Protein AF-0000000079307933 (afdb_homodimer)

InterPro domains:
  IPR002913 START domain [PF01852] (3-184)
  IPR002913 START domain [PS50848] (1-188)
  IPR002913 START domain [SM00234] (1-190)
  IPR023393 START-like domain superfamily [G3DSA:3.30.530.20] (1-188)
  IPR041951 STARD10, START domain [cd08871] (1-205)
  IPR051213 START domain-containing lipid transfer [PTHR19308] (4-210)

Solvent-accessible surface area (backbone atoms only — not comparable to full-atom values): 26923 Å² total; per-residue (Å²): 125,89,74,50,102,63,53,42,79,59,36,77,57,94,55,33,37,25,33,36,28,76,48,72,81,69,70,45,40,39,34,41,38,37,36,37,60,34,79,78,36,28,33,67,48,50,53,46,52,76,65,38,61,76,57,37,70,71,65,43,83,46,57,73,46,74,49,77,68,21,29,63,52,75,48,25,32,33,33,38,44,27,34,66,47,68,58,80,50,68,30,37,30,39,36,30,44,35,39,50,47,80,55,87,64,25,37,39,38,36,34,28,25,34,41,42,84,92,60,64,82,52,89,82,38,35,60,30,28,40,70,36,33,38,38,43,33,38,45,75,53,84,42,15,18,33,40,37,39,39,37,34,35,36,58,46,32,42,64,26,69,67,53,57,51,41,41,45,55,43,50,48,54,48,51,52,51,49,48,51,54,43,43,71,47,37,68,67,52,34,66,76,54,63,63,82,74,46,36,90,81,40,45,88,67,55,83,60,50,78,45,57,46,47,60,31,36,76,48,53,67,86,79,47,81,75,45,82,42,48,83,59,64,84,57,82,72,69,67,66,79,68,63,73,69,79,62,82,122,124,88,75,51,102,61,52,42,78,59,36,78,56,95,55,32,36,25,32,37,28,76,48,72,81,69,71,47,40,42,34,41,38,38,38,38,63,34,80,77,36,28,33,68,49,50,53,46,53,77,65,36,61,76,55,36,69,70,64,42,84,47,56,74,45,71,52,75,68,19,29,63,52,76,47,25,32,33,33,41,44,26,35,68,47,69,61,80,48,67,28,36,30,41,36,31,43,35,38,50,46,80,57,84,65,25,39,39,37,37,34,29,28,35,41,42,84,91,63,63,81,53,90,82,37,34,62,31,27,39,71,36,34,39,38,43,32,38,44,74,53,84,42,14,18,34,39,38,40,40,37,35,36,36,57,45,31,43,63,26,69,67,54,57,50,42,40,45,55,43,51,48,55,49,52,51,50,48,48,52,53,43,42,71,46,37,66,68,52,33,66,76,53,63,64,80,74,44,36,88,81,41,45,88,67,54,83,59,50,77,44,59,45,48,62,30,37,76,48,53,67,87,80,48,79,77,44,80,41,48,83,58,63,83,58,82,73,70,68,64,80,68,63,73,70,78,61,82,121

Nearest PDB structures (foldseek):
  6ser-assembly1_A  TM=9.248E-01  e=1.251E-37  Homo sapiens
  2e3n-assembly1_A  TM=8.660E-01  e=4.097E-16  Homo sapiens
  6j81-assembly1_A  TM=8.755E-01  e=6.179E-16  Homo sapiens
  2e3q-assembly1_A  TM=8.073E-01  e=2.881E-16  Homo sapiens
  6l1m-assembly1_A  TM=8.438E-01  e=1.894E-11  Homo sapiens

Sequence (498 aa):
CNSDAGWSQTYNKSGIVVWIQILEVEGSLHKIKCRMECKDIAAETLYDVLHDIEYRKKWDTNVIETFDIGKLTVNSDVGYYAWKCPKPLKNRDVITLRSWLPMGADYIIMNYSVKHPKYPPRKDLVRAVSIQTGYLIQGRGVRSCSITYLAQVDPKGSLPKWVVNKSSQFLAPKAMKKMYKACLKYPDWKQKHNPHFKPWLFPEQSTLPTVALSELSIQHADSLENIDESSLSETKDDRGEGSDEDSVNCNSDAGWSQTYNKSGIVVWIQILEVEGSLHKIKCRMECKDIAAETLYDVLHDIEYRKKWDTNVIETFDIGKLTVNSDVGYYAWKCPKPLKNRDVITLRSWLPMGADYIIMNYSVKHPKYPPRKDLVRAVSIQTGYLIQGRGVRSCSITYLAQVDPKGSLPKWVVNKSSQFLAPKAMKKMYKACLKYPDWKQKHNPHFKPWLFPEQSTLPTVALSELSIQHADSLENIDESSLSETKDDRGEGSDEDSVN

Radius of gyration: 23.48 Å; Cα contacts (8 Å, |Δi|>4): 998; chains: 2; bounding box: 48×75×60 Å

Organism: NCBI:txid74926

Foldseek 3Di:
DPCPPQWDWQDDPDQKTKIWHQDPPPQQKIKMKMKGKFAFAQLVLLVQCVQPVVLCVVQPPFWPDKDWQFDADLFKGWMKTWGDAAPPDQTEIFIKIKGKDDDPRKIKIKIWGKDFPVDDDDPRHHYKTFHMKMWIWAGPDRGIIMIMIITTIRRQENAAPVRVSCCRNPVVVVSVVSSSVSSVCVCVVCVVPVVPQRSNVVVVSDPGHHDYPVSMGHDDSVVGHHHYPHPPDHDPPPVPPPPPVPPPD/DPCPPQWDWQDDPDQKTKIWHQDPPPQQKIKMKMKGKFAFAQLVLLVQCVQPVVLCVVQPPFWPDKDWQFDADLFKGWMKTWGDAAPPDQTEIFIKIKGKDDDPRKIKIKIWGKDFPVDDDDPRHFYKTWHMKMWIWAGPDRGIIMIMIITTIRRQENAAPVRVSCCRNPVVVVSVVSSSVSSVCVCVVCVVPVVPQRSNVVVVSDPGHHDYPVSMGHDDSVVGHRHYPHPPDHDPPPVPPPPPVPPVD

pLDDT: mean 88.28, std 16.67, range [23.52, 98.75]

Secondary structure (DSSP, 8-state):
----SS-EEEEEETTEEEEEEE-STTTT-EEEEEEEEETT--HHHHHHHHH-HHHHHHH-TTEEEEEEEEEEETTEEEEEEEE---TTSPPEEEEEEEEEEEETTEEEEEEEEEE-TTSPPPTTSEE-EEEEEEEEEEEEETTEEEEEEEEEEE-SSB--HHHHHHIIIIIHHHHHHHHHHHHHHHHHHHHTS-TT--TTT-GGG--PPB--GGG-EE--GGGSPPPB-TTPPPPGGGGSTT-------/----SS-EEEEEETTEEEEEEE-STTTT-EEEEEEEEETT--HHHHHHHHH-HHHHHHH-TTEEEEEEEEEEETTEEEEEEEE---TTSPPEEEEEEEEEEEETTEEEEEEEEEE-TTSPPPTTSEE-EEEEEEEEEEEEETTEEEEEEEEEEE-SSB--HHHHHHIIIIIHHHHHHHHHHHHHHHHHHHHTS-TT--TTT-GGG--PPB--GGG-EE--GGGSPPPB-TTPPPPGGGGSTT-------

Structure (mmCIF, N/CA/C/O backbone):
data_AF-0000000079307933-model_v1
#
loop_
_entity.id
_entity.type
_entity.pdbx_description
1 polymer 'START domain-containing protein 10'
#
loop_
_atom_site.group_PDB
_atom_site.id
_atom_site.type_symbol
_atom_site.label_atom_id
_atom_site.label_alt_id
_atom_site.label_comp_id
_atom_site.label_asym_id
_atom_site.label_entity_id
_atom_site.label_seq_id
_atom_site.pdbx_PDB_ins_code
_atom_site.Cartn_x
_atom_site.Cartn_y
_atom_site.Cartn_z
_atom_site.occupancy
_atom_site.B_iso_or_equiv
_atom_site.auth_seq_id
_atom_site.auth_comp_id
_atom_site.auth_asym_id
_atom_site.auth_atom_id
_atom_site.pdbx_PDB_model_num
ATOM 1 N N . CYS A 1 1 ? 14.391 24.156 -16.25 1 24.23 1 CYS A N 1
ATOM 2 C CA . CYS A 1 1 ? 13.922 23.422 -15.078 1 24.23 1 CYS A CA 1
ATOM 3 C C . CYS A 1 1 ? 13.07 22.219 -15.484 1 24.23 1 CYS A C 1
ATOM 5 O O . CYS A 1 1 ? 12.133 22.359 -16.281 1 24.23 1 CYS A O 1
ATOM 7 N N . ASN A 1 2 ? 13.562 21.125 -15.766 1 29.84 2 ASN A N 1
ATOM 8 C CA . ASN A 1 2 ? 13 19.953 -16.438 1 29.84 2 ASN A CA 1
ATOM 9 C 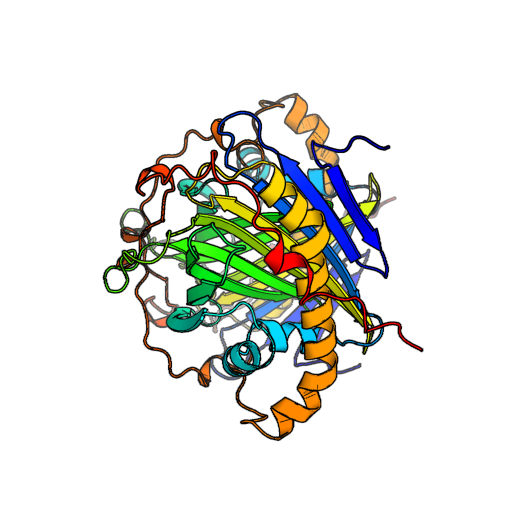C . ASN A 1 2 ? 11.578 19.672 -15.953 1 29.84 2 ASN A C 1
ATOM 11 O O . ASN A 1 2 ? 11.359 19.438 -14.766 1 29.84 2 ASN A O 1
ATOM 15 N N . SER A 1 3 ? 10.672 20.375 -16.438 1 38.69 3 SER A N 1
ATOM 16 C CA . SER A 1 3 ? 9.227 20.469 -16.281 1 38.69 3 SER A CA 1
ATOM 17 C C . SER A 1 3 ? 8.578 19.094 -16.172 1 38.69 3 SER A C 1
ATOM 19 O O . SER A 1 3 ? 8.453 18.391 -17.172 1 38.69 3 SER A O 1
ATOM 21 N N . ASP A 1 4 ? 8.977 18.172 -15.398 1 46.94 4 ASP A N 1
ATOM 22 C CA . ASP A 1 4 ? 8.352 16.859 -15.211 1 46.94 4 ASP A CA 1
ATOM 23 C C . ASP A 1 4 ? 6.836 16.953 -15.32 1 46.94 4 ASP A C 1
ATOM 25 O O . ASP A 1 4 ? 6.27 18.047 -15.273 1 46.94 4 ASP A O 1
ATOM 29 N N . ALA A 1 5 ? 6.102 15.711 -15.25 1 60.09 5 ALA A N 1
ATOM 30 C CA . ALA A 1 5 ? 4.703 15.289 -15.289 1 60.09 5 ALA A CA 1
ATOM 31 C C . ALA A 1 5 ? 3.836 16.172 -14.398 1 60.09 5 ALA A C 1
ATOM 33 O O . ALA A 1 5 ? 2.951 15.68 -13.695 1 60.09 5 ALA A O 1
ATOM 34 N N . GLY A 1 6 ? 4.07 17.625 -14.375 1 77 6 GLY A N 1
ATOM 35 C CA . GLY A 1 6 ? 3.17 18.547 -13.688 1 77 6 GLY A CA 1
ATOM 36 C C . GLY A 1 6 ? 3.615 18.859 -12.273 1 77 6 GLY A C 1
ATOM 37 O O . GLY A 1 6 ? 2.963 19.641 -11.57 1 77 6 GLY A O 1
ATOM 38 N N . TRP A 1 7 ? 4.762 18.406 -11.852 1 87.12 7 TRP A N 1
ATOM 39 C CA . TRP A 1 7 ? 5.258 18.672 -10.5 1 87.12 7 TRP A CA 1
ATOM 40 C C . TRP A 1 7 ? 6.16 19.906 -10.477 1 87.12 7 TRP A C 1
ATOM 42 O O . TRP A 1 7 ? 6.945 20.125 -11.406 1 87.12 7 TRP A O 1
ATOM 52 N N . SER A 1 8 ? 6.074 20.703 -9.453 1 88.5 8 SER A N 1
ATOM 53 C CA . SER A 1 8 ? 6.949 21.844 -9.203 1 88.5 8 SER A CA 1
ATOM 54 C C . SER A 1 8 ? 7.746 21.656 -7.918 1 88.5 8 SER A C 1
ATOM 56 O O . SER A 1 8 ? 7.172 21.391 -6.855 1 88.5 8 SER A O 1
ATOM 58 N N . GLN A 1 9 ? 9.047 21.797 -8.07 1 92.81 9 GLN A N 1
ATOM 59 C CA . GLN A 1 9 ? 9.898 21.75 -6.883 1 92.81 9 GLN A CA 1
ATOM 60 C C . GLN A 1 9 ? 9.828 23.047 -6.086 1 92.81 9 GLN A C 1
ATOM 62 O O . GLN A 1 9 ? 10.148 24.109 -6.605 1 92.81 9 GLN A O 1
ATOM 67 N N . THR A 1 10 ? 9.461 22.938 -4.879 1 92.62 10 THR A N 1
ATOM 68 C CA . THR A 1 10 ? 9.219 24.156 -4.094 1 92.62 10 THR A CA 1
ATOM 69 C C . THR A 1 10 ? 10.25 24.281 -2.977 1 92.62 10 THR A C 1
ATOM 71 O O . THR A 1 10 ? 10.383 25.359 -2.375 1 92.62 10 THR A O 1
ATOM 74 N N . TYR A 1 11 ? 10.961 23.25 -2.684 1 95.12 11 TYR A N 1
ATOM 75 C CA . TYR A 1 11 ? 11.961 23.234 -1.627 1 95.12 11 TYR A CA 1
ATOM 76 C C . TYR A 1 11 ? 13.07 22.234 -1.938 1 95.12 11 TYR A C 1
ATOM 78 O O . TYR A 1 11 ? 12.805 21.156 -2.447 1 95.12 11 TYR A O 1
ATOM 86 N N . ASN A 1 12 ? 14.305 22.531 -1.709 1 96.56 12 ASN A N 1
ATOM 87 C CA . ASN A 1 12 ? 15.461 21.656 -1.885 1 96.56 12 ASN A CA 1
ATOM 88 C C . ASN A 1 12 ? 16.641 22.109 -1.018 1 96.56 12 ASN A C 1
ATOM 90 O O . ASN A 1 12 ? 17.484 22.875 -1.467 1 96.56 12 ASN A O 1
ATOM 94 N N . LYS A 1 13 ? 16.594 21.641 0.169 1 96.06 13 LYS A N 1
ATOM 95 C CA . LYS A 1 13 ? 17.641 22.016 1.111 1 96.06 13 LYS A CA 1
ATOM 96 C C . LYS A 1 13 ? 17.906 20.891 2.111 1 96.06 13 LYS A C 1
ATOM 98 O O . LYS A 1 13 ? 16.969 20.25 2.596 1 96.06 13 LYS A O 1
ATOM 103 N N . SER A 1 14 ? 19.219 20.656 2.422 1 94.12 14 SER A N 1
ATOM 104 C CA . SER A 1 14 ? 19.641 19.781 3.504 1 94.12 14 SER A CA 1
ATOM 105 C C . SER A 1 14 ? 19.094 18.375 3.322 1 94.12 14 SER A C 1
ATOM 107 O O . SER A 1 14 ? 18.609 17.766 4.273 1 94.12 14 SER A O 1
ATOM 109 N N . GLY A 1 15 ? 19.031 17.922 2.111 1 95.19 15 GLY A N 1
ATOM 110 C CA . GLY A 1 15 ? 18.641 16.547 1.845 1 95.19 15 GLY A CA 1
ATOM 111 C C . GLY A 1 15 ? 17.141 16.344 1.809 1 95.19 15 GLY A C 1
ATOM 112 O O . GLY A 1 15 ? 16.656 15.219 1.743 1 95.19 15 GLY A O 1
ATOM 113 N N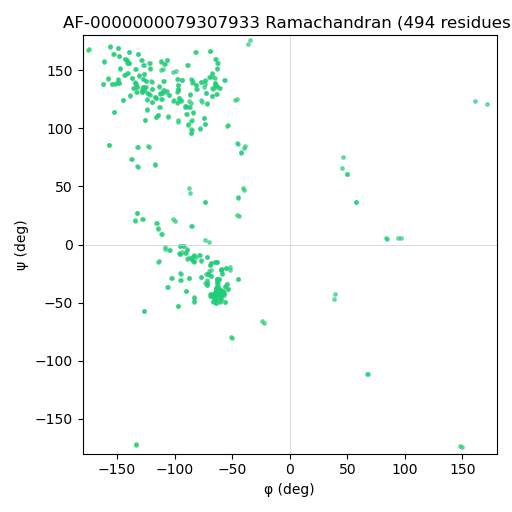 . ILE A 1 16 ? 16.453 17.453 1.914 1 97.62 16 ILE A N 1
ATOM 114 C CA . ILE A 1 16 ? 14.992 17.422 1.827 1 97.62 16 ILE A CA 1
ATOM 115 C C . ILE A 1 16 ? 14.539 18.094 0.536 1 97.62 16 ILE A C 1
ATOM 117 O O . ILE A 1 16 ? 15 19.203 0.207 1 97.62 16 ILE A O 1
ATOM 121 N N . VAL A 1 17 ? 13.711 17.422 -0.167 1 97.31 17 VAL A N 1
ATOM 122 C CA . VAL A 1 17 ? 13.141 17.969 -1.39 1 97.31 17 VAL A CA 1
ATOM 123 C C . VAL A 1 17 ? 11.617 17.859 -1.348 1 97.31 17 VAL A C 1
ATOM 125 O O . VAL A 1 17 ? 11.07 16.828 -0.954 1 97.31 17 VAL A O 1
ATOM 128 N N . VAL A 1 18 ? 10.93 18.953 -1.744 1 96.06 18 VAL A N 1
ATOM 129 C CA . VAL A 1 18 ? 9.469 18.969 -1.764 1 96.06 18 VAL A CA 1
ATOM 130 C C . VAL A 1 18 ? 8.977 19.391 -3.148 1 96.06 18 VAL A C 1
ATOM 132 O O . VAL A 1 18 ? 9.508 20.328 -3.746 1 96.06 18 VAL A O 1
ATOM 135 N N . TRP A 1 19 ? 8.031 18.641 -3.643 1 93.69 19 TRP A N 1
ATOM 136 C CA . TRP A 1 19 ? 7.348 18.969 -4.891 1 93.69 19 TRP A CA 1
ATOM 137 C C . TRP A 1 19 ? 5.844 19.109 -4.668 1 93.69 19 TRP A C 1
ATOM 139 O O . TRP A 1 19 ? 5.277 18.453 -3.795 1 93.69 19 TRP A O 1
ATOM 149 N N . ILE A 1 20 ? 5.238 19.953 -5.5 1 89.69 20 ILE A N 1
ATOM 150 C CA . ILE A 1 20 ? 3.785 20.047 -5.477 1 89.69 20 ILE A CA 1
ATOM 151 C C . ILE A 1 20 ? 3.236 19.938 -6.898 1 89.69 20 ILE A C 1
ATOM 153 O O . ILE A 1 20 ? 3.928 20.281 -7.863 1 89.69 20 ILE A O 1
ATOM 157 N N . GLN A 1 21 ? 2.148 19.359 -6.984 1 86.19 21 GLN A N 1
ATOM 158 C CA . GLN A 1 21 ? 1.371 19.344 -8.219 1 86.19 21 GLN A CA 1
ATOM 159 C C . GLN A 1 21 ? -0.034 19.891 -7.988 1 86.19 21 GLN A C 1
ATOM 161 O O . GLN A 1 21 ? -0.769 19.391 -7.133 1 86.19 21 GLN A O 1
ATOM 166 N N . ILE A 1 22 ? -0.269 21.062 -8.688 1 73.69 22 ILE A N 1
ATOM 167 C CA . ILE A 1 22 ? -1.586 21.672 -8.555 1 73.69 22 ILE A CA 1
ATOM 168 C C . ILE A 1 22 ? -2.525 21.125 -9.617 1 73.69 22 ILE A C 1
ATOM 170 O O . ILE A 1 22 ? -2.221 21.172 -10.812 1 73.69 22 ILE A O 1
ATOM 174 N N . LEU A 1 23 ? -3.494 20.406 -9.312 1 65.81 23 LEU A N 1
ATOM 175 C CA . LEU A 1 23 ? -4.418 19.812 -10.266 1 65.81 23 LEU A CA 1
ATOM 176 C C . LEU A 1 23 ? -5.547 20.781 -10.617 1 65.81 23 LEU A C 1
ATOM 178 O O . LEU A 1 23 ? -5.973 21.578 -9.773 1 65.81 23 LEU A O 1
ATOM 182 N N . GLU A 1 24 ? -5.355 21.531 -11.797 1 54.94 24 GLU A N 1
ATOM 183 C CA . GLU A 1 24 ? -6.195 22.594 -12.352 1 54.94 24 GLU A CA 1
ATOM 184 C C 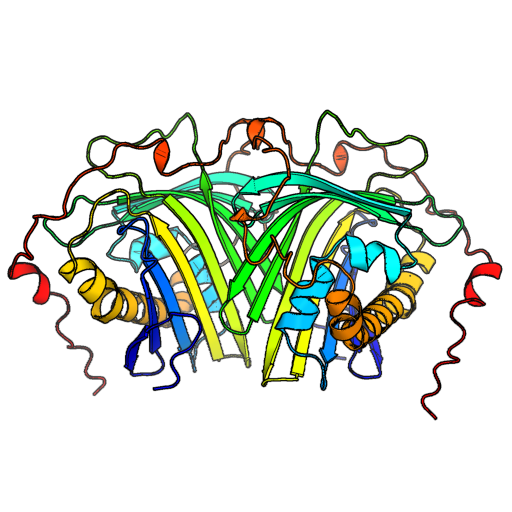. GLU A 1 24 ? -7.637 22.469 -11.859 1 54.94 24 GLU A C 1
ATOM 186 O O . GLU A 1 24 ? -8.297 23.469 -11.578 1 54.94 24 GLU A O 1
ATOM 191 N N . VAL A 1 25 ? -8.172 21.312 -12.367 1 49.62 25 VAL A N 1
ATOM 192 C CA . VAL A 1 25 ? -9.625 21.453 -12.352 1 49.62 25 VAL A CA 1
ATOM 193 C C . VAL A 1 25 ? -10.086 21.891 -10.961 1 49.62 25 VAL A C 1
ATOM 195 O O . VAL A 1 25 ? -10.852 22.859 -10.836 1 49.62 25 VAL A O 1
ATOM 198 N N . GLU A 1 26 ? -10.188 21 -10.023 1 47.12 26 GLU A N 1
ATOM 199 C CA . GLU A 1 26 ? -11 21.297 -8.852 1 47.12 26 GLU A CA 1
ATOM 200 C C . GLU A 1 26 ? -10.18 22.031 -7.785 1 47.12 26 GLU A C 1
ATOM 202 O O . GLU A 1 26 ? -9.852 21.453 -6.746 1 47.12 26 GLU A O 1
ATOM 207 N N . GLY A 1 27 ? -9.422 23 -8.242 1 46.88 27 GLY A N 1
ATOM 208 C CA . GLY A 1 27 ? -8.734 24.016 -7.461 1 46.88 27 GLY A CA 1
ATOM 209 C C . GLY A 1 27 ? -8.133 23.484 -6.18 1 46.88 27 GLY A C 1
ATOM 210 O O . GLY A 1 27 ? -7.18 24.047 -5.645 1 46.88 27 GLY A O 1
ATOM 211 N N . SER A 1 28 ? -8.867 22.656 -5.504 1 55.56 28 SER A N 1
ATOM 212 C CA . SER A 1 28 ? -8.531 22.484 -4.098 1 55.56 28 SER A CA 1
ATOM 213 C C . SER A 1 28 ? -7.641 21.266 -3.889 1 55.56 28 SER A C 1
ATOM 215 O O . SER A 1 28 ? -6.992 21.125 -2.848 1 55.56 28 SER A O 1
ATOM 217 N N . LEU A 1 29 ? -7.398 20.406 -5.023 1 60.03 29 LEU A N 1
ATOM 218 C CA . LEU A 1 29 ? -6.676 19.156 -4.781 1 60.03 29 LEU A CA 1
ATOM 219 C C . LEU A 1 29 ? -5.176 19.359 -4.938 1 60.03 29 LEU A C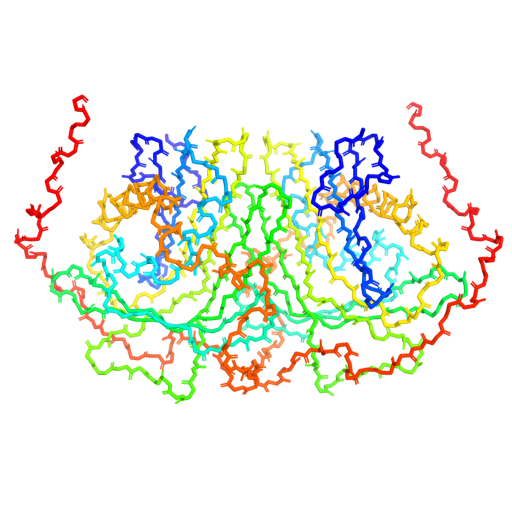 1
ATOM 221 O O . LEU A 1 29 ? -4.723 19.969 -5.914 1 60.03 29 LEU A O 1
ATOM 225 N N . HIS A 1 30 ? -4.461 19.094 -3.785 1 77.19 30 HIS A N 1
ATOM 226 C CA . HIS A 1 30 ? -3.012 19.234 -3.844 1 77.19 30 HIS A CA 1
ATOM 227 C C . HIS A 1 30 ? -2.32 17.875 -3.688 1 77.19 30 HIS A C 1
ATOM 229 O O . HIS A 1 30 ? -2.791 17.016 -2.941 1 77.19 30 HIS A O 1
ATOM 235 N N . LYS A 1 31 ? -1.394 17.609 -4.648 1 87.75 31 LYS A N 1
ATOM 236 C CA . LYS A 1 31 ? -0.433 16.531 -4.426 1 87.75 31 LYS A CA 1
ATOM 237 C C . LYS A 1 31 ? 0.896 17.078 -3.908 1 87.75 31 LYS A C 1
ATOM 239 O O . LYS A 1 31 ? 1.389 18.094 -4.402 1 87.75 31 LYS A O 1
ATOM 244 N N . ILE A 1 32 ? 1.306 16.484 -2.926 1 92.25 32 ILE A N 1
ATOM 245 C CA . ILE A 1 32 ? 2.602 16.875 -2.381 1 92.25 32 ILE A CA 1
ATOM 246 C C . ILE A 1 32 ? 3.512 15.648 -2.293 1 92.25 32 ILE A C 1
ATOM 248 O O . ILE A 1 32 ? 3.062 14.562 -1.94 1 92.25 32 ILE A O 1
ATOM 252 N N . LYS A 1 33 ? 4.699 15.766 -2.686 1 94.81 33 LYS A N 1
ATOM 253 C CA . LYS A 1 33 ? 5.738 14.75 -2.562 1 94.81 33 LYS A CA 1
ATOM 254 C C . LYS A 1 33 ? 6.945 15.281 -1.796 1 94.81 33 LYS A C 1
ATOM 256 O O . LYS A 1 33 ? 7.426 16.391 -2.072 1 94.81 33 LYS A O 1
ATOM 261 N N . CYS A 1 34 ? 7.375 14.547 -0.835 1 96.75 34 CYS A N 1
ATOM 262 C CA . CYS A 1 34 ? 8.555 14.891 -0.055 1 96.75 34 CYS A CA 1
ATOM 263 C C . CYS A 1 34 ? 9.57 13.75 -0.069 1 96.75 34 CYS A C 1
ATOM 265 O O . CYS A 1 34 ? 9.188 12.578 0.022 1 96.75 34 CYS A O 1
ATOM 267 N N . ARG A 1 35 ? 10.805 14.109 -0.157 1 97.38 35 ARG A N 1
ATOM 268 C CA . ARG A 1 35 ? 11.883 13.133 -0.051 1 97.38 35 ARG A CA 1
ATOM 269 C C . ARG A 1 35 ? 12.969 13.617 0.91 1 97.38 35 ARG A C 1
ATOM 271 O O . ARG A 1 35 ? 13.344 14.789 0.892 1 97.38 35 ARG A O 1
ATOM 278 N N . MET A 1 36 ? 13.383 12.742 1.723 1 98.12 36 MET A N 1
ATOM 279 C CA . MET A 1 36 ? 14.453 13.062 2.672 1 98.12 36 MET A CA 1
ATOM 280 C C . MET A 1 36 ? 15.477 11.93 2.736 1 98.12 36 MET A C 1
ATOM 282 O O . MET A 1 36 ? 15.109 10.758 2.812 1 98.12 36 MET A O 1
ATOM 286 N N . GLU A 1 37 ? 16.719 12.328 2.707 1 97.44 37 GLU A N 1
ATOM 287 C CA . GLU A 1 37 ? 17.828 11.406 2.928 1 97.44 37 GLU A CA 1
ATOM 288 C C . GLU A 1 37 ? 18.297 11.438 4.379 1 97.44 37 GLU A C 1
ATOM 290 O O . GLU A 1 37 ? 18.594 12.508 4.914 1 97.44 37 GLU A O 1
ATOM 295 N N . CYS A 1 38 ? 18.328 10.289 4.945 1 97.5 38 CYS A N 1
ATOM 296 C CA . CYS A 1 38 ? 18.766 10.172 6.332 1 97.5 38 CYS A CA 1
ATOM 297 C C . CYS A 1 38 ? 20.062 9.375 6.426 1 97.5 38 CYS A C 1
ATOM 299 O O . CYS A 1 38 ? 20.047 8.141 6.332 1 97.5 38 CYS A O 1
ATOM 301 N N . LYS A 1 39 ? 21.094 9.961 6.766 1 95.69 39 LYS A N 1
ATOM 302 C CA . LYS A 1 39 ? 22.422 9.336 6.73 1 95.69 39 LYS A CA 1
ATOM 303 C C . LYS A 1 39 ? 22.719 8.625 8.047 1 95.69 39 LYS A C 1
ATOM 305 O O . LYS A 1 39 ? 23.672 7.832 8.125 1 95.69 39 LYS A O 1
ATOM 310 N N . ASP A 1 40 ? 21.969 8.852 9.023 1 97.19 40 ASP A N 1
ATOM 311 C CA . ASP A 1 40 ? 22.297 8.297 10.336 1 97.19 40 ASP A CA 1
ATOM 312 C C . ASP A 1 40 ? 21.062 7.668 10.992 1 97.19 40 ASP A C 1
ATOM 314 O O . ASP A 1 40 ? 20.984 7.578 12.219 1 97.19 40 ASP A O 1
ATOM 318 N N . ILE A 1 41 ? 20.125 7.352 10.164 1 97.94 41 ILE A N 1
ATOM 319 C CA . ILE A 1 41 ? 18.906 6.719 10.664 1 97.94 41 ILE A CA 1
ATOM 320 C C . ILE A 1 41 ? 18.688 5.395 9.938 1 97.94 41 ILE A C 1
ATOM 322 O O . ILE A 1 41 ? 18.672 5.352 8.703 1 97.94 41 ILE A O 1
ATOM 326 N N . ALA A 1 42 ? 18.562 4.371 10.727 1 97.88 42 ALA A N 1
ATOM 327 C CA . ALA A 1 42 ? 18.203 3.086 10.141 1 97.88 42 ALA A CA 1
ATOM 328 C C . ALA A 1 42 ? 16.75 3.098 9.656 1 97.88 42 ALA A C 1
ATOM 330 O O . ALA A 1 42 ? 15.883 3.701 10.289 1 97.88 42 ALA A O 1
ATOM 331 N N . ALA A 1 43 ? 16.469 2.416 8.531 1 98.12 43 ALA A N 1
ATOM 332 C CA . ALA A 1 43 ? 15.117 2.318 7.988 1 98.12 43 ALA A CA 1
ATOM 333 C C . ALA A 1 43 ? 14.141 1.795 9.039 1 98.12 43 ALA A C 1
ATOM 335 O O . ALA A 1 43 ? 13.016 2.277 9.148 1 98.12 43 ALA A O 1
ATOM 336 N N . GLU A 1 44 ? 14.555 0.85 9.852 1 97.56 44 GLU A N 1
ATOM 337 C CA . GLU A 1 44 ? 13.727 0.256 10.891 1 97.56 44 GLU A CA 1
ATOM 338 C C . GLU A 1 44 ? 13.297 1.302 11.914 1 97.56 44 GLU A C 1
ATOM 340 O O . GLU A 1 44 ? 12.172 1.263 12.414 1 97.56 44 GLU A O 1
ATOM 345 N N . THR A 1 45 ? 14.188 2.18 12.195 1 98.44 45 THR A N 1
ATOM 346 C CA . THR A 1 45 ? 13.891 3.219 13.172 1 98.44 45 THR A CA 1
ATOM 347 C C . THR A 1 45 ? 12.812 4.168 12.648 1 98.44 45 THR A C 1
ATOM 349 O O . THR A 1 45 ? 11.852 4.477 13.352 1 98.44 45 THR A O 1
ATOM 352 N N . LEU A 1 46 ? 13.016 4.602 11.469 1 98.62 46 LEU A N 1
ATOM 353 C CA . LEU A 1 46 ? 12.047 5.5 10.859 1 98.62 46 LEU A CA 1
ATOM 354 C C . LEU A 1 46 ? 10.68 4.832 10.75 1 98.62 46 LEU A C 1
ATOM 356 O O . LEU A 1 46 ? 9.656 5.445 11.047 1 98.62 46 LEU A O 1
ATOM 360 N N . TYR A 1 47 ? 10.719 3.561 10.414 1 98.62 47 TYR A N 1
ATOM 361 C CA . TYR A 1 47 ? 9.5 2.768 10.352 1 98.62 47 TYR A CA 1
ATOM 362 C C . TYR A 1 47 ? 8.797 2.727 11.703 1 98.62 47 TYR A C 1
ATOM 364 O O . TYR A 1 47 ? 7.59 2.951 11.789 1 98.62 47 TYR A O 1
ATOM 372 N N . ASP A 1 48 ? 9.5 2.484 12.68 1 98.62 48 ASP A N 1
ATOM 373 C CA . ASP A 1 48 ? 8.961 2.451 14.039 1 98.62 48 ASP A CA 1
ATOM 374 C C . ASP A 1 48 ? 8.367 3.803 14.43 1 98.62 48 ASP A C 1
ATOM 376 O O . ASP A 1 48 ? 7.273 3.865 14.992 1 98.62 48 ASP A O 1
ATOM 380 N N . VAL A 1 49 ? 9.047 4.832 14.117 1 98.75 49 VAL A N 1
ATOM 381 C CA . VAL A 1 49 ? 8.641 6.176 14.508 1 98.75 49 VAL A CA 1
ATOM 382 C C . VAL A 1 49 ? 7.309 6.527 13.844 1 98.75 49 VAL A C 1
ATOM 384 O O . VAL A 1 49 ? 6.438 7.133 14.469 1 98.75 49 VAL A O 1
ATOM 387 N N . LEU A 1 50 ? 7.133 6.105 12.641 1 98.44 50 LEU A N 1
ATOM 388 C CA . LEU A 1 50 ? 5.906 6.398 11.906 1 98.44 50 LEU A CA 1
ATOM 389 C C . LEU A 1 50 ? 4.73 5.609 12.477 1 98.44 50 LEU A C 1
ATOM 391 O O . LEU A 1 50 ? 3.58 6.047 12.383 1 98.44 50 LEU A O 1
ATOM 395 N N . HIS A 1 51 ? 5.008 4.496 13.109 1 98.31 51 HIS A N 1
ATOM 396 C CA . HIS A 1 51 ? 3.949 3.627 13.602 1 98.31 51 HIS A CA 1
ATOM 397 C C . HIS A 1 51 ? 3.635 3.924 15.07 1 98.31 51 HIS A C 1
ATOM 399 O O . HIS A 1 51 ? 2.516 3.686 15.531 1 98.31 51 HIS A O 1
ATOM 405 N N . ASP A 1 52 ? 4.602 4.352 15.836 1 98 52 ASP A N 1
ATOM 406 C CA . ASP A 1 52 ? 4.465 4.473 17.281 1 98 52 ASP A CA 1
ATOM 407 C C . ASP A 1 52 ? 3.668 5.727 17.656 1 98 52 ASP A C 1
ATOM 409 O O . ASP A 1 52 ? 4.242 6.797 17.844 1 98 52 ASP A O 1
ATOM 413 N N . ILE A 1 53 ? 2.467 5.512 17.922 1 96.06 53 ILE A N 1
ATOM 414 C CA . ILE A 1 53 ? 1.538 6.617 18.125 1 96.06 53 ILE A CA 1
ATOM 415 C C . ILE A 1 53 ? 1.824 7.305 19.453 1 96.06 53 ILE A C 1
ATOM 417 O O . ILE A 1 53 ? 1.641 8.516 19.594 1 96.06 53 ILE A O 1
ATOM 421 N N . GLU A 1 54 ? 2.24 6.578 20.406 1 96.06 54 GLU A N 1
ATOM 422 C CA . GLU A 1 54 ? 2.611 7.184 21.672 1 96.06 54 GLU A CA 1
ATOM 423 C C . GLU A 1 54 ? 3.777 8.156 21.516 1 96.06 54 GLU A C 1
ATOM 425 O O . GLU A 1 54 ? 3.793 9.227 22.125 1 96.06 54 GLU A O 1
ATOM 430 N N . TYR A 1 55 ? 4.691 7.738 20.719 1 98.12 55 TYR A N 1
ATOM 431 C CA . TYR A 1 55 ? 5.836 8.609 20.469 1 98.12 55 TYR A CA 1
ATOM 432 C C . TYR A 1 55 ? 5.438 9.797 19.609 1 98.12 55 TYR A C 1
ATOM 434 O O . TYR A 1 55 ? 5.961 10.906 19.781 1 98.12 55 TYR A O 1
ATOM 442 N N . ARG A 1 56 ? 4.535 9.594 18.703 1 97.25 56 ARG A N 1
ATOM 443 C CA . ARG A 1 56 ? 4.074 10.68 17.844 1 97.25 56 ARG A CA 1
ATOM 444 C C . ARG A 1 56 ? 3.527 11.836 18.672 1 97.25 56 ARG A C 1
ATOM 446 O O . ARG A 1 56 ? 3.775 13 18.359 1 97.25 56 ARG A O 1
ATOM 453 N N . LYS A 1 57 ? 2.795 11.508 19.641 1 95.88 57 LYS A N 1
ATOM 454 C CA . LYS A 1 57 ? 2.209 12.523 20.516 1 95.88 57 LYS A CA 1
ATOM 455 C C . LYS A 1 57 ? 3.291 13.367 21.188 1 95.88 57 LYS A C 1
ATOM 457 O O . LYS A 1 57 ? 3.027 14.484 21.625 1 95.88 57 LYS A O 1
ATOM 462 N N . LYS A 1 58 ? 4.441 12.844 21.25 1 96.25 58 LYS A N 1
ATOM 463 C CA . LYS A 1 58 ? 5.535 13.5 21.953 1 96.25 58 LYS A CA 1
ATOM 464 C C . LYS A 1 58 ? 6.316 14.422 21.031 1 96.25 58 LYS A C 1
ATOM 466 O O . LYS A 1 58 ? 6.707 15.523 21.422 1 96.25 58 LYS A O 1
ATOM 471 N N . TRP A 1 59 ? 6.527 13.969 19.812 1 96.69 59 TRP A N 1
ATOM 472 C CA . TRP A 1 59 ? 7.453 14.727 18.969 1 96.69 59 TRP A CA 1
ATOM 473 C C . TRP A 1 59 ? 6.695 15.578 17.953 1 96.69 59 TRP A C 1
ATOM 475 O O . TRP A 1 59 ? 7.223 16.578 17.453 1 96.69 59 TRP A O 1
ATOM 485 N N . ASP A 1 60 ? 5.508 15.18 17.516 1 94.94 60 ASP A N 1
ATOM 486 C CA . ASP A 1 60 ? 4.75 15.898 16.5 1 94.94 60 ASP A CA 1
ATOM 487 C C . ASP A 1 60 ? 3.867 16.969 17.125 1 94.94 60 ASP A C 1
ATOM 489 O O . ASP A 1 60 ? 2.734 16.703 17.531 1 94.94 60 ASP A O 1
ATOM 493 N N . THR A 1 61 ? 4.293 18.188 17.016 1 91.56 61 THR A N 1
ATOM 494 C CA . THR A 1 61 ? 3.637 19.297 17.688 1 91.56 61 THR A CA 1
ATOM 495 C C . THR A 1 61 ? 2.377 19.719 1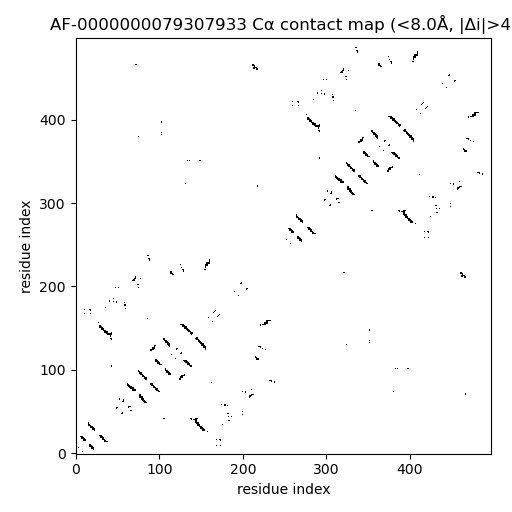6.938 1 91.56 61 THR A C 1
ATOM 497 O O . THR A 1 61 ? 1.564 20.484 17.453 1 91.56 61 THR A O 1
ATOM 500 N N . ASN A 1 62 ? 2.197 19.203 15.812 1 92.62 62 ASN A N 1
ATOM 501 C CA . ASN A 1 62 ? 1.009 19.531 15.031 1 92.62 62 ASN A CA 1
ATOM 502 C C . ASN A 1 62 ? -0.19 18.688 15.453 1 92.62 62 ASN A C 1
ATOM 504 O O . ASN A 1 62 ? -1.328 18.984 15.094 1 92.62 62 ASN A O 1
ATOM 508 N N . VAL A 1 63 ? 0.048 17.641 16.172 1 95.44 63 VAL A N 1
ATOM 509 C CA . VAL A 1 63 ? -1.01 16.703 16.531 1 95.44 63 VAL A CA 1
ATOM 510 C C . VAL A 1 63 ? -1.933 17.344 17.578 1 95.44 63 VAL A C 1
ATOM 512 O O . VAL A 1 63 ? -1.471 17.828 18.609 1 95.44 63 VAL A O 1
ATOM 515 N N . ILE A 1 64 ? -3.199 17.438 17.203 1 97 64 ILE A N 1
ATOM 516 C CA . ILE A 1 64 ? -4.23 17.766 18.188 1 97 64 ILE A CA 1
ATOM 517 C C . ILE A 1 64 ? -4.648 16.5 18.922 1 97 64 ILE A C 1
ATOM 519 O O . ILE A 1 64 ? -4.691 16.484 20.156 1 97 64 ILE A O 1
ATOM 523 N N . GLU A 1 65 ? -4.922 15.5 18.188 1 96.88 65 GLU A N 1
ATOM 524 C CA . GLU A 1 65 ? -5.332 14.195 18.703 1 96.88 65 GLU A CA 1
ATOM 525 C C . GLU A 1 65 ? -5.066 13.086 17.688 1 96.88 65 GLU A C 1
ATOM 527 O O . GLU A 1 65 ? -5.203 13.305 16.484 1 96.88 65 GLU A O 1
ATOM 532 N N . THR A 1 66 ? -4.656 11.891 18.203 1 97.56 66 THR A N 1
ATOM 533 C CA . THR A 1 66 ? -4.488 10.734 17.344 1 97.56 66 THR A CA 1
ATOM 534 C C . THR A 1 66 ? -4.652 9.438 18.125 1 97.56 66 THR A C 1
ATOM 536 O O . THR A 1 66 ? -4.223 9.352 19.281 1 97.56 66 THR A O 1
ATOM 539 N N . PHE A 1 67 ? -5.348 8.5 17.5 1 97.06 67 PHE A N 1
ATOM 540 C CA . PHE A 1 67 ? -5.496 7.184 18.094 1 97.06 67 PHE A CA 1
ATOM 541 C C . PHE A 1 67 ? -5.922 6.156 17.047 1 97.06 67 PHE A C 1
ATOM 543 O O . PHE A 1 67 ? -6.492 6.512 16.016 1 97.06 67 PHE A O 1
ATOM 550 N N . ASP A 1 68 ? -5.613 4.898 17.391 1 97.06 68 ASP A N 1
ATOM 551 C CA . ASP A 1 68 ? -6.07 3.787 16.562 1 97.06 68 ASP A CA 1
ATOM 552 C C . ASP A 1 68 ? -7.477 3.346 16.969 1 97.06 68 ASP A C 1
ATOM 554 O O . ASP A 1 68 ? -7.754 3.137 18.156 1 97.06 68 ASP A O 1
ATOM 558 N N . ILE A 1 69 ? -8.32 3.254 16.016 1 98 69 ILE A N 1
ATOM 559 C CA . ILE A 1 69 ? -9.711 2.879 16.25 1 98 69 ILE A CA 1
ATOM 560 C C . ILE A 1 69 ? -9.828 1.358 16.328 1 98 69 ILE A C 1
ATOM 562 O O . ILE A 1 69 ? -10.516 0.827 17.203 1 98 69 ILE A O 1
ATOM 566 N N . GLY A 1 70 ? -9.188 0.657 15.406 1 97.94 70 GLY A N 1
ATOM 567 C CA . GLY A 1 70 ? -9.25 -0.796 15.406 1 97.94 70 GLY A CA 1
ATOM 568 C C . GLY A 1 70 ? -8.359 -1.434 14.352 1 97.94 70 GLY A C 1
ATOM 569 O O . GLY A 1 70 ? -7.832 -0.744 13.477 1 97.94 70 GLY A O 1
ATOM 570 N N . LYS A 1 71 ? -8.219 -2.73 14.523 1 97.12 71 LYS A N 1
ATOM 571 C CA . LYS A 1 71 ? -7.414 -3.531 13.609 1 97.12 71 LYS A CA 1
ATOM 572 C C . LYS A 1 71 ? -8.289 -4.203 12.555 1 97.12 71 LYS A C 1
ATOM 574 O O . LYS A 1 71 ? -9.391 -4.668 12.852 1 97.12 71 LYS A O 1
ATOM 579 N N . LEU A 1 72 ? -7.859 -4.113 11.312 1 94.75 72 LEU A N 1
ATOM 580 C CA . LEU A 1 72 ? -8.555 -4.785 10.219 1 94.75 72 LEU A CA 1
ATOM 581 C C . LEU A 1 72 ? -7.902 -6.125 9.898 1 94.75 72 LEU A C 1
ATOM 583 O O . LEU A 1 72 ? -8.594 -7.141 9.781 1 94.75 72 LEU A O 1
ATOM 587 N N . THR A 1 73 ? -6.641 -6.102 9.68 1 92.75 73 THR A N 1
ATOM 588 C CA . THR A 1 73 ? -5.797 -7.277 9.492 1 92.75 73 THR A CA 1
ATOM 589 C C . THR A 1 73 ? -4.523 -7.168 10.32 1 92.75 73 THR A C 1
ATOM 591 O O . THR A 1 73 ? -4.391 -6.266 11.148 1 92.75 73 THR A O 1
ATOM 594 N N . VAL A 1 74 ? -3.605 -8.109 10.094 1 91.62 74 VAL A N 1
ATOM 595 C CA . VAL A 1 74 ? -2.354 -8.102 10.844 1 91.62 74 VAL A CA 1
ATOM 596 C C . VAL A 1 74 ? -1.499 -6.91 10.406 1 91.62 74 VAL A C 1
ATOM 598 O O . VAL A 1 74 ? -0.642 -6.441 11.156 1 91.62 74 VAL A O 1
ATOM 601 N N . ASN A 1 75 ? -1.803 -6.312 9.219 1 94.56 75 ASN A N 1
ATOM 602 C CA . ASN A 1 75 ? -1 -5.211 8.703 1 94.56 75 ASN A CA 1
ATOM 603 C C . ASN A 1 75 ? -1.875 -4.055 8.227 1 94.56 75 ASN A C 1
ATOM 605 O O . ASN A 1 75 ? -1.538 -3.375 7.258 1 94.56 75 ASN A O 1
ATOM 609 N N . SER A 1 76 ? -3.004 -3.969 8.805 1 96.31 76 SER A N 1
ATOM 610 C CA . SER A 1 76 ? -3.898 -2.871 8.445 1 96.31 76 SER A CA 1
ATOM 611 C C . SER A 1 76 ? -4.762 -2.453 9.633 1 96.31 76 SER A C 1
ATOM 613 O O . SER A 1 76 ? -5.227 -3.301 10.398 1 96.31 76 SER A O 1
ATOM 615 N N . ASP A 1 77 ? -4.977 -1.221 9.742 1 97.69 77 ASP A N 1
ATOM 616 C CA . ASP A 1 77 ? -5.816 -0.705 10.82 1 97.69 77 ASP A CA 1
ATOM 617 C C . ASP A 1 77 ? -6.543 0.567 10.391 1 97.69 77 ASP A C 1
ATOM 619 O O . ASP A 1 77 ? -6.395 1.019 9.25 1 97.69 77 ASP A O 1
ATOM 623 N N . VAL A 1 78 ? -7.484 0.967 11.203 1 98.31 78 VAL A N 1
ATOM 624 C CA . VAL A 1 78 ? -8.188 2.236 11.062 1 98.31 78 VAL A CA 1
ATOM 625 C C . VAL A 1 78 ? -7.777 3.186 12.18 1 98.31 78 VAL A C 1
ATOM 627 O O . VAL A 1 78 ? -7.719 2.791 13.352 1 98.31 78 VAL A O 1
ATOM 630 N N . GLY A 1 79 ? -7.473 4.406 11.789 1 98.31 79 GLY A N 1
ATOM 631 C CA . GLY A 1 79 ? -7.004 5.359 12.781 1 98.31 79 GLY A CA 1
ATOM 632 C C . GLY A 1 79 ? -7.531 6.766 12.562 1 98.31 79 GLY A C 1
ATOM 633 O O . GLY A 1 79 ? -7.996 7.09 11.469 1 98.31 79 GLY A O 1
ATOM 634 N N . TYR A 1 80 ? -7.52 7.488 13.594 1 98.5 80 TYR A N 1
ATOM 635 C CA . TYR A 1 80 ? -7.918 8.891 13.602 1 98.5 80 TYR A CA 1
ATOM 636 C C . TYR A 1 80 ? -6.711 9.805 13.789 1 98.5 80 TYR A C 1
ATOM 638 O O . TYR A 1 80 ? -5.812 9.5 14.578 1 98.5 80 TYR A O 1
ATOM 646 N N . TYR A 1 81 ? -6.684 10.898 13.094 1 97.81 81 TYR A N 1
ATOM 647 C CA . TYR A 1 81 ? -5.625 11.898 13.203 1 97.81 81 TYR A CA 1
ATOM 648 C C . TYR A 1 81 ? -6.184 13.305 13.031 1 97.81 81 TYR A C 1
ATOM 650 O O . TYR A 1 81 ? -6.844 13.594 12.031 1 97.81 81 TYR A O 1
ATOM 658 N N . ALA A 1 82 ? -5.988 14.188 13.953 1 97.94 82 ALA A N 1
ATOM 659 C CA . ALA A 1 82 ? -6.328 15.609 13.891 1 97.94 82 ALA A CA 1
ATOM 660 C C . ALA A 1 82 ? -5.086 16.484 14.055 1 97.94 82 ALA A C 1
ATOM 662 O O . ALA A 1 82 ? -4.227 16.188 14.891 1 97.94 82 ALA A O 1
ATOM 663 N N . TRP A 1 83 ? -5.004 17.594 13.273 1 95.88 83 TRP A N 1
ATOM 664 C CA . TRP A 1 83 ? -3.779 18.391 13.305 1 95.88 83 TRP A CA 1
ATOM 665 C C . TRP A 1 83 ? -4.094 19.875 13.188 1 95.88 83 TRP A C 1
ATOM 667 O O . TRP A 1 83 ? -5.148 20.266 12.672 1 95.88 83 TRP A O 1
ATOM 677 N N . LYS A 1 84 ? -3.137 20.641 13.617 1 94.88 84 LYS A N 1
ATOM 678 C CA . LYS A 1 84 ? -3.236 22.094 13.594 1 94.88 84 LYS A CA 1
ATOM 679 C C . LYS A 1 84 ? -2.898 22.641 12.211 1 94.88 84 LYS A C 1
ATOM 681 O O . LYS A 1 84 ? -1.966 22.172 11.562 1 94.88 84 LYS A O 1
ATOM 686 N N . CYS A 1 85 ? -3.736 23.625 11.812 1 91 85 CYS A N 1
ATOM 687 C CA . CYS A 1 85 ? -3.463 24.359 10.586 1 91 85 CYS A CA 1
ATOM 688 C C . CYS A 1 85 ? -3.096 25.812 10.891 1 91 85 CYS A C 1
ATOM 690 O O . CYS A 1 85 ? -3.416 26.312 11.969 1 91 85 CYS A O 1
ATOM 692 N N . PRO A 1 86 ? -2.414 26.375 9.953 1 88.44 86 PRO A N 1
ATOM 693 C CA . PRO A 1 86 ? -2.092 27.781 10.18 1 88.44 86 PRO A CA 1
ATOM 694 C C . PRO A 1 86 ? -3.336 28.656 10.32 1 88.44 86 PRO A C 1
ATOM 696 O O . PRO A 1 86 ? -4.262 28.562 9.508 1 88.44 86 PRO A O 1
ATOM 699 N N . LYS A 1 87 ? -3.301 29.469 11.258 1 87.5 87 LYS A N 1
ATOM 700 C CA . LYS A 1 87 ? -4.414 30.391 11.438 1 87.5 87 LYS A CA 1
ATOM 701 C C . LYS A 1 87 ? -4.516 31.359 10.258 1 87.5 87 LYS A C 1
ATOM 703 O O . LYS A 1 87 ? -3.498 31.797 9.719 1 87.5 87 LYS A O 1
ATOM 708 N N . PRO A 1 88 ? -5.652 31.672 9.773 1 90.81 88 PRO A N 1
ATOM 709 C CA . PRO A 1 88 ? -6.941 31.469 10.445 1 90.81 88 PRO A CA 1
ATOM 710 C C . PRO A 1 88 ? -7.68 30.234 9.922 1 90.81 88 PRO A C 1
ATOM 712 O O . PRO A 1 88 ? -8.898 30.125 10.078 1 90.81 88 PRO A O 1
ATOM 715 N N . LEU A 1 89 ? -7.059 29.344 9.359 1 90.5 89 LEU A N 1
ATOM 716 C CA . LEU A 1 89 ? -7.699 28.125 8.875 1 90.5 89 LEU A CA 1
ATOM 717 C C . LEU A 1 89 ? -8.219 27.281 10.031 1 90.5 89 LEU A C 1
ATOM 719 O O . LEU A 1 89 ? -7.625 27.266 11.117 1 90.5 89 LEU A O 1
ATOM 723 N N . LYS A 1 90 ? -9.32 26.656 9.82 1 92.31 90 LYS A N 1
ATOM 724 C CA . LYS A 1 90 ? -9.766 25.656 10.773 1 92.31 90 LYS A CA 1
ATOM 725 C C . LYS A 1 90 ? -8.828 24.438 10.758 1 92.31 90 LYS A C 1
ATOM 727 O O . LYS A 1 90 ? -8.273 24.094 9.719 1 92.31 90 LYS A O 1
ATOM 732 N N . ASN A 1 91 ? -8.695 23.828 11.938 1 95 91 ASN A N 1
ATOM 733 C CA . ASN A 1 91 ? -7.945 22.578 12.031 1 95 91 ASN A CA 1
ATOM 734 C C . ASN A 1 91 ? -8.625 21.453 11.25 1 95 91 ASN A C 1
ATOM 736 O O . ASN A 1 91 ? -9.812 21.562 10.922 1 95 91 ASN A O 1
ATOM 740 N N . ARG A 1 92 ? -7.859 20.469 10.93 1 95 92 ARG A N 1
ATOM 741 C CA . ARG A 1 92 ? -8.383 19.375 10.109 1 95 92 ARG A CA 1
ATOM 742 C C . ARG A 1 92 ? -8.25 18.031 10.828 1 95 92 ARG A C 1
ATOM 744 O O . ARG A 1 92 ? -7.43 17.891 11.742 1 95 92 ARG A O 1
ATOM 751 N N . ASP A 1 93 ? -9.062 17.094 10.461 1 96.88 93 ASP A N 1
ATOM 752 C CA . ASP A 1 93 ? -8.914 15.711 10.898 1 96.88 93 ASP A CA 1
ATOM 753 C C . ASP A 1 93 ? -9.203 14.734 9.766 1 96.88 93 ASP A C 1
ATOM 755 O O . ASP A 1 93 ? -9.664 15.141 8.695 1 96.88 93 ASP A O 1
ATOM 759 N N . VAL A 1 94 ? -8.82 13.461 9.961 1 97.56 94 VAL A N 1
ATOM 760 C CA . VAL A 1 94 ? -9.078 12.383 9.008 1 97.56 94 VAL A CA 1
ATOM 761 C C . VAL A 1 94 ? -9.289 11.07 9.766 1 97.56 94 VAL A C 1
ATOM 763 O O . VAL A 1 94 ? -8.812 10.914 10.891 1 97.56 94 VAL A O 1
ATOM 766 N N . ILE A 1 95 ? -10.031 10.219 9.211 1 98.31 95 ILE A N 1
ATOM 767 C CA . ILE A 1 95 ? -10.039 8.789 9.523 1 98.31 95 ILE A CA 1
ATOM 768 C C . ILE A 1 95 ? -9.492 8 8.336 1 98.31 95 ILE A C 1
ATOM 770 O O . ILE A 1 95 ? -9.984 8.141 7.207 1 98.31 95 ILE A O 1
ATOM 774 N N . THR A 1 96 ? -8.477 7.191 8.617 1 98.25 96 THR A N 1
ATOM 775 C CA . THR A 1 96 ? -7.836 6.516 7.488 1 98.25 96 THR A CA 1
ATOM 776 C C . THR A 1 96 ? -7.762 5.012 7.734 1 98.25 96 THR A C 1
ATOM 778 O O . THR A 1 96 ? -7.641 4.566 8.875 1 98.25 96 THR A O 1
ATOM 781 N N . LEU A 1 97 ? -7.949 4.27 6.691 1 97.69 97 LEU A N 1
ATOM 782 C CA . LEU A 1 97 ? -7.512 2.879 6.633 1 97.69 97 LEU A CA 1
ATOM 783 C C . LEU A 1 97 ? -6.062 2.781 6.164 1 97.69 97 LEU A C 1
ATOM 785 O O . LEU A 1 97 ? -5.734 3.215 5.059 1 97.69 97 LEU A O 1
ATOM 789 N N . ARG A 1 98 ? -5.258 2.273 6.988 1 97.81 98 ARG A N 1
ATOM 790 C CA . ARG A 1 98 ? -3.818 2.207 6.746 1 97.81 98 ARG A CA 1
ATOM 791 C C . ARG A 1 98 ? -3.357 0.761 6.59 1 97.81 98 ARG A C 1
ATOM 793 O O . ARG A 1 98 ? -3.799 -0.121 7.328 1 97.81 98 ARG A O 1
ATOM 800 N N . SER A 1 99 ? -2.518 0.559 5.586 1 96.56 99 SER A N 1
ATOM 801 C CA . SER A 1 99 ? -1.85 -0.722 5.383 1 96.56 99 SER A CA 1
ATOM 802 C C . SER A 1 99 ? -0.338 -0.546 5.273 1 96.56 99 SER A C 1
ATOM 804 O O . SER A 1 99 ? 0.14 0.482 4.793 1 96.56 99 SER A O 1
ATOM 806 N N . TRP A 1 100 ? 0.346 -1.555 5.773 1 97.81 100 TRP A N 1
ATOM 807 C CA . TRP A 1 100 ? 1.801 -1.469 5.695 1 97.81 100 TRP A CA 1
ATOM 808 C C . TRP A 1 100 ? 2.408 -2.828 5.367 1 97.81 100 TRP A C 1
ATOM 810 O O . TRP A 1 100 ? 1.765 -3.865 5.551 1 97.81 100 TRP A O 1
ATOM 820 N N . LEU A 1 101 ? 3.605 -2.746 4.801 1 96.38 101 LEU A N 1
ATOM 821 C CA . LEU A 1 101 ? 4.262 -3.971 4.352 1 96.38 101 LEU A CA 1
ATOM 822 C C . LEU A 1 101 ? 5.777 -3.816 4.379 1 96.38 101 LEU A C 1
ATOM 824 O O . LEU A 1 101 ? 6.336 -3.004 3.639 1 96.38 101 LEU A O 1
ATOM 828 N N . PRO A 1 102 ? 6.445 -4.594 5.27 1 94.19 102 PRO A N 1
ATOM 829 C CA . PRO A 1 102 ? 7.902 -4.691 5.152 1 94.19 102 PRO A CA 1
ATOM 830 C C . PRO A 1 102 ? 8.344 -5.418 3.881 1 94.19 102 PRO A C 1
ATOM 832 O O . PRO A 1 102 ? 7.832 -6.496 3.572 1 94.19 102 PRO A O 1
ATOM 835 N N . MET A 1 103 ? 9.203 -4.812 3.152 1 92.25 103 MET A N 1
ATOM 836 C CA . MET A 1 103 ? 9.758 -5.348 1.914 1 92.25 103 MET A CA 1
ATOM 837 C C . MET A 1 103 ? 11.266 -5.551 2.037 1 92.25 103 MET A C 1
ATOM 839 O O . MET A 1 103 ? 12.047 -4.863 1.375 1 92.25 103 MET A O 1
ATOM 843 N N . GLY A 1 104 ? 11.672 -6.539 2.869 1 87.62 104 GLY A N 1
ATOM 844 C CA . GLY A 1 104 ? 13.086 -6.672 3.158 1 87.62 104 GLY A CA 1
ATOM 845 C C . GLY A 1 104 ? 13.648 -5.508 3.957 1 87.62 104 GLY A C 1
ATOM 846 O O . GLY A 1 104 ? 13.242 -5.277 5.098 1 87.62 104 GLY A O 1
ATOM 847 N N . ALA A 1 105 ? 14.492 -4.777 3.238 1 89.81 105 ALA A N 1
ATOM 848 C CA . ALA A 1 105 ? 15.109 -3.629 3.9 1 89.81 105 ALA A CA 1
ATOM 849 C C . ALA A 1 105 ? 14.266 -2.371 3.717 1 89.81 105 ALA A C 1
ATOM 851 O O . ALA A 1 105 ? 14.578 -1.319 4.285 1 89.81 105 ALA A O 1
ATOM 852 N N . ASP A 1 106 ? 13.258 -2.471 2.914 1 95 106 ASP A N 1
ATOM 853 C CA . ASP A 1 106 ? 12.375 -1.342 2.633 1 95 106 ASP A CA 1
ATOM 854 C C . ASP A 1 106 ? 11.023 -1.515 3.326 1 95 106 ASP A C 1
ATOM 856 O O . ASP A 1 106 ? 10.672 -2.619 3.74 1 95 106 ASP A O 1
ATOM 860 N N . TYR A 1 107 ? 10.328 -0.41 3.514 1 97.62 107 TYR A N 1
ATOM 861 C CA . TYR A 1 107 ? 9.023 -0.421 4.168 1 97.62 107 TYR A CA 1
ATOM 862 C C . TYR A 1 107 ? 8.023 0.435 3.404 1 97.62 107 TYR A C 1
ATOM 864 O O . TYR A 1 107 ? 8.367 1.513 2.912 1 97.62 107 TYR A O 1
ATOM 872 N N . ILE A 1 108 ? 6.816 -0.09 3.324 1 98.06 108 ILE A N 1
ATOM 873 C CA . ILE A 1 108 ? 5.73 0.641 2.682 1 98.06 108 ILE A CA 1
ATOM 874 C C . ILE A 1 108 ? 4.605 0.874 3.686 1 98.06 108 ILE A C 1
ATOM 876 O O . ILE A 1 108 ? 4.246 -0.027 4.449 1 98.06 108 ILE A O 1
ATOM 880 N N . ILE A 1 109 ? 4.121 2.055 3.73 1 98.12 109 ILE A N 1
ATOM 881 C CA . ILE A 1 109 ? 2.875 2.389 4.41 1 98.12 109 ILE A CA 1
ATOM 882 C C . ILE A 1 109 ? 1.958 3.154 3.457 1 98.12 109 ILE A C 1
ATOM 884 O O . ILE A 1 109 ? 2.391 4.098 2.791 1 98.12 109 ILE A O 1
ATOM 888 N N . MET A 1 110 ? 0.728 2.771 3.344 1 97.56 110 MET A N 1
ATOM 889 C CA . MET A 1 110 ? -0.247 3.475 2.514 1 97.56 110 MET A CA 1
ATOM 890 C C . MET A 1 110 ? -1.56 3.672 3.266 1 97.56 110 MET A C 1
ATOM 892 O O . MET A 1 110 ? -1.908 2.871 4.137 1 97.56 110 MET A O 1
ATOM 896 N N . ASN A 1 111 ? -2.24 4.711 2.93 1 97 111 ASN A N 1
ATOM 897 C CA . ASN A 1 111 ? -3.555 4.875 3.539 1 97 111 ASN A CA 1
ATOM 898 C C . ASN A 1 111 ? -4.488 5.684 2.645 1 97 111 ASN A C 1
ATOM 900 O O . ASN A 1 111 ? -4.047 6.289 1.664 1 97 111 ASN A O 1
ATOM 904 N N . TYR A 1 112 ? -5.77 5.617 2.926 1 96.31 112 TYR A N 1
ATOM 905 C CA . TYR A 1 112 ? -6.809 6.477 2.367 1 96.31 112 TYR A CA 1
ATOM 906 C C . TYR A 1 112 ? -7.934 6.695 3.371 1 96.31 112 TYR A C 1
ATOM 908 O O . TYR A 1 112 ? -8.07 5.934 4.332 1 96.31 112 TYR A O 1
ATOM 916 N N . SER A 1 113 ? -8.727 7.703 3.145 1 97.31 113 SER A N 1
ATOM 917 C CA . SER A 1 113 ? -9.766 8.086 4.102 1 97.31 113 SER A CA 1
ATOM 918 C C . SER A 1 113 ? -10.961 7.152 4.023 1 97.31 113 SER A C 1
ATOM 920 O O . SER A 1 113 ? -11.391 6.77 2.932 1 97.31 113 SER A O 1
ATOM 922 N N . VAL A 1 114 ? -11.492 6.828 5.156 1 97.69 114 VAL A N 1
ATOM 923 C CA . VAL A 1 114 ? -12.742 6.086 5.277 1 97.69 114 VAL A CA 1
ATOM 924 C C . VAL A 1 114 ? -13.664 6.777 6.277 1 97.69 114 VAL A C 1
ATOM 926 O O . VAL A 1 114 ? -13.227 7.648 7.035 1 97.69 114 VAL A O 1
ATOM 929 N N . LYS A 1 115 ? -14.914 6.391 6.207 1 97.19 115 LYS A N 1
ATOM 930 C CA . LYS A 1 115 ? -15.891 6.77 7.223 1 97.19 115 LYS A CA 1
ATOM 931 C C . LYS A 1 115 ? -16.062 5.664 8.258 1 97.19 115 LYS A C 1
ATOM 933 O O . LYS A 1 115 ? -16.062 4.48 7.922 1 97.19 115 LYS A O 1
ATOM 938 N N . HIS A 1 116 ? -16.125 6.039 9.391 1 96.56 116 HIS A N 1
ATOM 939 C CA . HIS A 1 116 ? -16.516 5.168 10.5 1 96.56 116 HIS A CA 1
ATOM 940 C C . HIS A 1 116 ? -17.734 5.715 11.227 1 96.56 116 HIS A C 1
ATOM 942 O O . HIS A 1 116 ? -17.75 6.875 11.648 1 96.56 116 HIS A O 1
ATOM 948 N N . PRO A 1 117 ? -18.734 4.914 11.422 1 95.81 117 PRO A N 1
ATOM 949 C CA . PRO A 1 117 ? -20 5.426 11.969 1 95.81 117 PRO A CA 1
ATOM 950 C C . PRO A 1 117 ? -19.828 6.02 13.359 1 95.81 117 PRO A C 1
ATOM 952 O O . PRO A 1 117 ? -20.578 6.934 13.734 1 95.81 117 PRO A O 1
ATOM 955 N N . LYS A 1 118 ? -18.953 5.59 14.125 1 96.81 118 LYS A N 1
ATOM 956 C CA . LYS A 1 118 ? -18.766 6.055 15.5 1 96.81 118 LYS A CA 1
ATOM 957 C C . LYS A 1 118 ? -17.969 7.348 15.539 1 96.81 118 LYS A C 1
ATOM 959 O O . LYS A 1 118 ? -17.844 7.984 16.594 1 96.81 118 LYS A O 1
ATOM 964 N N . TYR A 1 119 ? -17.406 7.711 14.398 1 97.06 119 TYR A N 1
ATOM 965 C CA . TYR A 1 119 ? -16.562 8.898 14.375 1 97.06 119 TYR A CA 1
ATOM 966 C C . TYR A 1 119 ? -16.922 9.812 13.211 1 97.06 119 TYR A C 1
ATOM 968 O O . TYR A 1 119 ? -16.094 10.055 12.328 1 97.06 119 TYR A O 1
ATOM 976 N N . PRO A 1 120 ? -18.094 10.383 13.25 1 96.12 120 PRO A N 1
ATOM 977 C CA . PRO A 1 120 ? -18.469 11.336 12.211 1 96.12 120 PRO A CA 1
ATOM 978 C C . PRO A 1 120 ? -17.688 12.641 12.281 1 96.12 120 PRO A C 1
ATOM 980 O O . PRO A 1 120 ? -17 12.898 13.273 1 96.12 120 PRO A O 1
ATOM 983 N N . PRO A 1 121 ? -17.766 13.438 11.234 1 94.62 121 PRO A N 1
ATOM 984 C CA . PRO A 1 121 ? -17.062 14.719 11.258 1 94.62 121 PRO A CA 1
ATOM 985 C C . PRO A 1 121 ? -17.453 15.586 12.453 1 94.62 121 PRO A C 1
ATOM 987 O O . PRO A 1 121 ? -18.625 15.633 12.828 1 94.62 121 PRO A O 1
ATOM 990 N N . ARG A 1 122 ? -16.469 16.234 12.969 1 94.06 122 ARG A N 1
ATOM 991 C CA . ARG A 1 122 ? -16.672 17.141 14.102 1 94.06 122 ARG A CA 1
ATOM 992 C C . ARG A 1 122 ? -17 18.547 13.617 1 94.06 122 ARG A C 1
ATOM 994 O O . ARG A 1 122 ? -16.5 18.984 12.578 1 94.06 122 ARG A O 1
ATOM 1001 N N . LYS A 1 123 ? -17.688 19.281 14.445 1 91.56 123 LYS A N 1
ATOM 1002 C CA . LYS A 1 123 ? -18.141 20.609 14.07 1 91.56 123 LYS A CA 1
ATOM 1003 C C . LYS A 1 123 ? -16.984 21.609 14.148 1 91.56 123 LYS A C 1
ATOM 1005 O O . LYS A 1 123 ? -16.953 22.594 13.391 1 91.56 123 LYS A O 1
ATOM 1010 N N . ASP A 1 124 ? -16.062 21.312 15.008 1 93.31 124 ASP A N 1
ATOM 1011 C CA . ASP A 1 124 ? -15.008 22.297 15.25 1 93.31 124 ASP A CA 1
ATOM 1012 C C . ASP A 1 124 ? -13.812 22.047 14.344 1 93.31 124 ASP A C 1
ATOM 1014 O O . ASP A 1 124 ? -12.828 22.781 14.383 1 93.31 124 ASP A O 1
ATOM 1018 N N . LEU A 1 125 ? -13.875 21.031 13.539 1 94.94 125 LEU A N 1
ATOM 1019 C CA . LEU A 1 125 ? -12.812 20.688 12.602 1 94.94 125 LEU A CA 1
ATOM 1020 C C . LEU A 1 125 ? -13.359 20.516 11.195 1 94.94 125 LEU A C 1
ATOM 1022 O O . LEU A 1 125 ? -14.57 20.359 11.008 1 94.94 125 LEU A O 1
ATOM 1026 N N . VAL A 1 126 ? -12.508 20.641 10.234 1 94.06 126 VAL A N 1
ATOM 1027 C CA . VAL A 1 126 ? -12.844 20.266 8.859 1 94.06 126 VAL A CA 1
ATOM 1028 C C . VAL A 1 126 ? -12.32 18.859 8.562 1 94.06 126 VAL A C 1
ATOM 1030 O O . VAL A 1 126 ? -11.133 18.578 8.734 1 94.06 126 VAL A O 1
ATOM 1033 N N . ARG A 1 127 ? -13.172 17.969 8.188 1 95.69 127 ARG A N 1
ATOM 1034 C CA . ARG A 1 127 ? -12.766 16.625 7.805 1 95.69 127 ARG A CA 1
ATOM 1035 C C . ARG A 1 127 ? -12.117 16.625 6.426 1 95.69 127 ARG A C 1
ATOM 1037 O O . ARG A 1 127 ? -12.797 16.812 5.414 1 95.69 127 ARG A O 1
ATOM 1044 N N . ALA A 1 128 ? -10.844 16.422 6.41 1 94.12 128 ALA A N 1
ATOM 1045 C CA . ALA A 1 128 ? -10.117 16.312 5.148 1 94.12 128 ALA A CA 1
ATOM 1046 C C . ALA A 1 128 ? -10.219 14.906 4.566 1 94.12 128 ALA A C 1
ATOM 1048 O O . ALA A 1 128 ? -10.711 13.992 5.23 1 94.12 128 ALA A O 1
ATOM 1049 N N . VAL A 1 129 ? -9.859 14.766 3.318 1 94.44 129 VAL A N 1
ATOM 1050 C CA . VAL A 1 129 ? -9.945 13.477 2.645 1 94.44 129 VAL A CA 1
ATOM 1051 C C . VAL A 1 129 ? -8.586 13.117 2.051 1 94.44 129 VAL A C 1
ATOM 1053 O O . VAL A 1 129 ? -8.125 13.758 1.103 1 94.44 129 VAL A O 1
ATOM 1056 N N . SER A 1 130 ? -7.949 12.156 2.691 1 94.81 130 SER A N 1
ATOM 1057 C CA . SER A 1 130 ? -6.812 11.523 2.033 1 94.81 130 SER A CA 1
ATOM 1058 C C . SER A 1 130 ? -7.27 10.594 0.912 1 94.81 130 SER A C 1
ATOM 1060 O O . SER A 1 130 ? -7.766 9.5 1.171 1 94.81 130 SER A O 1
ATOM 1062 N N . ILE A 1 131 ? -7.113 11.078 -0.308 1 91.94 131 ILE A N 1
ATOM 1063 C CA . ILE A 1 131 ? -7.43 10.203 -1.431 1 91.94 131 ILE A CA 1
ATOM 1064 C C . ILE A 1 131 ? -6.457 9.023 -1.454 1 91.94 131 ILE A C 1
ATOM 1066 O O . ILE A 1 131 ? -6.879 7.867 -1.537 1 91.94 131 ILE A O 1
ATOM 1070 N N . GLN A 1 132 ? -5.219 9.398 -1.302 1 92.06 132 GLN A N 1
ATOM 1071 C CA . GLN A 1 132 ? -4.172 8.391 -1.143 1 92.06 132 GLN A CA 1
ATOM 1072 C C . GLN A 1 132 ? -2.906 9.008 -0.554 1 92.06 132 GLN A C 1
ATOM 1074 O O . GLN A 1 132 ? -2.494 10.094 -0.952 1 92.06 132 GLN A O 1
ATOM 1079 N N . THR A 1 133 ? -2.377 8.281 0.307 1 96.5 133 THR A N 1
ATOM 1080 C CA . THR A 1 133 ? -1.105 8.664 0.908 1 96.5 133 THR A CA 1
ATOM 1081 C C . THR A 1 133 ? -0.177 7.461 1.024 1 96.5 133 THR A C 1
ATOM 1083 O O . THR A 1 133 ? -0.627 6.352 1.315 1 96.5 133 THR A O 1
ATOM 1086 N N . GLY A 1 134 ? 1.095 7.688 0.815 1 97.31 134 GLY A N 1
ATOM 1087 C CA . GLY A 1 134 ? 2.07 6.613 0.918 1 97.31 134 GLY A CA 1
ATOM 1088 C C . GLY A 1 134 ? 3.393 7.066 1.511 1 97.31 134 GLY A C 1
ATOM 1089 O O . GLY A 1 134 ? 3.807 8.211 1.318 1 97.31 134 GLY A O 1
ATOM 1090 N N . TYR A 1 135 ? 4 6.191 2.244 1 98.38 135 TYR A N 1
ATOM 1091 C CA . TYR A 1 135 ? 5.387 6.277 2.689 1 98.38 135 TYR A CA 1
ATOM 1092 C C . TYR A 1 135 ? 6.223 5.145 2.102 1 98.38 135 TYR A C 1
ATOM 1094 O O . TYR A 1 135 ? 5.84 3.977 2.188 1 98.38 135 TYR A O 1
ATOM 1102 N N . LEU A 1 136 ? 7.273 5.508 1.478 1 98.25 136 LEU A N 1
ATOM 1103 C CA . LEU A 1 136 ? 8.281 4.539 1.054 1 98.25 136 LEU A CA 1
ATOM 1104 C C . LEU A 1 136 ? 9.609 4.793 1.759 1 98.25 136 LEU A C 1
ATOM 1106 O O . LEU A 1 136 ? 10.258 5.812 1.517 1 98.25 136 LEU A O 1
ATOM 1110 N N . ILE A 1 137 ? 9.938 3.895 2.641 1 98.31 137 ILE A N 1
ATOM 1111 C CA . ILE A 1 137 ? 11.211 3.953 3.348 1 98.31 137 ILE A CA 1
ATOM 1112 C C . ILE A 1 137 ? 12.195 2.967 2.723 1 98.31 137 ILE A C 1
ATOM 1114 O O . ILE A 1 137 ? 11.93 1.764 2.67 1 98.31 137 ILE A O 1
ATOM 1118 N N . GLN A 1 138 ? 13.328 3.531 2.32 1 96.69 138 GLN A N 1
ATOM 1119 C CA . GLN A 1 138 ? 14.297 2.682 1.637 1 96.69 138 GLN A CA 1
ATOM 1120 C C . GLN A 1 138 ? 15.617 2.627 2.4 1 96.69 138 GLN A C 1
ATOM 1122 O O . GLN A 1 138 ? 16.25 3.662 2.643 1 96.69 138 GLN A O 1
ATOM 1127 N N . GLY A 1 139 ? 15.992 1.399 2.736 1 95.62 139 GLY A N 1
ATOM 1128 C CA . GLY A 1 139 ? 17.281 1.22 3.371 1 95.62 139 GLY A CA 1
ATOM 1129 C C . GLY A 1 139 ? 18.453 1.394 2.412 1 95.62 139 GLY A C 1
ATOM 1130 O O . GLY A 1 139 ? 18.422 0.873 1.295 1 95.62 139 GLY A O 1
ATOM 1131 N N . ARG A 1 140 ? 19.422 2.18 2.773 1 90 140 ARG A N 1
ATOM 1132 C CA . ARG A 1 140 ? 20.625 2.416 1.98 1 90 140 ARG A CA 1
ATOM 1133 C C . ARG A 1 140 ? 21.875 1.874 2.689 1 90 140 ARG A C 1
ATOM 1135 O O . ARG A 1 140 ? 23 2.18 2.299 1 90 140 ARG A O 1
ATOM 1142 N N . GLY A 1 141 ? 21.734 1.109 3.664 1 87.31 141 GLY A N 1
ATOM 1143 C CA . GLY A 1 141 ? 22.734 0.574 4.582 1 87.31 141 GLY A CA 1
ATOM 1144 C C . GLY A 1 141 ? 22.188 0.313 5.973 1 87.31 141 GLY A C 1
ATOM 1145 O O . GLY A 1 141 ? 20.984 0.487 6.211 1 87.31 141 GLY A O 1
ATOM 1146 N N . VAL A 1 142 ? 23.031 -0.041 6.852 1 89.12 142 VAL A N 1
ATOM 1147 C CA . VAL A 1 142 ? 22.625 -0.443 8.195 1 89.12 142 VAL A CA 1
ATOM 1148 C C . VAL A 1 142 ? 22.156 0.777 8.977 1 89.12 142 VAL A C 1
ATOM 1150 O O . VAL A 1 142 ? 21.234 0.673 9.797 1 89.12 142 VAL A O 1
ATOM 1153 N N . ARG A 1 143 ? 22.672 1.933 8.734 1 94.25 143 ARG A N 1
ATOM 1154 C CA . ARG A 1 143 ? 22.344 3.096 9.547 1 94.25 143 ARG A CA 1
ATOM 1155 C C . ARG A 1 143 ? 21.906 4.266 8.672 1 94.25 143 ARG A C 1
ATOM 1157 O O . ARG A 1 143 ? 22.109 5.426 9.023 1 94.25 143 ARG A O 1
ATOM 1164 N N . SER A 1 144 ? 21.484 3.998 7.516 1 97.25 144 SER A N 1
ATOM 1165 C CA . SER A 1 144 ? 21.047 5.066 6.625 1 97.25 144 SER A CA 1
ATOM 1166 C C . SER A 1 144 ? 19.812 4.648 5.828 1 97.25 144 SER A C 1
ATOM 1168 O O . SER A 1 144 ? 19.625 3.467 5.527 1 97.25 144 SER A O 1
ATOM 1170 N N . CYS A 1 145 ? 18.984 5.598 5.551 1 97.94 145 CYS A N 1
ATOM 1171 C CA . CYS A 1 145 ? 17.781 5.336 4.773 1 97.94 145 CYS A CA 1
ATOM 1172 C C . CYS A 1 145 ? 17.281 6.602 4.086 1 97.94 145 CYS A C 1
ATOM 1174 O O . CYS A 1 145 ? 17.891 7.668 4.23 1 97.94 145 CYS A O 1
ATOM 1176 N N . SER A 1 146 ? 16.359 6.422 3.25 1 97.38 146 SER A N 1
ATOM 1177 C CA . SER A 1 146 ? 15.602 7.535 2.682 1 97.38 146 SER A CA 1
ATOM 1178 C C . SER A 1 146 ? 14.102 7.32 2.832 1 97.38 146 SER A C 1
ATOM 1180 O O . SER A 1 146 ? 13.648 6.184 2.994 1 97.38 146 SER A O 1
ATOM 1182 N N . ILE A 1 147 ? 13.406 8.383 2.846 1 98.12 147 ILE A N 1
ATOM 1183 C CA . ILE A 1 147 ? 11.953 8.305 2.893 1 98.12 147 ILE A CA 1
ATOM 1184 C C . ILE A 1 147 ? 11.352 9.164 1.775 1 98.12 147 ILE A C 1
ATOM 1186 O O . ILE A 1 147 ? 11.844 10.258 1.499 1 98.12 147 ILE A O 1
ATOM 1190 N N . THR A 1 148 ? 10.422 8.617 1.078 1 97.56 148 THR A N 1
ATOM 1191 C CA . THR A 1 148 ? 9.547 9.344 0.164 1 97.56 148 THR A CA 1
ATOM 1192 C C . THR A 1 148 ? 8.109 9.336 0.672 1 97.56 148 THR A C 1
ATOM 1194 O O . THR A 1 148 ? 7.555 8.281 0.984 1 97.56 148 THR A O 1
ATOM 1197 N N . TYR A 1 149 ? 7.652 10.469 0.909 1 97.62 149 TYR A N 1
ATOM 1198 C CA . TYR A 1 149 ? 6.266 10.703 1.287 1 97.62 149 TYR A CA 1
ATOM 1199 C C . TYR A 1 149 ? 5.473 11.289 0.125 1 97.62 149 TYR A C 1
ATOM 1201 O O . TYR A 1 149 ? 5.906 12.266 -0.502 1 97.62 149 TYR A O 1
ATOM 1209 N N . LEU A 1 150 ? 4.328 10.711 -0.208 1 96.44 150 LEU A N 1
ATOM 1210 C CA . LEU A 1 150 ? 3.436 11.227 -1.24 1 96.44 150 LEU A CA 1
ATOM 1211 C C . LEU A 1 150 ? 1.993 11.25 -0.749 1 96.44 150 LEU A C 1
ATOM 1213 O O . LEU A 1 150 ? 1.501 10.25 -0.21 1 96.44 150 LEU A O 1
ATOM 1217 N N . ALA A 1 151 ? 1.355 12.422 -0.97 1 93.75 151 ALA A N 1
ATOM 1218 C CA . ALA A 1 151 ? -0.03 12.539 -0.522 1 93.75 151 ALA A CA 1
ATOM 1219 C C . ALA A 1 151 ? -0.879 13.273 -1.553 1 93.75 151 ALA A C 1
ATOM 1221 O O . ALA A 1 151 ? -0.455 14.297 -2.1 1 93.75 151 ALA A O 1
ATOM 1222 N N . GLN A 1 152 ? -1.911 12.68 -1.878 1 91.06 152 GLN A N 1
ATOM 1223 C CA . GLN A 1 152 ? -3.02 13.336 -2.562 1 91.06 152 GLN A CA 1
ATOM 1224 C C . GLN A 1 152 ? -4.191 13.562 -1.614 1 91.06 152 GLN A C 1
ATOM 1226 O O . GLN A 1 152 ? -4.844 12.609 -1.183 1 91.06 152 GLN A O 1
ATOM 1231 N N . VAL A 1 153 ? -4.414 14.844 -1.293 1 90.25 153 VAL A N 1
ATOM 1232 C CA . VAL A 1 153 ? -5.367 15.148 -0.232 1 90.25 153 VAL A CA 1
ATOM 1233 C C . VAL A 1 153 ? -6.297 16.266 -0.683 1 90.25 153 VAL A C 1
ATOM 1235 O O . VAL A 1 153 ? -5.859 17.219 -1.332 1 90.25 153 VAL A O 1
ATOM 1238 N N . ASP A 1 154 ? -7.586 16.078 -0.354 1 88.88 154 ASP A N 1
ATOM 1239 C CA . ASP A 1 154 ? -8.547 17.172 -0.389 1 88.88 154 ASP A CA 1
ATOM 1240 C C . ASP A 1 154 ? -8.734 17.781 1 1 88.88 154 ASP A C 1
ATOM 1242 O O . ASP A 1 154 ? -9.352 17.172 1.872 1 88.88 154 ASP A O 1
ATOM 1246 N N . PRO A 1 155 ? -8.211 18.891 1.218 1 86.75 155 PRO A N 1
ATOM 1247 C CA . PRO A 1 155 ? -8.312 19.5 2.551 1 86.75 155 PRO A CA 1
ATOM 1248 C C . PRO A 1 155 ? -9.727 19.969 2.877 1 86.75 155 PRO A C 1
ATOM 1250 O O . PRO A 1 155 ? -10.016 20.328 4.023 1 86.75 155 PRO A O 1
ATOM 1253 N N . LYS A 1 156 ? -10.641 19.766 2.041 1 83.44 156 LYS A N 1
ATOM 1254 C CA . LYS A 1 156 ? -12.031 20.188 2.164 1 83.44 156 LYS A CA 1
ATOM 1255 C C . LYS A 1 156 ? -12.125 21.641 2.627 1 83.44 156 LYS A C 1
ATOM 1257 O O . LYS A 1 156 ? -11.977 21.938 3.816 1 83.44 156 LYS A O 1
ATOM 1262 N N . GLY A 1 157 ? -11.844 22.625 1.729 1 69.81 157 GLY A N 1
ATOM 1263 C CA . GLY A 1 157 ? -11.859 24.078 1.831 1 69.81 157 GLY A CA 1
ATOM 1264 C C . GLY A 1 157 ? -11.047 24.75 0.745 1 69.81 157 GLY A C 1
ATOM 1265 O O . GLY A 1 157 ? -10.07 24.188 0.245 1 69.81 157 GLY A O 1
ATOM 1266 N N . SER A 1 158 ? -11.727 25.562 0.072 1 71.5 158 SER A N 1
ATOM 1267 C CA . SER A 1 158 ? -10.922 26.391 -0.826 1 71.5 158 SER A CA 1
ATOM 1268 C C . SER A 1 158 ? -9.82 27.109 -0.068 1 71.5 158 SER A C 1
ATOM 1270 O O . SER A 1 158 ? -10.102 27.938 0.81 1 71.5 158 SER A O 1
ATOM 1272 N N . LEU A 1 159 ? -8.578 26.516 -0.218 1 78.94 159 LEU A N 1
ATOM 1273 C CA . LEU A 1 159 ? -7.473 27.109 0.527 1 78.94 159 LEU A CA 1
ATOM 1274 C C . LEU A 1 159 ? -6.863 28.281 -0.24 1 78.94 159 LEU A C 1
ATOM 1276 O O . LEU A 1 159 ? -6.734 28.219 -1.464 1 78.94 159 LEU A O 1
ATOM 1280 N N . PRO A 1 160 ? -6.5 29.312 0.505 1 81 160 PRO A N 1
ATOM 1281 C CA . PRO A 1 160 ? -5.773 30.406 -0.14 1 81 160 PRO A CA 1
ATOM 1282 C C . PRO A 1 160 ? -4.422 29.969 -0.703 1 81 160 PRO A C 1
ATOM 1284 O O . PRO A 1 160 ? -3.82 29.016 -0.202 1 81 160 PRO A O 1
ATOM 1287 N N . LYS A 1 161 ? -4 30.625 -1.719 1 77.31 161 LYS A N 1
ATOM 1288 C CA . LYS A 1 161 ? -2.727 30.328 -2.363 1 77.31 161 LYS A CA 1
ATOM 1289 C C . LYS A 1 161 ? -1.576 30.391 -1.364 1 77.31 161 LYS A C 1
ATOM 1291 O O . LYS A 1 161 ? -0.629 29.609 -1.451 1 77.31 161 LYS A O 1
ATOM 1296 N N . TRP A 1 162 ? -1.728 31.328 -0.473 1 83.5 162 TRP A N 1
ATOM 1297 C CA . TRP A 1 162 ? -0.635 31.469 0.482 1 83.5 162 TRP A CA 1
ATOM 1298 C C . TRP A 1 162 ? -0.481 30.219 1.336 1 83.5 162 TRP A C 1
ATOM 1300 O O . TRP A 1 162 ? 0.618 29.906 1.802 1 83.5 162 TRP A O 1
ATOM 1310 N N . VAL A 1 163 ? -1.508 29.5 1.582 1 83.44 163 VAL A N 1
ATOM 1311 C CA . VAL A 1 163 ? -1.46 28.281 2.379 1 83.44 163 VAL A CA 1
ATOM 1312 C C . VAL A 1 163 ? -0.697 27.203 1.62 1 83.44 163 VAL A C 1
ATOM 1314 O O . VAL A 1 163 ? 0.11 26.484 2.207 1 83.44 163 VAL A O 1
ATOM 1317 N N . VAL A 1 164 ? -0.949 27.094 0.365 1 78.88 164 VAL A N 1
ATOM 1318 C CA . VAL A 1 164 ? -0.283 26.094 -0.468 1 78.88 164 VAL A CA 1
ATOM 1319 C C . VAL A 1 164 ? 1.223 26.344 -0.476 1 78.88 164 VAL A C 1
ATOM 1321 O O . VAL A 1 164 ? 2.016 25.422 -0.309 1 78.88 164 VAL A O 1
ATOM 1324 N N . ASN A 1 165 ? 1.562 27.578 -0.609 1 82.44 165 ASN A N 1
ATOM 1325 C CA . ASN A 1 165 ? 2.973 27.953 -0.59 1 82.44 165 ASN A CA 1
ATOM 1326 C C . ASN A 1 165 ? 3.607 27.672 0.769 1 82.44 165 ASN A C 1
ATOM 1328 O O . ASN A 1 165 ? 4.695 27.094 0.845 1 82.44 165 ASN A O 1
ATOM 1332 N N . LYS A 1 166 ? 2.947 28.047 1.701 1 86.62 166 LYS A N 1
ATOM 1333 C CA . LYS A 1 166 ? 3.453 27.844 3.055 1 86.62 166 LYS A CA 1
ATOM 1334 C C . LYS A 1 166 ? 3.6 26.359 3.367 1 86.62 166 LYS A C 1
ATOM 1336 O O . LYS A 1 166 ? 4.578 25.953 3.994 1 86.62 166 LYS A O 1
ATOM 1341 N N . SER A 1 167 ? 2.674 25.562 3.002 1 85.5 167 SER A N 1
ATOM 1342 C CA . SER A 1 167 ? 2.678 24.125 3.248 1 85.5 167 SER A CA 1
ATOM 1343 C C . SER A 1 167 ? 3.893 23.469 2.613 1 85.5 167 SER A C 1
ATOM 1345 O O . SER A 1 167 ? 4.582 22.672 3.26 1 85.5 167 SER A O 1
ATOM 1347 N N . SER A 1 168 ? 4.211 23.828 1.413 1 86.69 168 SER A N 1
ATOM 1348 C CA . SER A 1 168 ? 5.254 23.125 0.666 1 86.69 168 SER A CA 1
ATOM 1349 C C . SER A 1 168 ? 6.629 23.719 0.95 1 86.69 168 SER A C 1
ATOM 1351 O O . SER A 1 168 ? 7.637 23 0.898 1 86.69 168 SER A O 1
ATOM 1353 N N . GLN A 1 169 ? 6.672 24.969 1.269 1 89.38 169 GLN A N 1
ATOM 1354 C CA . GLN A 1 169 ? 7.957 25.641 1.424 1 89.38 169 GLN A CA 1
ATOM 1355 C C . GLN A 1 169 ? 8.398 25.656 2.885 1 89.38 169 GLN A C 1
ATOM 1357 O O . GLN A 1 169 ? 9.594 25.734 3.18 1 89.38 169 GLN A O 1
ATOM 1362 N N . PHE A 1 170 ? 7.418 25.562 3.744 1 90.56 170 PHE A N 1
ATOM 1363 C CA . PHE A 1 170 ? 7.785 25.734 5.145 1 90.56 170 PHE A CA 1
ATOM 1364 C C . PHE A 1 170 ? 7.293 24.562 5.984 1 90.56 170 PHE A C 1
ATOM 1366 O O . PHE A 1 170 ? 8.086 23.875 6.633 1 90.56 170 PHE A O 1
ATOM 1373 N N . LEU A 1 171 ? 6.012 24.297 5.961 1 90.88 171 LEU A N 1
ATOM 1374 C CA . LEU A 1 171 ? 5.41 23.328 6.871 1 90.88 171 LEU A CA 1
ATOM 1375 C C . LEU A 1 171 ? 5.941 21.922 6.598 1 90.88 171 LEU A C 1
ATOM 1377 O O . LEU A 1 171 ? 6.332 21.203 7.527 1 90.88 171 LEU A O 1
ATOM 1381 N N . ALA A 1 172 ? 5.973 21.484 5.336 1 93.19 172 ALA A N 1
ATOM 1382 C CA . ALA A 1 172 ? 6.406 20.141 4.984 1 93.19 172 ALA A CA 1
ATOM 1383 C C . ALA A 1 172 ? 7.875 19.922 5.336 1 93.19 172 ALA A C 1
ATOM 1385 O O . ALA A 1 172 ? 8.227 18.953 6.016 1 93.19 172 ALA A O 1
ATOM 1386 N N . PRO A 1 173 ? 8.773 20.844 4.922 1 95.62 173 PRO A N 1
ATOM 1387 C CA . PRO A 1 173 ? 10.172 20.672 5.324 1 95.62 173 PRO A CA 1
ATOM 1388 C C . PRO A 1 173 ? 10.352 20.656 6.84 1 95.62 173 PRO A C 1
ATOM 1390 O O . PRO A 1 173 ? 11.148 19.859 7.359 1 95.62 173 PRO A O 1
ATOM 1393 N N . LYS A 1 174 ? 9.633 21.484 7.484 1 95.12 174 LYS A N 1
ATOM 1394 C CA . LYS A 1 174 ? 9.711 21.531 8.945 1 95.12 174 LYS A CA 1
ATOM 1395 C C . LYS A 1 174 ? 9.266 20.203 9.562 1 95.12 174 LYS A C 1
ATOM 1397 O O . LYS A 1 174 ? 9.898 19.703 10.484 1 95.12 174 LYS A O 1
ATOM 1402 N N . ALA A 1 175 ? 8.188 19.703 9.078 1 94.94 175 ALA A N 1
ATOM 1403 C CA . ALA A 1 175 ? 7.688 18.422 9.555 1 94.94 175 ALA A CA 1
ATOM 1404 C C . ALA A 1 175 ? 8.711 17.312 9.328 1 94.94 175 ALA A C 1
ATOM 1406 O O . ALA A 1 175 ? 8.914 16.453 10.188 1 94.94 175 ALA A O 1
ATOM 1407 N N . MET A 1 176 ? 9.383 17.297 8.203 1 97 176 MET A N 1
ATOM 1408 C CA . MET A 1 176 ? 10.398 16.297 7.879 1 97 176 MET A CA 1
ATOM 1409 C C . MET A 1 176 ? 11.594 16.406 8.82 1 97 176 MET A C 1
ATOM 1411 O O . MET A 1 176 ? 12.117 15.398 9.297 1 97 176 MET A O 1
ATOM 1415 N N . LYS A 1 177 ? 11.984 17.609 9.055 1 97.12 177 LYS A N 1
ATOM 1416 C CA . LYS A 1 177 ? 13.102 17.828 9.961 1 97.12 177 LYS A CA 1
ATOM 1417 C C . LYS A 1 177 ? 12.773 17.375 11.375 1 97.12 177 LYS A C 1
ATOM 1419 O O . LYS A 1 177 ? 13.609 16.766 12.047 1 97.12 177 LYS A O 1
ATOM 1424 N N . LYS A 1 178 ? 11.602 17.719 11.75 1 97.38 178 LYS A N 1
ATOM 1425 C CA . LYS A 1 178 ? 11.156 17.266 13.07 1 97.38 178 LYS A CA 1
ATOM 1426 C C . LYS A 1 178 ? 11.133 15.742 13.164 1 97.38 178 LYS A C 1
ATOM 1428 O O . LYS A 1 178 ? 11.539 15.172 14.172 1 97.38 178 LYS A O 1
ATOM 1433 N N . MET A 1 179 ? 10.68 15.117 12.18 1 97.88 179 MET A N 1
ATOM 1434 C CA . MET A 1 179 ? 10.664 13.656 12.125 1 97.88 179 MET A CA 1
ATOM 1435 C C . MET A 1 179 ? 12.078 13.094 12.18 1 97.88 179 MET A C 1
ATOM 1437 O O . MET A 1 179 ? 12.336 12.102 12.875 1 97.88 179 MET A O 1
ATOM 1441 N N . TYR A 1 180 ? 12.914 13.734 11.453 1 98.19 180 TYR A N 1
ATOM 1442 C CA . TYR A 1 180 ? 14.312 13.328 11.461 1 98.19 180 TYR A CA 1
ATOM 1443 C C . TYR A 1 180 ? 14.883 13.344 12.875 1 98.19 180 TYR A C 1
ATOM 1445 O O . TYR A 1 180 ? 15.484 12.359 13.32 1 98.19 180 TYR A O 1
ATOM 1453 N N . LYS A 1 181 ? 14.648 14.414 13.516 1 98.25 181 LYS A N 1
ATOM 1454 C CA . LYS A 1 181 ? 15.133 14.562 14.883 1 98.25 181 LYS A CA 1
ATOM 1455 C C . LYS A 1 181 ? 14.469 13.539 15.812 1 98.25 181 LYS A C 1
ATOM 1457 O O . LYS A 1 181 ? 15.125 12.992 16.703 1 98.25 181 LYS A O 1
ATOM 1462 N N . ALA A 1 182 ? 13.219 13.359 15.602 1 98.62 182 ALA A N 1
ATOM 1463 C CA . ALA A 1 182 ? 12.508 12.359 16.391 1 98.62 182 ALA A CA 1
ATOM 1464 C C . ALA A 1 182 ? 13.133 10.977 16.219 1 98.62 182 ALA A C 1
ATOM 1466 O O . ALA A 1 182 ? 13.266 10.219 17.172 1 98.62 182 ALA A O 1
ATOM 1467 N N . CYS A 1 183 ? 13.516 10.648 15.031 1 98.69 183 CYS A N 1
ATOM 1468 C CA . CYS A 1 183 ? 14.125 9.352 14.75 1 98.69 183 CYS A CA 1
ATOM 1469 C C . CYS A 1 183 ? 15.445 9.203 15.484 1 98.69 183 CYS A C 1
ATOM 1471 O O . CYS A 1 183 ? 15.75 8.125 16 1 98.69 183 CYS A O 1
ATOM 1473 N N . LEU A 1 184 ? 16.172 10.273 15.547 1 98.44 184 LEU A N 1
ATOM 1474 C CA . LEU A 1 184 ? 17.453 10.234 16.234 1 98.44 184 LEU A CA 1
ATOM 1475 C C . LEU A 1 184 ? 17.266 9.93 17.719 1 98.44 184 LEU A C 1
ATOM 1477 O O . LEU A 1 184 ? 18.078 9.234 18.328 1 98.44 184 LEU A O 1
ATOM 1481 N N . LYS A 1 185 ? 16.172 10.367 18.25 1 98.56 185 LYS A N 1
ATOM 1482 C CA . LYS A 1 185 ? 15.945 10.266 19.688 1 98.56 185 LYS A CA 1
ATOM 1483 C C . LYS A 1 185 ? 15.141 9.023 20.031 1 98.56 185 LYS A C 1
ATOM 1485 O O . LYS A 1 185 ? 15.062 8.625 21.188 1 98.56 185 LYS A O 1
ATOM 1490 N N . TYR A 1 186 ? 14.648 8.352 19.109 1 98.62 186 TYR A N 1
ATOM 1491 C CA . TYR A 1 186 ? 13.648 7.312 19.312 1 98.62 186 TYR A CA 1
ATOM 1492 C C . TYR A 1 186 ? 14.242 6.121 20.062 1 98.62 186 TYR A C 1
ATOM 1494 O O . TYR A 1 186 ? 13.633 5.602 21 1 98.62 186 TYR A O 1
ATOM 1502 N N . PRO A 1 187 ? 15.445 5.68 19.688 1 98.06 187 PRO A N 1
ATOM 1503 C CA . PRO A 1 187 ? 15.961 4.5 20.406 1 98.06 187 PRO A CA 1
ATOM 1504 C C . PRO A 1 187 ? 16.047 4.711 21.906 1 98.06 187 PRO A C 1
ATOM 1506 O O . PRO A 1 187 ? 15.625 3.84 22.688 1 98.06 187 PRO A O 1
ATOM 1509 N N . ASP A 1 188 ? 16.453 5.816 22.312 1 98.25 188 ASP A N 1
ATOM 1510 C CA . ASP A 1 188 ? 16.547 6.113 23.734 1 98.25 188 ASP A CA 1
ATOM 1511 C C . ASP A 1 188 ? 15.156 6.219 24.375 1 98.25 188 ASP A C 1
ATOM 1513 O O . ASP A 1 188 ? 14.93 5.703 25.469 1 98.25 188 ASP A O 1
ATOM 1517 N N . TRP A 1 189 ? 14.297 6.883 23.703 1 98.62 189 TRP A N 1
ATOM 1518 C CA . TRP A 1 189 ? 12.93 7.027 24.203 1 98.62 189 TRP A CA 1
ATOM 1519 C C . TRP A 1 189 ? 12.258 5.664 24.344 1 98.62 189 TRP A C 1
ATOM 1521 O O . TRP A 1 189 ? 11.633 5.375 25.359 1 98.62 189 TRP A O 1
ATOM 1531 N N . LYS A 1 190 ? 12.344 4.859 23.312 1 98.62 190 LYS A N 1
ATOM 1532 C CA . LYS A 1 190 ? 11.656 3.57 23.266 1 98.62 190 LYS A CA 1
ATOM 1533 C C . LYS A 1 190 ? 12.172 2.633 24.344 1 98.62 190 LYS A C 1
ATOM 1535 O O . LYS A 1 190 ? 11.406 1.854 24.922 1 98.62 190 LYS A O 1
ATOM 1540 N N . GLN A 1 191 ? 13.43 2.717 24.656 1 98.25 191 GLN A N 1
ATOM 1541 C CA . GLN A 1 191 ? 14.023 1.891 25.703 1 98.25 191 GLN A CA 1
ATOM 1542 C C . GLN A 1 191 ? 13.336 2.121 27.047 1 98.25 191 GLN A C 1
ATOM 1544 O O . GLN A 1 191 ? 13.227 1.204 27.859 1 98.25 191 GLN A O 1
ATOM 1549 N N . LYS A 1 192 ? 12.742 3.273 27.219 1 98.25 192 LYS A N 1
ATOM 1550 C CA . LYS A 1 192 ? 12.125 3.656 28.484 1 98.25 192 LYS A CA 1
ATOM 1551 C C . LYS A 1 192 ? 10.602 3.561 28.406 1 98.25 192 LYS A C 1
ATOM 1553 O O . LYS A 1 192 ? 9.906 3.793 29.391 1 98.25 192 LYS A O 1
ATOM 1558 N N . HIS A 1 193 ? 10.094 3.26 27.266 1 98.12 193 HIS A N 1
ATOM 1559 C CA . HIS A 1 193 ? 8.648 3.23 27.031 1 98.12 193 HIS A CA 1
ATOM 1560 C C . HIS A 1 193 ? 8.234 1.952 26.312 1 98.12 193 HIS A C 1
ATOM 1562 O O . HIS A 1 193 ? 8.039 1.957 25.094 1 98.12 193 HIS A O 1
ATOM 1568 N N . ASN A 1 194 ? 8.031 0.848 27.078 1 96.62 194 ASN A N 1
ATOM 1569 C CA . ASN A 1 194 ? 7.609 -0.443 26.547 1 96.62 194 ASN A CA 1
ATOM 1570 C C . ASN A 1 194 ? 8.469 -0.868 25.359 1 96.62 194 ASN A C 1
ATOM 1572 O O . ASN A 1 194 ? 7.961 -1.047 24.25 1 96.62 194 ASN A O 1
ATOM 1576 N N . PRO A 1 195 ? 9.773 -1.04 25.531 1 96.62 195 PRO A N 1
ATOM 1577 C CA . PRO A 1 195 ? 10.742 -1.217 24.453 1 96.62 195 PRO A CA 1
ATOM 1578 C C . PRO A 1 195 ? 10.391 -2.377 23.531 1 96.62 195 PRO A C 1
ATOM 1580 O O . PRO A 1 195 ? 10.773 -2.373 22.359 1 96.62 195 PRO A O 1
ATOM 1583 N N . HIS A 1 196 ? 9.586 -3.332 23.906 1 96.44 196 HIS A N 1
ATOM 1584 C CA . HIS A 1 196 ? 9.344 -4.516 23.094 1 96.44 196 HIS A CA 1
ATOM 1585 C C . HIS A 1 196 ? 7.938 -4.488 22.5 1 96.44 196 HIS A C 1
ATOM 1587 O O . HIS A 1 196 ? 7.574 -5.371 21.719 1 96.44 196 HIS A O 1
ATOM 1593 N N . PHE A 1 197 ? 7.18 -3.496 22.812 1 97.62 197 PHE A N 1
ATOM 1594 C CA . PHE A 1 197 ? 5.82 -3.391 22.297 1 97.62 197 PHE A CA 1
ATOM 1595 C C . PHE A 1 197 ? 5.816 -2.717 20.922 1 97.62 197 PHE A C 1
ATOM 1597 O O . PHE A 1 197 ? 5.883 -1.488 20.828 1 97.62 197 PHE A O 1
ATOM 1604 N N . LYS A 1 198 ? 5.738 -3.508 19.875 1 97.81 198 LYS A N 1
ATOM 1605 C CA . LYS A 1 198 ? 5.711 -3.074 18.484 1 97.81 198 LYS A CA 1
ATOM 1606 C C . LYS A 1 198 ? 4.688 -3.873 17.688 1 97.81 198 LYS A C 1
ATOM 1608 O O . LYS A 1 198 ? 5.055 -4.652 16.797 1 97.81 198 LYS A O 1
ATOM 1613 N N . PRO A 1 199 ? 3.438 -3.596 17.906 1 97.25 199 PRO A N 1
ATOM 1614 C CA . PRO A 1 199 ? 2.4 -4.406 17.266 1 97.25 199 PRO A CA 1
ATOM 1615 C C . PRO A 1 199 ? 2.436 -4.301 15.742 1 97.25 199 PRO A C 1
ATOM 1617 O O . PRO A 1 199 ? 1.867 -5.148 15.047 1 97.25 199 PRO A O 1
ATOM 1620 N N . TRP A 1 200 ? 3.16 -3.277 15.172 1 96.88 200 TRP A N 1
ATOM 1621 C CA . TRP A 1 200 ? 3.287 -3.154 13.727 1 96.88 200 TRP A CA 1
ATOM 1622 C C . TRP A 1 200 ? 4.305 -4.152 13.18 1 96.88 200 TRP A C 1
ATOM 1624 O O . TRP A 1 200 ? 4.348 -4.406 11.977 1 96.88 200 TRP A O 1
ATOM 1634 N N . LEU A 1 201 ? 5.07 -4.723 14.086 1 95.44 201 LEU A N 1
ATOM 1635 C CA . LEU A 1 201 ? 6.004 -5.789 13.742 1 95.44 201 LEU A CA 1
ATOM 1636 C C . LEU A 1 201 ? 5.488 -7.137 14.234 1 95.44 201 LEU A C 1
ATOM 1638 O O . LEU A 1 201 ? 5.707 -8.164 13.586 1 95.44 201 LEU A O 1
ATOM 1642 N N . PHE A 1 202 ? 4.855 -7.066 15.398 1 95.5 202 PHE A N 1
ATOM 1643 C CA . PHE A 1 202 ? 4.34 -8.25 16.062 1 95.5 202 PHE A CA 1
ATOM 1644 C C . PHE A 1 202 ? 2.84 -8.117 16.312 1 95.5 202 PHE A C 1
ATOM 1646 O O . PHE A 1 202 ? 2.414 -7.828 17.438 1 95.5 202 PHE A O 1
ATOM 1653 N N . PRO A 1 203 ? 2.107 -8.461 15.328 1 93.94 203 PRO A N 1
ATOM 1654 C CA . PRO A 1 203 ? 0.667 -8.195 15.383 1 93.94 203 PRO A CA 1
ATOM 1655 C C . PRO A 1 203 ? -0.019 -8.891 16.562 1 93.94 203 PRO A C 1
ATOM 1657 O O . PRO A 1 203 ? -1.087 -8.461 17 1 93.94 203 PRO A O 1
ATOM 1660 N N . GLU A 1 204 ? 0.559 -9.953 17.109 1 93.88 204 GLU A N 1
ATOM 1661 C CA . GLU A 1 204 ? -0.024 -10.656 18.234 1 93.88 204 GLU A CA 1
ATOM 1662 C C . GLU A 1 204 ? -0.071 -9.773 19.484 1 93.88 204 GLU A C 1
ATOM 1664 O O . GLU A 1 204 ? -0.813 -10.055 20.422 1 93.88 204 GLU A O 1
ATOM 1669 N N . GLN A 1 205 ? 0.659 -8.688 19.453 1 96.94 205 GLN A N 1
ATOM 1670 C CA . GLN A 1 205 ? 0.708 -7.77 20.594 1 96.94 205 GLN A CA 1
ATOM 1671 C C . GLN A 1 205 ? -0.47 -6.801 20.578 1 96.94 205 GLN A C 1
ATOM 1673 O O . GLN A 1 205 ? -0.741 -6.121 21.562 1 96.94 205 GLN A O 1
ATOM 1678 N N . SER A 1 206 ? -1.168 -6.715 19.469 1 95.81 206 SER A N 1
ATOM 1679 C CA . SER A 1 206 ? -2.197 -5.691 19.328 1 95.81 206 SER A CA 1
ATOM 1680 C C . SER A 1 206 ? -3.342 -5.906 20.312 1 95.81 206 SER A C 1
ATOM 1682 O O . SER A 1 206 ? -3.809 -7.031 20.484 1 95.81 206 SER A O 1
ATOM 1684 N N . THR A 1 207 ? -3.77 -4.855 20.891 1 95.25 207 THR A N 1
ATOM 1685 C CA . THR A 1 207 ? -4.902 -4.895 21.812 1 95.25 207 THR A CA 1
ATOM 1686 C C . THR A 1 207 ? -6.105 -4.168 21.219 1 95.25 207 THR A C 1
ATOM 1688 O O . THR A 1 207 ? -7.109 -3.951 21.891 1 95.25 207 THR A O 1
ATOM 1691 N N . LEU A 1 208 ? -6.012 -3.807 19.969 1 96.62 208 LEU A N 1
ATOM 1692 C CA . LEU A 1 208 ? -7.07 -3.064 19.281 1 96.62 208 LEU A CA 1
ATOM 1693 C C . LEU A 1 208 ? -8.266 -3.969 18.984 1 96.62 208 LEU A C 1
ATOM 1695 O O . LEU A 1 208 ? -8.086 -5.148 18.672 1 96.62 208 LEU A O 1
ATOM 1699 N N . PRO A 1 209 ? -9.445 -3.393 19.156 1 97.06 209 PRO A N 1
ATOM 1700 C CA . PRO A 1 209 ? -10.594 -4.168 18.688 1 97.06 209 PRO A CA 1
ATOM 1701 C C . PRO A 1 209 ? -10.562 -4.422 17.172 1 97.06 209 PRO A C 1
ATOM 1703 O O . PRO A 1 209 ? -9.922 -3.672 16.438 1 97.06 209 PRO A O 1
ATOM 1706 N N . THR A 1 210 ? -11.219 -5.43 16.781 1 95.5 210 THR A N 1
ATOM 1707 C CA . THR A 1 210 ? -11.336 -5.719 15.352 1 95.5 210 THR A CA 1
ATOM 1708 C C . THR A 1 210 ? -12.414 -4.855 14.711 1 95.5 210 THR A C 1
ATOM 1710 O O . THR A 1 210 ? -13.5 -4.688 15.273 1 95.5 210 THR A O 1
ATOM 1713 N N . VAL A 1 211 ? -12.094 -4.297 13.625 1 96.06 211 VAL A N 1
ATOM 1714 C CA . VAL A 1 211 ? -13.055 -3.562 12.805 1 96.06 211 VAL A CA 1
ATOM 1715 C C . VAL A 1 211 ? -13.391 -4.371 11.555 1 96.06 211 VAL A C 1
ATOM 1717 O O . VAL A 1 211 ? -12.5 -4.902 10.891 1 96.06 211 VAL A O 1
ATOM 1720 N N . ALA A 1 212 ? -14.68 -4.461 11.312 1 95.06 212 ALA A N 1
ATOM 1721 C CA . ALA A 1 212 ? -15.109 -5.137 10.094 1 95.06 212 ALA A CA 1
ATOM 1722 C C . ALA A 1 212 ? -15.094 -4.184 8.906 1 95.06 212 ALA A C 1
ATOM 1724 O O . ALA A 1 212 ? -15.477 -3.021 9.023 1 95.06 212 ALA A O 1
ATOM 1725 N N . LEU A 1 213 ? -14.625 -4.75 7.805 1 94.81 213 LEU A N 1
ATOM 1726 C CA . LEU A 1 213 ? -14.625 -3.953 6.586 1 94.81 213 LEU A CA 1
ATOM 1727 C C . LEU A 1 213 ? -16.016 -3.412 6.289 1 94.81 213 LEU A C 1
ATOM 1729 O O . LEU A 1 213 ? -16.172 -2.287 5.805 1 94.81 213 LEU A O 1
ATOM 1733 N N . SER A 1 214 ? -16.984 -4.172 6.629 1 93.69 214 SER A N 1
ATOM 1734 C CA . SER A 1 214 ? -18.375 -3.832 6.328 1 93.69 214 SER A CA 1
ATOM 1735 C C . SER A 1 214 ? -18.828 -2.631 7.141 1 93.69 214 SER A C 1
ATOM 1737 O O . SER A 1 214 ? -19.859 -2.02 6.828 1 93.69 214 SER A O 1
ATOM 1739 N N . GLU A 1 215 ? -18.094 -2.299 8.148 1 95.19 215 GLU A N 1
ATOM 1740 C CA . GLU A 1 215 ? -18.438 -1.151 8.984 1 95.19 215 GLU A CA 1
ATOM 1741 C C . GLU A 1 215 ? -17.922 0.149 8.375 1 95.19 215 GLU A C 1
ATOM 1743 O O . GLU A 1 215 ? -18.281 1.238 8.82 1 95.19 215 GLU A O 1
ATOM 1748 N N . LEU A 1 216 ? -17.109 0.001 7.355 1 96.56 216 LEU A N 1
ATOM 1749 C CA . LEU A 1 216 ? -16.438 1.166 6.785 1 96.56 216 LEU A CA 1
ATOM 1750 C C . LEU A 1 216 ? -17.016 1.515 5.422 1 96.56 216 LEU A C 1
ATOM 1752 O O . LEU A 1 216 ? -17.656 0.672 4.777 1 96.56 216 LEU A O 1
ATOM 1756 N N . SER A 1 217 ? -16.875 2.754 5.074 1 95.44 217 SER A N 1
ATOM 1757 C CA . SER A 1 217 ? -17.141 3.217 3.717 1 95.44 217 SER A CA 1
ATOM 1758 C C . SER A 1 217 ? -16.094 4.234 3.273 1 95.44 217 SER A C 1
ATOM 1760 O O . SER A 1 217 ? -15.43 4.855 4.105 1 95.44 217 SER A O 1
ATOM 1762 N N . ILE A 1 218 ? -15.961 4.316 1.998 1 94.31 218 ILE A N 1
ATOM 1763 C CA . ILE A 1 218 ? -14.984 5.266 1.472 1 94.31 218 ILE A CA 1
ATOM 1764 C C . ILE A 1 218 ? -15.445 6.691 1.768 1 94.31 218 ILE A C 1
ATOM 1766 O O . ILE A 1 218 ? -16.625 7.027 1.575 1 94.31 218 ILE A O 1
ATOM 1770 N N . GLN A 1 219 ? -14.516 7.477 2.24 1 91.94 219 GLN A N 1
ATOM 1771 C CA . GLN A 1 219 ? -14.82 8.898 2.391 1 91.94 219 GLN A CA 1
ATOM 1772 C C . GLN A 1 219 ? -14.594 9.648 1.081 1 91.94 219 GLN A C 1
ATOM 1774 O O . GLN A 1 219 ? -13.461 9.805 0.633 1 91.94 219 GLN A O 1
ATOM 1779 N N . HIS A 1 220 ? -15.656 10.125 0.534 1 87.56 220 HIS A N 1
ATOM 1780 C CA . HIS A 1 220 ? -15.578 10.938 -0.677 1 87.56 220 HIS A CA 1
ATOM 1781 C C . HIS A 1 220 ? -15.617 12.43 -0.348 1 87.56 220 HIS A C 1
ATOM 1783 O O . HIS A 1 220 ? -16.375 12.852 0.53 1 87.56 220 HIS A O 1
ATOM 1789 N N . ALA A 1 221 ? -14.875 13.102 -1.084 1 82.38 221 ALA A N 1
ATOM 1790 C CA . ALA A 1 221 ? -14.82 14.547 -0.848 1 82.38 221 ALA A CA 1
ATOM 1791 C C . ALA A 1 221 ? -16.188 15.188 -1.092 1 82.38 221 ALA A C 1
ATOM 1793 O O . ALA A 1 221 ? -16.594 16.094 -0.356 1 82.38 221 ALA A O 1
ATOM 1794 N N . ASP A 1 222 ? -16.859 14.711 -2.035 1 81.38 222 ASP A N 1
ATOM 1795 C CA . ASP A 1 222 ? -18.109 15.336 -2.438 1 81.38 222 ASP A CA 1
ATOM 1796 C C . ASP A 1 222 ? -19.203 15.094 -1.396 1 81.38 222 ASP A C 1
ATOM 1798 O O . ASP A 1 222 ? -20.234 15.758 -1.416 1 81.38 222 ASP A O 1
ATOM 1802 N N . SER A 1 223 ? -18.922 14.188 -0.441 1 83.62 223 SER A N 1
ATOM 1803 C CA . SER A 1 223 ? -19.922 13.859 0.575 1 83.62 223 SER A CA 1
ATOM 1804 C C . SER A 1 223 ? -19.797 14.781 1.782 1 83.62 223 SER A C 1
ATOM 1806 O O . SER A 1 223 ? -20.625 14.719 2.701 1 83.62 223 SER A O 1
ATOM 1808 N N . LEU A 1 224 ? -18.797 15.648 1.771 1 87.06 224 LEU A N 1
ATOM 1809 C CA . LEU A 1 224 ? -18.531 16.531 2.9 1 87.06 224 LEU A CA 1
ATOM 1810 C C . LEU A 1 224 ? -18.828 17.984 2.535 1 87.06 224 LEU A C 1
ATOM 1812 O O . LEU A 1 224 ? -18.781 18.359 1.362 1 87.06 224 LEU A O 1
ATOM 1816 N N . GLU A 1 225 ? -19.203 18.703 3.551 1 80.44 225 GLU A N 1
ATOM 1817 C CA . GLU A 1 225 ? -19.406 20.125 3.334 1 80.44 225 GLU A CA 1
ATOM 1818 C C . GLU A 1 225 ? -18.109 20.828 2.938 1 80.44 225 GLU A C 1
ATOM 1820 O O . GLU A 1 225 ? -17.031 20.5 3.473 1 80.44 225 GLU A O 1
ATOM 1825 N N . ASN A 1 226 ? -18.297 21.688 1.945 1 78.06 226 ASN A N 1
ATOM 1826 C CA . ASN A 1 226 ? -17.156 22.5 1.555 1 78.06 226 ASN A CA 1
ATOM 1827 C C . ASN A 1 226 ? -17.109 23.828 2.32 1 78.06 226 ASN A C 1
ATOM 1829 O O . ASN A 1 226 ? -18.062 24.609 2.248 1 78.06 226 ASN A O 1
ATOM 1833 N N . ILE A 1 227 ? -16.062 24.016 3.055 1 82.06 227 ILE A N 1
ATOM 1834 C CA . ILE A 1 227 ? -15.883 25.266 3.775 1 82.06 227 ILE A CA 1
ATOM 1835 C C . ILE A 1 227 ? -15.031 26.219 2.939 1 82.06 227 ILE A C 1
ATOM 1837 O O . ILE A 1 227 ? -13.938 25.859 2.5 1 82.06 227 ILE A O 1
ATOM 1841 N N . ASP A 1 228 ? -15.539 27.328 2.695 1 82.81 228 ASP A N 1
ATOM 1842 C CA . ASP A 1 228 ? -14.812 28.297 1.878 1 82.81 228 ASP A CA 1
ATOM 1843 C C . ASP A 1 228 ? -13.859 29.125 2.732 1 82.81 228 ASP A C 1
ATOM 1845 O O . ASP A 1 228 ? -14.289 30.016 3.473 1 82.81 228 ASP A O 1
ATOM 1849 N N . GLU A 1 229 ? -12.633 28.844 2.602 1 85.62 229 GLU A N 1
ATOM 1850 C CA . GLU A 1 229 ? -11.609 29.594 3.32 1 85.62 229 GLU A CA 1
ATOM 1851 C C . GLU A 1 229 ? -10.703 30.359 2.355 1 85.62 229 GLU A C 1
ATOM 1853 O O . GLU A 1 229 ? -9.609 30.797 2.732 1 85.62 229 GLU A O 1
ATOM 1858 N N . SER A 1 230 ? -11.125 30.562 1.146 1 81.81 230 SER A N 1
ATOM 1859 C CA . SER A 1 230 ? -10.305 31.125 0.08 1 81.81 230 SER A CA 1
ATOM 1860 C C . SER A 1 230 ? -10.008 32.594 0.325 1 81.81 230 SER A C 1
ATOM 1862 O O . SER A 1 230 ? -9.023 33.125 -0.188 1 81.81 230 SER A O 1
ATOM 1864 N N . SER A 1 231 ? -10.836 33.188 1.1 1 83.44 231 SER A N 1
ATOM 1865 C CA . SER A 1 231 ? -10.711 34.625 1.281 1 83.44 231 SER A CA 1
ATOM 1866 C C . SER A 1 231 ? -9.898 34.969 2.529 1 83.44 231 SER A C 1
ATOM 1868 O O . SER A 1 231 ? -9.617 36.125 2.803 1 83.44 231 SER A O 1
ATOM 1870 N N . LEU A 1 232 ? -9.5 33.938 3.201 1 84.75 232 LEU A N 1
ATOM 1871 C CA . LEU A 1 232 ? -8.781 34.188 4.449 1 84.75 232 LEU A CA 1
ATOM 1872 C C . LEU A 1 232 ? -7.367 34.656 4.176 1 84.75 232 LEU A C 1
ATOM 1874 O O . LEU A 1 232 ? -6.703 34.188 3.254 1 84.75 232 LEU A O 1
ATOM 1878 N N . SER A 1 233 ? -6.887 35.688 4.887 1 84.56 233 SER A N 1
ATOM 1879 C CA . SER A 1 233 ? -5.539 36.219 4.754 1 84.56 233 SER A CA 1
ATOM 1880 C C . SER A 1 233 ? -4.621 35.688 5.848 1 84.56 233 SER A C 1
ATOM 1882 O O . SER A 1 233 ? -5.066 35.406 6.961 1 84.56 233 SER A O 1
ATOM 1884 N N . GLU A 1 234 ? -3.396 35.594 5.445 1 82.12 234 GLU A N 1
ATOM 1885 C CA . GLU A 1 234 ? -2.404 35.094 6.398 1 82.12 234 GLU A CA 1
ATOM 1886 C C . GLU A 1 234 ? -2.258 36.031 7.582 1 82.12 234 GLU A C 1
ATOM 1888 O O . GLU A 1 234 ? -2.186 37.25 7.398 1 82.12 234 GLU A O 1
ATOM 1893 N N . THR A 1 235 ? -2.324 35.562 8.836 1 76.12 235 THR A N 1
ATOM 1894 C CA . THR A 1 235 ? -2.119 36.375 10.023 1 76.12 235 THR A CA 1
ATOM 1895 C C . THR A 1 235 ? -0.638 36.469 10.383 1 76.12 235 THR A C 1
ATOM 1897 O O . THR A 1 235 ? 0.111 35.5 10.141 1 76.12 235 THR A O 1
ATOM 1900 N N . LYS A 1 236 ? 0.095 37.625 10.492 1 62.88 236 LYS A N 1
ATOM 1901 C CA . LYS A 1 236 ? 1.497 37.906 10.789 1 62.88 236 LYS A CA 1
ATOM 1902 C C . LYS A 1 236 ? 1.986 37.062 11.961 1 62.88 236 LYS A C 1
ATOM 1904 O O . LYS A 1 236 ? 3.188 36.812 12.094 1 62.88 236 LYS A O 1
ATOM 1909 N N . ASP A 1 237 ? 1.377 36.656 12.875 1 52.97 237 ASP A N 1
ATOM 1910 C CA . ASP A 1 237 ? 1.881 36.094 14.125 1 52.97 237 ASP A CA 1
ATOM 1911 C C . ASP A 1 237 ? 2.543 34.75 13.883 1 52.97 237 ASP A C 1
ATOM 1913 O O . ASP A 1 237 ? 3.342 34.281 14.703 1 52.97 237 ASP A O 1
ATOM 1917 N N . ASP A 1 238 ? 2.209 34.031 12.938 1 50.81 238 ASP A N 1
ATOM 1918 C CA . ASP A 1 238 ? 2.588 32.625 12.969 1 50.81 238 ASP A CA 1
ATOM 1919 C C . ASP A 1 238 ? 3.994 32.406 12.406 1 50.81 238 ASP A C 1
ATOM 1921 O O . ASP A 1 238 ? 4.48 31.281 12.328 1 50.81 238 ASP A O 1
ATOM 1925 N N . ARG A 1 239 ? 4.648 33.25 11.789 1 45.44 239 ARG A N 1
ATOM 1926 C CA . ARG A 1 239 ? 6.023 33.156 11.312 1 45.44 239 ARG A CA 1
ATOM 1927 C C . ARG A 1 239 ? 7 33 12.477 1 45.44 239 ARG A C 1
ATOM 1929 O O . ARG A 1 239 ? 8.164 32.656 12.273 1 45.44 239 ARG A O 1
ATOM 1936 N N . GLY A 1 240 ? 6.809 33.5 13.641 1 39.56 240 GLY A N 1
ATOM 1937 C CA . GLY A 1 240 ? 7.77 33.594 14.734 1 39.56 240 GLY A CA 1
ATOM 1938 C C . GLY A 1 240 ? 8.188 32.219 15.266 1 39.56 240 GLY A C 1
ATOM 1939 O O . GLY A 1 240 ? 9.242 32.094 15.875 1 39.56 240 GLY A O 1
ATOM 1940 N N . GLU A 1 241 ? 7.332 31.297 15.406 1 40.91 241 GLU A N 1
ATOM 1941 C CA . GLU A 1 241 ? 7.766 30.109 16.141 1 40.91 241 GLU A CA 1
ATOM 1942 C C . GLU A 1 241 ? 8.734 29.281 15.305 1 40.91 241 GLU A C 1
ATOM 1944 O O . GLU A 1 241 ? 9.328 28.328 15.812 1 40.91 241 GLU A O 1
ATOM 1949 N N . GLY A 1 242 ? 8.727 29.328 14.016 1 38.78 242 GLY A N 1
ATOM 1950 C CA . GLY A 1 242 ? 9.648 28.5 13.25 1 38.78 242 GLY A CA 1
ATOM 1951 C C . GLY A 1 242 ? 11.008 29.141 13.062 1 38.78 242 GLY A C 1
ATOM 1952 O O . GLY A 1 242 ? 11.719 28.844 12.102 1 38.78 242 GLY A O 1
ATOM 1953 N N . SER A 1 243 ? 11.414 30.188 13.812 1 34.81 243 SER A N 1
ATOM 1954 C CA . SER A 1 243 ? 12.766 30.719 13.617 1 34.81 243 SER A CA 1
ATOM 1955 C C . SER A 1 243 ? 13.789 29.594 13.594 1 34.81 243 SER A C 1
ATOM 1957 O O . SER A 1 243 ? 13.633 28.578 14.289 1 34.81 243 SER A O 1
ATOM 1959 N N . ASP A 1 244 ? 14.555 29.531 12.539 1 38.47 244 ASP A N 1
ATOM 1960 C CA . ASP A 1 244 ? 15.711 28.75 12.148 1 38.47 244 ASP A CA 1
ATOM 1961 C C . ASP A 1 244 ? 16.719 28.641 13.289 1 38.47 244 ASP A C 1
ATOM 1963 O O . ASP A 1 244 ? 17.75 29.312 13.273 1 38.47 244 ASP A O 1
ATOM 1967 N N . GLU A 1 245 ? 16.422 28.75 14.555 1 33.94 245 GLU A N 1
ATOM 1968 C CA . GLU A 1 245 ? 17.578 28.656 15.438 1 33.94 245 GLU A CA 1
ATOM 1969 C C . GLU A 1 245 ? 18.391 27.406 15.141 1 33.94 245 GLU A C 1
ATOM 1971 O O . GLU A 1 245 ? 19.375 27.125 15.828 1 33.94 245 GLU A O 1
ATOM 1976 N N . ASP A 1 246 ? 17.891 26.422 14.508 1 35.22 246 ASP A N 1
ATOM 1977 C CA . ASP A 1 246 ? 18.781 25.266 14.477 1 35.22 246 ASP A CA 1
ATOM 1978 C C . ASP A 1 246 ? 19.953 25.5 13.516 1 35.22 246 ASP A C 1
ATOM 1980 O O . ASP A 1 246 ? 19.891 25.109 12.344 1 35.22 246 ASP A O 1
ATOM 1984 N N . SER A 1 247 ? 20.531 26.75 13.383 1 30.5 247 SER A N 1
ATOM 1985 C CA . SER A 1 247 ? 21.875 26.797 12.805 1 30.5 247 SER A CA 1
ATOM 1986 C C . SER A 1 247 ? 22.781 25.75 13.422 1 30.5 247 SER A C 1
ATOM 1988 O O . SER A 1 247 ? 22.938 25.688 14.641 1 30.5 247 SER A O 1
ATOM 1990 N N . VAL A 1 248 ? 22.812 24.578 12.93 1 28.55 248 VAL A N 1
ATOM 1991 C CA . VAL A 1 248 ? 23.922 23.703 13.273 1 28.55 248 VAL A CA 1
ATOM 1992 C C . VAL A 1 248 ? 25.219 24.5 13.328 1 28.55 248 VAL A C 1
ATOM 1994 O O . VAL A 1 248 ? 25.609 25.141 12.336 1 28.55 248 VAL A O 1
ATOM 1997 N N . ASN A 1 249 ? 25.484 25.125 14.484 1 23.52 249 ASN A N 1
ATOM 1998 C CA . ASN A 1 249 ? 26.891 25.328 14.789 1 23.52 249 ASN A CA 1
ATOM 1999 C C . ASN A 1 249 ? 27.688 24.031 14.656 1 23.52 249 ASN A C 1
ATOM 2001 O O . ASN A 1 249 ? 27.203 22.969 15.023 1 23.52 249 ASN A O 1
ATOM 2005 N N . CYS B 1 1 ? 26.516 -18.062 5.836 1 24.23 1 CYS B N 1
ATOM 2006 C CA . CYS B 1 1 ? 25.328 -17.672 5.066 1 24.23 1 CYS B CA 1
ATOM 2007 C C . CYS B 1 1 ? 24.438 -16.734 5.879 1 24.23 1 CYS B C 1
ATOM 2009 O O . CYS B 1 1 ? 24.094 -17.031 7.02 1 24.23 1 CYS B O 1
ATOM 2011 N N . ASN B 1 2 ? 24.641 -15.523 5.895 1 29.91 2 ASN B N 1
ATOM 2012 C CA . ASN B 1 2 ? 24.125 -14.516 6.816 1 29.91 2 ASN B CA 1
ATOM 2013 C C . ASN B 1 2 ? 22.641 -14.758 7.121 1 29.91 2 ASN B C 1
ATOM 2015 O O . ASN B 1 2 ? 21.812 -14.75 6.215 1 29.91 2 ASN B O 1
ATOM 2019 N N . SER B 1 3 ? 22.391 -15.656 7.961 1 38.69 3 SER B N 1
ATOM 2020 C CA . SER B 1 3 ? 21.172 -16.203 8.547 1 38.69 3 SER B CA 1
ATOM 2021 C C . SER B 1 3 ? 20.156 -15.102 8.836 1 38.69 3 SER B C 1
ATOM 2023 O O . SER B 1 3 ? 20.297 -14.367 9.82 1 38.69 3 SER B O 1
ATOM 2025 N N . ASP B 1 4 ? 19.812 -14.172 8.031 1 47.06 4 ASP B N 1
ATOM 2026 C CA . ASP B 1 4 ? 18.797 -13.141 8.234 1 47.06 4 ASP B CA 1
ATOM 2027 C C . ASP B 1 4 ? 17.609 -13.688 9.023 1 47.06 4 ASP B C 1
ATOM 2029 O O . ASP B 1 4 ? 17.469 -14.906 9.172 1 47.06 4 ASP B O 1
ATOM 2033 N N . ALA B 1 5 ? 16.609 -12.758 9.438 1 60.47 5 ALA B N 1
ATOM 2034 C CA . ALA B 1 5 ? 15.336 -12.766 10.164 1 60.47 5 ALA B CA 1
ATOM 2035 C C . ALA B 1 5 ? 14.445 -13.914 9.703 1 60.47 5 ALA B C 1
ATOM 2037 O O . ALA B 1 5 ? 13.242 -13.742 9.531 1 60.47 5 ALA B O 1
ATOM 2038 N N . GLY B 1 6 ? 15.055 -15.227 9.43 1 77.44 6 GLY B N 1
ATOM 2039 C CA . GLY B 1 6 ? 14.242 -16.406 9.164 1 77.44 6 GLY B CA 1
ATOM 2040 C C . GLY B 1 6 ? 14.055 -16.688 7.688 1 77.44 6 GLY B C 1
ATOM 2041 O O . GLY B 1 6 ? 13.414 -17.672 7.309 1 77.44 6 GLY B O 1
ATOM 2042 N N . TRP B 1 7 ? 14.695 -15.961 6.836 1 87.31 7 TRP B N 1
ATOM 2043 C CA . TRP B 1 7 ? 14.57 -16.156 5.395 1 87.31 7 TRP B CA 1
ATOM 2044 C C . TRP B 1 7 ? 15.672 -17.078 4.875 1 87.31 7 TRP B C 1
ATOM 2046 O O . TRP B 1 7 ? 16.812 -17 5.316 1 87.31 7 TRP B O 1
ATOM 2056 N N . SER B 1 8 ? 15.359 -17.938 3.938 1 88.62 8 SER B N 1
ATOM 2057 C CA . SER B 1 8 ? 16.297 -18.797 3.232 1 88.62 8 SER B CA 1
ATOM 2058 C C . SER B 1 8 ? 16.328 -18.484 1.74 1 88.62 8 SER B C 1
ATOM 2060 O O . SER B 1 8 ? 15.281 -18.469 1.088 1 88.62 8 SER B O 1
ATOM 2062 N N . GLN B 1 9 ? 17.531 -18.25 1.274 1 92.88 9 GLN B N 1
ATOM 2063 C CA . GLN B 1 9 ? 17.672 -18.031 -0.162 1 92.88 9 GLN B CA 1
ATOM 2064 C C . GLN B 1 9 ? 17.609 -19.359 -0.923 1 92.88 9 GLN B C 1
ATOM 2066 O O . GLN B 1 9 ? 18.422 -20.25 -0.682 1 92.88 9 GLN B O 1
ATOM 2071 N N . THR B 1 10 ? 16.734 -19.438 -1.826 1 92.75 10 THR B N 1
ATOM 2072 C CA . THR B 1 10 ? 16.516 -20.719 -2.496 1 92.75 10 THR B CA 1
ATOM 2073 C C . THR B 1 10 ? 16.906 -20.641 -3.969 1 92.75 10 THR B C 1
ATOM 2075 O O . THR B 1 10 ? 17.047 -21.656 -4.637 1 92.75 10 THR B O 1
ATOM 2078 N N . TYR B 1 11 ? 17.062 -19.469 -4.477 1 95.19 11 TYR B N 1
ATOM 2079 C CA . TYR B 1 11 ? 17.422 -19.25 -5.875 1 95.19 11 TYR B CA 1
ATOM 2080 C C . TYR B 1 11 ? 18.219 -17.953 -6.039 1 95.19 11 TYR B C 1
ATOM 2082 O O . TYR B 1 11 ? 17.922 -16.953 -5.391 1 95.19 11 TYR B O 1
ATOM 2090 N N . ASN B 1 12 ? 19.234 -17.906 -6.832 1 96.62 12 ASN B N 1
ATOM 2091 C CA . ASN B 1 12 ? 20.047 -16.734 -7.148 1 96.62 12 ASN B CA 1
ATOM 2092 C C . ASN B 1 12 ? 20.766 -16.891 -8.484 1 96.62 12 ASN B C 1
ATOM 2094 O O . ASN B 1 12 ? 21.906 -17.344 -8.539 1 96.62 12 ASN B O 1
ATOM 2098 N N . LYS B 1 13 ? 20.031 -16.531 -9.477 1 96.12 13 LYS B N 1
ATOM 2099 C CA . LYS B 1 13 ? 20.594 -16.672 -10.82 1 96.12 13 LYS B CA 1
ATOM 2100 C C . LYS B 1 13 ? 20.047 -15.586 -11.75 1 96.12 13 LYS B C 1
ATOM 2102 O O . LYS B 1 13 ? 18.844 -15.266 -11.703 1 96.12 13 LYS B O 1
ATOM 2107 N N . SER B 1 14 ? 20.938 -15.016 -12.617 1 94.19 14 SER B N 1
ATOM 2108 C CA . SER B 1 14 ? 20.547 -14.133 -13.711 1 94.19 14 SER B CA 1
ATOM 2109 C C . SER B 1 14 ? 19.766 -12.922 -13.195 1 94.19 14 SER B C 1
ATOM 2111 O O . SER B 1 14 ? 18.75 -12.547 -13.766 1 94.19 14 SER B O 1
ATOM 2113 N N . GLY B 1 15 ? 20.141 -12.438 -12.062 1 95.25 15 GLY B N 1
ATOM 2114 C CA . GLY B 1 15 ? 19.547 -11.211 -11.547 1 95.25 15 GLY B CA 1
ATOM 2115 C C . GLY B 1 15 ? 18.25 -11.453 -10.812 1 95.25 15 GLY B C 1
ATOM 2116 O O . GLY B 1 15 ? 17.547 -10.5 -10.453 1 95.25 15 GLY B O 1
ATOM 2117 N N . ILE B 1 16 ? 17.922 -12.711 -10.664 1 97.69 16 ILE B N 1
ATOM 2118 C CA . ILE B 1 16 ? 16.734 -13.086 -9.914 1 97.69 16 ILE B CA 1
ATOM 2119 C C . ILE B 1 16 ? 17.141 -13.766 -8.609 1 97.69 16 ILE B C 1
ATOM 2121 O O . ILE B 1 16 ? 17.984 -14.664 -8.609 1 97.69 16 ILE B O 1
ATOM 2125 N N . VAL B 1 17 ? 16.562 -13.289 -7.559 1 97.31 17 VAL B N 1
ATOM 2126 C CA . VAL B 1 17 ? 16.797 -13.898 -6.254 1 97.31 17 VAL B CA 1
ATOM 2127 C C . VAL B 1 17 ? 15.477 -14.227 -5.578 1 97.31 17 VAL B C 1
ATOM 2129 O O . VAL B 1 17 ? 14.539 -13.422 -5.605 1 97.31 17 VAL B O 1
ATOM 2132 N N . VAL B 1 18 ? 15.391 -15.438 -4.992 1 96.19 18 VAL B N 1
ATOM 2133 C CA . VAL B 1 18 ? 14.172 -15.867 -4.301 1 96.19 18 VAL B CA 1
ATOM 2134 C C . VAL B 1 18 ? 14.516 -16.312 -2.881 1 96.19 18 VAL B C 1
ATOM 2136 O O . VAL B 1 18 ? 15.508 -17.016 -2.664 1 96.19 18 VAL B O 1
ATOM 2139 N N . TRP B 1 19 ? 13.742 -15.828 -1.956 1 93.75 19 TRP B N 1
ATOM 2140 C CA . TRP B 1 19 ? 13.836 -16.25 -0.56 1 93.75 19 TRP B CA 1
ATOM 2141 C C . TRP B 1 19 ? 12.508 -16.828 -0.075 1 93.75 19 TRP B C 1
ATOM 2143 O O . TRP B 1 19 ? 11.438 -16.406 -0.539 1 93.75 19 TRP B O 1
ATOM 2153 N N . ILE B 1 20 ? 12.617 -17.734 0.883 1 89.81 20 ILE B N 1
ATOM 2154 C CA . ILE B 1 20 ? 11.406 -18.25 1.526 1 89.81 20 ILE B CA 1
ATOM 2155 C C . ILE B 1 20 ? 11.57 -18.188 3.045 1 89.81 20 ILE B C 1
ATOM 2157 O O . ILE B 1 20 ? 12.695 -18.25 3.555 1 89.81 20 ILE B O 1
ATOM 2161 N N . GLN B 1 21 ? 10.531 -17.938 3.656 1 86.5 21 GLN B N 1
ATOM 2162 C CA . GLN B 1 21 ? 10.445 -18.062 5.105 1 86.5 21 GLN B CA 1
ATOM 2163 C C . GLN B 1 21 ? 9.312 -19 5.516 1 86.5 21 GLN B C 1
ATOM 2165 O O . GLN B 1 21 ? 8.156 -18.781 5.129 1 86.5 21 GLN B O 1
ATOM 2170 N N . ILE B 1 22 ? 9.758 -20.125 6.172 1 74.12 22 ILE B N 1
ATOM 2171 C CA . ILE B 1 22 ? 8.758 -21.094 6.617 1 74.12 22 ILE B CA 1
ATOM 2172 C C . ILE B 1 22 ? 8.297 -20.75 8.031 1 74.12 22 ILE B C 1
ATOM 2174 O O . ILE B 1 22 ? 9.117 -20.625 8.945 1 74.12 22 ILE B O 1
ATOM 2178 N N . LEU B 1 23 ? 7.141 -20.359 8.25 1 66.81 23 LEU B N 1
ATOM 2179 C CA . LEU B 1 23 ? 6.629 -19.969 9.555 1 66.81 23 LEU B CA 1
ATOM 2180 C C . LEU B 1 23 ? 6.117 -21.188 10.32 1 66.81 23 LEU B C 1
ATOM 2182 O O . LEU B 1 23 ? 5.602 -22.141 9.719 1 66.81 23 LEU B O 1
ATOM 2186 N N . GLU B 1 24 ? 7.039 -21.781 11.234 1 55.16 24 GLU B N 1
ATOM 2187 C CA . GLU B 1 24 ? 6.887 -22.984 12.047 1 55.16 24 GLU B CA 1
ATOM 2188 C C . GLU B 1 24 ? 5.418 -23.312 12.273 1 55.16 24 GLU B C 1
ATOM 2190 O O . GLU B 1 24 ? 5.027 -24.484 12.242 1 55.16 24 GLU B O 1
ATOM 2195 N N . VAL B 1 25 ? 4.867 -22.344 13.055 1 49.56 25 VAL B N 1
ATOM 2196 C CA . VAL B 1 25 ? 3.68 -22.906 13.695 1 49.56 25 VAL B CA 1
ATOM 2197 C C . VAL B 1 25 ? 2.789 -23.562 12.641 1 49.56 25 VAL B C 1
ATOM 2199 O O . VAL B 1 25 ? 2.363 -24.703 12.812 1 49.56 25 VAL B O 1
ATOM 2202 N N . GLU B 1 26 ? 2.012 -22.797 11.93 1 46.91 26 GLU B N 1
ATOM 2203 C CA . GLU B 1 26 ? 0.882 -23.406 11.234 1 46.91 26 GLU B CA 1
ATOM 2204 C C . GLU B 1 26 ? 1.292 -23.922 9.859 1 46.91 26 GLU B C 1
ATOM 2206 O O . GLU B 1 26 ? 1.09 -23.234 8.852 1 46.91 26 GLU B O 1
ATOM 2211 N N . GLY B 1 27 ? 2.385 -24.656 9.844 1 47 27 GLY B N 1
ATOM 2212 C CA . GLY B 1 27 ? 2.893 -25.484 8.758 1 47 27 GLY B CA 1
ATOM 2213 C C . GLY B 1 27 ? 2.688 -24.859 7.391 1 47 27 GLY B C 1
ATOM 2214 O O . GLY B 1 27 ? 3.445 -25.141 6.457 1 47 27 GLY B O 1
ATOM 2215 N N . SER B 1 28 ? 1.518 -24.375 7.16 1 55.44 28 SER B N 1
ATOM 2216 C CA . SER B 1 28 ? 1.126 -24.203 5.762 1 55.44 28 SER B CA 1
ATOM 2217 C C . SER B 1 28 ? 1.428 -22.797 5.262 1 55.44 28 SER B C 1
ATOM 2219 O O . SER B 1 28 ? 1.473 -22.562 4.055 1 55.44 28 SER B O 1
ATOM 2221 N N . LEU B 1 29 ? 1.893 -21.828 6.23 1 60.25 29 LEU B N 1
ATOM 2222 C CA . LEU B 1 29 ? 2.031 -20.453 5.777 1 60.25 29 LEU B CA 1
ATOM 2223 C C . LEU B 1 29 ? 3.43 -20.203 5.223 1 60.25 29 LEU B C 1
A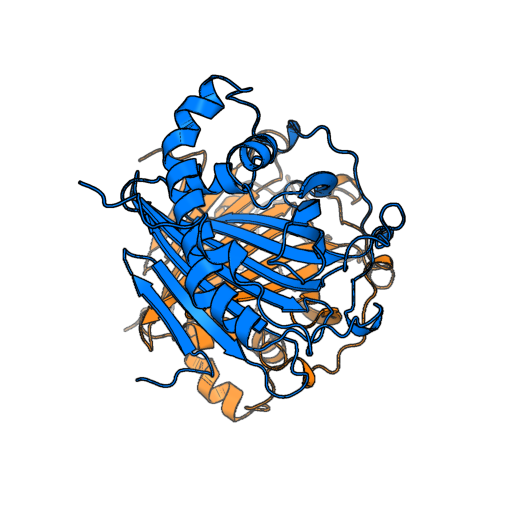TOM 2225 O O . LEU B 1 29 ? 4.426 -20.562 5.852 1 60.25 29 LEU B O 1
ATOM 2229 N N . HIS B 1 30 ? 3.449 -19.828 3.877 1 76.75 30 HIS B N 1
ATOM 2230 C CA . HIS B 1 30 ? 4.746 -19.531 3.277 1 76.75 30 HIS B CA 1
ATOM 2231 C C . HIS B 1 30 ? 4.855 -18.047 2.912 1 76.75 30 HIS B C 1
ATOM 2233 O O . HIS B 1 30 ? 3.863 -17.422 2.531 1 76.75 30 HIS B O 1
ATOM 2239 N N . LYS B 1 31 ? 5.996 -17.438 3.346 1 87.94 31 LYS B N 1
ATOM 2240 C CA . LYS B 1 31 ? 6.391 -16.156 2.777 1 87.94 31 LYS B CA 1
ATOM 2241 C C . LYS B 1 31 ? 7.422 -16.344 1.671 1 87.94 31 LYS B C 1
ATOM 2243 O O . LYS B 1 31 ? 8.359 -17.125 1.811 1 87.94 31 LYS B O 1
ATOM 2248 N N . ILE B 1 32 ? 7.148 -15.719 0.66 1 92.38 32 ILE B N 1
ATOM 2249 C CA . ILE B 1 32 ? 8.102 -15.758 -0.447 1 92.38 32 ILE B CA 1
ATOM 2250 C C . ILE B 1 32 ? 8.477 -14.336 -0.856 1 92.38 32 ILE B C 1
ATOM 2252 O O . ILE B 1 32 ? 7.625 -13.445 -0.884 1 92.38 32 ILE B O 1
ATOM 2256 N N . LYS B 1 33 ? 9.68 -14.094 -1.071 1 94.81 33 LYS B N 1
ATOM 2257 C CA . LYS B 1 33 ? 10.211 -12.828 -1.586 1 94.81 33 LYS B CA 1
ATOM 2258 C C . LYS B 1 33 ? 11.023 -13.055 -2.857 1 94.81 33 LYS B C 1
ATOM 2260 O O . LYS B 1 33 ? 11.875 -13.945 -2.908 1 94.81 33 LYS B O 1
ATOM 2265 N N . CYS B 1 34 ? 10.734 -12.297 -3.84 1 96.75 34 CYS B N 1
ATOM 2266 C CA . CYS B 1 34 ? 11.469 -12.344 -5.102 1 96.75 34 CYS B CA 1
ATOM 2267 C C . CYS B 1 34 ? 12.008 -10.961 -5.473 1 96.75 34 CYS B C 1
ATOM 2269 O O . CYS B 1 34 ? 11.312 -9.961 -5.297 1 96.75 34 CYS B O 1
ATOM 2271 N N . ARG B 1 35 ? 13.188 -10.953 -5.996 1 97.38 35 ARG B N 1
ATOM 2272 C CA . ARG B 1 35 ? 13.766 -9.719 -6.52 1 97.38 35 ARG B CA 1
ATOM 2273 C C . ARG B 1 35 ? 14.375 -9.945 -7.902 1 97.38 35 ARG B C 1
ATOM 2275 O O . ARG B 1 35 ? 15.039 -10.961 -8.141 1 97.38 35 ARG B O 1
ATOM 2282 N N . MET B 1 36 ? 14.102 -9.055 -8.758 1 98.12 36 MET B N 1
ATOM 2283 C CA . MET B 1 36 ? 14.648 -9.125 -10.109 1 98.12 36 MET B CA 1
ATOM 2284 C C . MET B 1 36 ? 15.164 -7.762 -10.555 1 98.12 36 MET B C 1
ATOM 2286 O O . MET B 1 36 ? 14.492 -6.746 -10.375 1 98.12 36 MET B O 1
ATOM 2290 N N . GLU B 1 37 ? 16.328 -7.789 -11.125 1 97.44 37 GLU B N 1
ATOM 2291 C CA . GLU B 1 37 ? 16.906 -6.609 -11.766 1 97.44 37 GLU B CA 1
ATOM 2292 C C . GLU B 1 37 ? 16.641 -6.613 -13.273 1 97.44 37 GLU B C 1
ATOM 2294 O O . GLU B 1 37 ? 16.953 -7.586 -13.961 1 97.44 37 GLU B O 1
ATOM 2299 N N . CYS B 1 38 ? 16.078 -5.543 -13.711 1 97.5 38 CYS B N 1
ATOM 2300 C CA . CYS B 1 38 ? 15.781 -5.402 -15.125 1 97.5 38 CYS B CA 1
ATOM 2301 C C . CYS B 1 38 ? 16.609 -4.281 -15.75 1 97.5 38 CYS B C 1
ATOM 2303 O O . CYS B 1 38 ? 16.281 -3.105 -15.578 1 97.5 38 CYS B O 1
ATOM 2305 N N . LYS B 1 39 ? 17.484 -4.582 -16.562 1 95.69 39 LYS B N 1
ATOM 2306 C CA . LYS B 1 39 ? 18.438 -3.609 -17.094 1 95.69 39 LYS B CA 1
ATOM 2307 C C . LYS B 1 39 ? 17.891 -2.934 -18.344 1 95.69 39 LYS B C 1
ATOM 2309 O O . LYS B 1 39 ? 18.422 -1.912 -18.797 1 95.69 39 LYS B O 1
ATOM 2314 N N . ASP B 1 40 ? 16.859 -3.43 -18.875 1 97.19 40 ASP B N 1
ATOM 2315 C CA . ASP B 1 40 ? 16.375 -2.908 -20.156 1 97.19 40 ASP B CA 1
ATOM 2316 C C . ASP B 1 40 ? 14.867 -2.697 -20.125 1 97.19 40 ASP B C 1
ATOM 2318 O O . ASP B 1 40 ? 14.211 -2.723 -21.172 1 97.19 40 ASP B O 1
ATOM 2322 N N . ILE B 1 41 ? 14.367 -2.6 -18.938 1 97.94 41 ILE B N 1
ATOM 2323 C CA . ILE B 1 41 ? 12.93 -2.371 -18.781 1 97.94 41 ILE B CA 1
ATOM 2324 C C . ILE B 1 41 ? 12.695 -1.117 -17.938 1 97.94 41 ILE B C 1
ATOM 2326 O O . ILE B 1 41 ? 13.242 -0.99 -16.844 1 97.94 41 ILE B O 1
ATOM 2330 N N . ALA B 1 42 ? 11.953 -0.232 -18.531 1 97.81 42 ALA B N 1
ATOM 2331 C CA . ALA B 1 42 ? 11.547 0.938 -17.75 1 97.81 42 ALA B CA 1
ATOM 2332 C C . ALA B 1 42 ? 10.562 0.554 -16.656 1 97.81 42 ALA B C 1
ATOM 2334 O O . ALA B 1 42 ? 9.703 -0.311 -16.859 1 97.81 42 ALA B O 1
ATOM 2335 N N . ALA B 1 43 ? 10.648 1.21 -15.477 1 98.12 43 ALA B N 1
ATOM 2336 C CA . ALA B 1 43 ? 9.727 0.959 -14.367 1 98.12 43 ALA B CA 1
ATOM 2337 C C . ALA B 1 43 ? 8.273 1.107 -14.812 1 98.12 43 ALA B C 1
ATOM 2339 O O . ALA B 1 43 ? 7.414 0.318 -14.422 1 98.12 43 ALA B O 1
ATOM 2340 N N . GLU B 1 44 ? 7.988 2.066 -15.656 1 97.5 44 GLU B N 1
ATOM 2341 C CA . GLU B 1 44 ? 6.641 2.324 -16.141 1 97.5 44 GLU B CA 1
ATOM 2342 C C . GLU B 1 44 ? 6.102 1.129 -16.922 1 97.5 44 GLU B C 1
ATOM 2344 O O . GLU B 1 44 ? 4.91 0.814 -16.844 1 97.5 44 GLU B O 1
ATOM 2349 N N . THR B 1 45 ? 6.965 0.524 -17.641 1 98.44 45 THR B N 1
ATOM 2350 C CA . THR B 1 45 ? 6.559 -0.624 -18.438 1 98.44 45 THR B CA 1
ATOM 2351 C C . THR B 1 45 ? 6.164 -1.796 -17.547 1 98.44 45 THR B C 1
ATOM 2353 O O . THR B 1 45 ? 5.113 -2.41 -17.75 1 98.44 45 THR B O 1
ATOM 2356 N N . LEU B 1 46 ? 6.996 -2.072 -16.641 1 98.62 46 LEU B N 1
ATOM 2357 C CA . LEU B 1 46 ? 6.715 -3.166 -15.711 1 98.62 46 LEU B CA 1
ATOM 2358 C C . LEU B 1 46 ? 5.426 -2.902 -14.938 1 98.62 46 LEU B C 1
ATOM 2360 O O . LEU B 1 46 ? 4.598 -3.801 -14.773 1 98.62 46 LEU B O 1
ATOM 2364 N N . TYR B 1 47 ? 5.266 -1.648 -14.562 1 98.62 47 TYR B N 1
ATOM 2365 C CA . TYR B 1 47 ? 4.043 -1.231 -13.883 1 98.62 47 TYR B CA 1
ATOM 2366 C C . TYR B 1 47 ? 2.82 -1.484 -14.758 1 98.62 47 TYR B C 1
ATOM 2368 O O . TYR B 1 47 ? 1.826 -2.049 -14.297 1 98.62 47 TYR B O 1
ATOM 2376 N N . ASP B 1 48 ? 2.887 -1.129 -15.93 1 98.62 48 ASP B N 1
ATOM 2377 C CA . ASP B 1 48 ? 1.802 -1.341 -16.875 1 98.62 48 ASP B CA 1
ATOM 2378 C C . ASP B 1 48 ? 1.501 -2.828 -17.047 1 98.62 48 ASP B C 1
ATOM 2380 O O . ASP B 1 48 ? 0.337 -3.234 -17.047 1 98.62 48 ASP B O 1
ATOM 2384 N N . VAL B 1 49 ? 2.512 -3.6 -17.156 1 98.75 49 VAL B N 1
ATOM 2385 C CA . VAL B 1 49 ? 2.367 -5.027 -17.422 1 98.75 49 VAL B CA 1
ATOM 2386 C C . VAL B 1 49 ? 1.647 -5.691 -16.25 1 98.75 49 VAL B C 1
ATOM 2388 O O . VAL B 1 49 ? 0.796 -6.562 -16.438 1 98.75 49 VAL B O 1
ATOM 2391 N N . LEU B 1 50 ? 1.933 -5.258 -15.07 1 98.44 50 LEU B N 1
ATOM 2392 C CA . LEU B 1 50 ? 1.322 -5.836 -13.875 1 98.44 50 LEU B CA 1
ATOM 2393 C C . LEU B 1 50 ? -0.151 -5.449 -13.781 1 98.44 50 LEU B C 1
ATOM 2395 O O . LEU B 1 50 ? -0.953 -6.188 -13.203 1 98.44 50 LEU B O 1
ATOM 2399 N N . HIS B 1 51 ? -0.517 -4.348 -14.383 1 98.31 51 HIS B N 1
ATOM 2400 C CA . HIS B 1 51 ? -1.885 -3.85 -14.273 1 98.31 51 HIS B CA 1
ATOM 2401 C C . HIS B 1 51 ? -2.738 -4.324 -15.445 1 98.31 51 HIS B C 1
ATOM 2403 O O . HIS B 1 51 ? -3.961 -4.441 -15.32 1 98.31 51 HIS B O 1
ATOM 2409 N N . ASP B 1 52 ? -2.156 -4.523 -16.594 1 98 52 ASP B N 1
ATOM 2410 C CA . ASP B 1 52 ? -2.904 -4.781 -17.828 1 98 52 ASP B CA 1
ATOM 2411 C C . ASP B 1 52 ? -3.389 -6.227 -17.875 1 98 52 ASP B C 1
ATOM 2413 O O . ASP B 1 52 ? -2.689 -7.105 -18.391 1 98 52 ASP B O 1
ATOM 2417 N N . ILE B 1 53 ? -4.59 -6.387 -17.562 1 96.06 53 ILE B N 1
ATOM 2418 C CA . ILE B 1 53 ? -5.145 -7.723 -17.375 1 96.06 53 ILE B CA 1
ATOM 2419 C C . ILE B 1 53 ? -5.324 -8.391 -18.75 1 96.06 53 ILE B C 1
ATOM 2421 O O . ILE B 1 53 ? -5.195 -9.609 -18.859 1 96.06 53 ILE B O 1
ATOM 2425 N N . GLU B 1 54 ? -5.621 -7.633 -19.719 1 96.12 54 GLU B N 1
ATOM 2426 C CA . GLU B 1 54 ? -5.723 -8.195 -21.062 1 96.12 54 GLU B CA 1
ATOM 2427 C C . GLU B 1 54 ? -4.391 -8.781 -21.516 1 96.12 54 GLU B C 1
ATOM 2429 O O . GLU B 1 54 ? -4.355 -9.852 -22.141 1 96.12 54 GLU B O 1
ATOM 2434 N N . TYR B 1 55 ? -3.375 -8.086 -21.203 1 98.06 55 TYR B N 1
ATOM 2435 C CA . TYR B 1 55 ? -2.051 -8.57 -21.578 1 98.06 55 TYR B CA 1
ATOM 2436 C C . TYR B 1 55 ? -1.651 -9.766 -20.719 1 98.06 55 TYR B C 1
ATOM 2438 O O . TYR B 1 55 ? -0.979 -10.68 -21.188 1 98.06 55 TYR B O 1
ATOM 2446 N N . ARG B 1 56 ? -2.047 -9.766 -19.484 1 97.25 56 ARG B N 1
ATOM 2447 C CA . ARG B 1 56 ? -1.73 -10.875 -18.594 1 97.25 56 ARG B CA 1
ATOM 2448 C C . ARG B 1 56 ? -2.248 -12.195 -19.156 1 97.25 56 ARG B C 1
ATOM 2450 O O . ARG B 1 56 ? -1.564 -13.219 -19.078 1 97.25 56 ARG B O 1
ATOM 2457 N N . LYS B 1 57 ? -3.406 -12.148 -19.641 1 95.81 57 LYS B N 1
ATOM 2458 C CA . LYS B 1 57 ? -4.02 -13.344 -20.219 1 95.81 57 LYS B CA 1
ATOM 2459 C C . LYS B 1 57 ? -3.18 -13.891 -21.375 1 95.81 57 LYS B C 1
ATOM 2461 O O . LYS B 1 57 ? -3.291 -15.062 -21.719 1 95.81 57 LYS B O 1
ATOM 2466 N N . LYS B 1 58 ? -2.377 -13.062 -21.922 1 96.19 58 LYS B N 1
ATOM 2467 C CA . LYS B 1 58 ? -1.599 -13.43 -23.109 1 96.19 58 LYS B CA 1
ATOM 2468 C C . LYS B 1 58 ? -0.251 -14.023 -22.703 1 96.19 58 LYS B C 1
ATOM 2470 O O . LYS B 1 58 ? 0.21 -14.992 -23.312 1 96.19 58 LYS B O 1
ATOM 2475 N N . TRP B 1 59 ? 0.367 -13.461 -21.688 1 96.56 59 TRP B N 1
ATOM 2476 C CA . TRP B 1 59 ? 1.745 -13.859 -21.422 1 96.56 59 TRP B CA 1
ATOM 2477 C C . TRP B 1 59 ? 1.815 -14.812 -20.234 1 96.56 59 TRP B C 1
ATOM 2479 O O . TRP B 1 59 ? 2.771 -15.586 -20.109 1 96.56 59 TRP B O 1
ATOM 2489 N N . ASP B 1 60 ? 0.893 -14.734 -19.266 1 94.88 60 ASP B N 1
ATOM 2490 C CA . ASP B 1 60 ? 0.929 -15.562 -18.078 1 94.88 60 ASP B CA 1
ATOM 2491 C C . ASP B 1 60 ? 0.201 -16.891 -18.297 1 94.88 60 ASP B C 1
ATOM 2493 O O . ASP B 1 60 ? -1.014 -16.969 -18.109 1 94.88 60 ASP B O 1
ATOM 2497 N N . THR B 1 61 ? 0.959 -17.922 -18.484 1 91.5 61 THR B N 1
ATOM 2498 C CA . THR B 1 61 ? 0.409 -19.219 -18.844 1 91.5 61 THR B CA 1
ATOM 2499 C C . THR B 1 61 ? -0.184 -19.922 -17.641 1 91.5 61 THR B C 1
ATOM 2501 O O . THR B 1 61 ? -0.886 -20.922 -17.781 1 91.5 61 THR B O 1
ATOM 2504 N N . ASN B 1 62 ? 0.033 -19.391 -16.531 1 92.62 62 ASN B N 1
ATOM 2505 C CA . ASN B 1 62 ? -0.516 -20 -15.32 1 92.62 62 ASN B CA 1
ATOM 2506 C C . ASN B 1 62 ? -1.957 -19.547 -15.078 1 92.62 62 ASN B C 1
ATOM 2508 O O . ASN B 1 62 ? -2.664 -20.141 -14.266 1 92.62 62 ASN B O 1
ATOM 2512 N N . VAL B 1 63 ? -2.381 -18.547 -15.75 1 95.38 63 VAL B N 1
ATOM 2513 C CA . VAL B 1 63 ? -3.703 -17.969 -15.516 1 95.38 63 VAL B CA 1
ATOM 2514 C C . VAL B 1 63 ? -4.777 -18.922 -16.047 1 95.38 63 VAL B C 1
ATOM 2516 O O . VAL B 1 63 ? -4.73 -19.328 -17.219 1 95.38 63 VAL B O 1
ATOM 2519 N N . ILE B 1 64 ? -5.645 -19.328 -15.148 1 97 64 ILE B N 1
ATOM 2520 C CA . ILE B 1 64 ? -6.871 -20 -15.562 1 97 64 ILE B CA 1
ATOM 2521 C C . ILE B 1 64 ? -7.926 -18.969 -15.945 1 97 64 ILE B C 1
ATOM 2523 O O . ILE B 1 64 ? -8.531 -19.047 -17.016 1 97 64 ILE B O 1
ATOM 2527 N N . GLU B 1 65 ? -8.102 -18.031 -15.086 1 96.88 65 GLU B N 1
ATOM 2528 C CA . GLU B 1 65 ? -9.055 -16.938 -15.258 1 96.88 65 GLU B CA 1
ATOM 2529 C C . GLU B 1 65 ? -8.672 -15.734 -14.398 1 96.88 65 GLU B C 1
ATOM 2531 O O . GLU B 1 65 ? -8.172 -15.891 -13.289 1 96.88 65 GLU B O 1
ATOM 2536 N N . THR B 1 66 ? -8.898 -14.516 -14.969 1 97.56 66 THR B N 1
ATOM 2537 C CA . THR B 1 66 ? -8.688 -13.297 -14.195 1 97.56 66 THR B CA 1
ATOM 2538 C C . THR B 1 66 ? -9.555 -12.156 -14.734 1 97.56 66 THR B C 1
ATOM 2540 O O . THR B 1 66 ? -9.742 -12.031 -15.945 1 97.56 66 THR B O 1
ATOM 2543 N N . PHE B 1 67 ? -10.117 -11.414 -13.789 1 97.12 67 PHE B N 1
ATOM 2544 C CA . PHE B 1 67 ? -10.891 -10.234 -14.164 1 97.12 67 PHE B CA 1
ATOM 2545 C C . PHE B 1 67 ? -11.055 -9.297 -12.969 1 97.12 67 PHE B C 1
ATOM 2547 O O . PHE B 1 67 ? -10.961 -9.727 -11.82 1 97.12 67 PHE B O 1
ATOM 2554 N N . ASP B 1 68 ? -11.312 -8.039 -13.32 1 97 68 ASP B N 1
ATOM 2555 C CA . ASP B 1 68 ? -11.633 -7.043 -12.305 1 97 68 ASP B CA 1
ATOM 2556 C C . ASP B 1 68 ? -13.125 -7.043 -11.984 1 97 68 ASP B C 1
ATOM 2558 O O . ASP B 1 68 ? -13.961 -7.008 -12.891 1 97 68 ASP B O 1
ATOM 2562 N N . ILE B 1 69 ? -13.422 -7.125 -10.75 1 98 69 ILE B N 1
ATOM 2563 C CA . ILE B 1 69 ? -14.805 -7.176 -10.289 1 98 69 ILE B CA 1
ATOM 2564 C C . ILE B 1 69 ? -15.367 -5.762 -10.195 1 98 69 ILE B C 1
ATOM 2566 O O . ILE B 1 69 ? -16.5 -5.508 -10.617 1 98 69 ILE B O 1
ATOM 2570 N N . GLY B 1 70 ? -14.602 -4.84 -9.609 1 97.94 70 GLY B N 1
ATOM 2571 C CA . GLY B 1 70 ? -15.07 -3.469 -9.477 1 97.94 70 GLY B CA 1
ATOM 2572 C C . GLY B 1 70 ? -14.016 -2.533 -8.914 1 97.94 70 GLY B C 1
ATOM 2573 O O . GLY B 1 70 ? -12.977 -2.98 -8.43 1 97.94 70 GLY B O 1
ATOM 2574 N N . LYS B 1 71 ? -14.344 -1.26 -9.031 1 97.06 71 LYS B N 1
ATOM 2575 C CA . LYS B 1 71 ? -13.469 -0.2 -8.539 1 97.06 71 LYS B CA 1
ATOM 2576 C C . LYS B 1 71 ? -13.906 0.27 -7.156 1 97.06 71 LYS B C 1
ATOM 2578 O O . LYS B 1 71 ? -15.102 0.381 -6.879 1 97.06 71 LYS B O 1
ATOM 2583 N N . LEU B 1 72 ? -12.945 0.406 -6.258 1 94.56 72 LEU B N 1
ATOM 2584 C CA . LEU B 1 72 ? -13.219 0.932 -4.926 1 94.56 72 LEU B CA 1
ATOM 2585 C C . LEU B 1 72 ? -12.898 2.422 -4.855 1 94.56 72 LEU B C 1
ATOM 2587 O O . LEU B 1 72 ? -13.711 3.211 -4.363 1 94.56 72 LEU B O 1
ATOM 2591 N N . THR B 1 73 ? -11.727 2.76 -5.242 1 92.56 73 THR B N 1
ATOM 2592 C CA . THR B 1 73 ? -11.258 4.133 -5.383 1 92.56 73 THR B CA 1
ATOM 2593 C C . THR B 1 73 ? -10.539 4.328 -6.715 1 92.56 73 THR B C 1
ATOM 2595 O O . THR B 1 73 ? -10.562 3.441 -7.57 1 92.56 73 THR B O 1
ATOM 2598 N N . VAL B 1 74 ? -9.938 5.512 -6.867 1 91.44 74 VAL B N 1
ATOM 2599 C CA . VAL B 1 74 ? -9.219 5.797 -8.109 1 91.44 74 VAL B CA 1
ATOM 2600 C C . VAL B 1 74 ? -7.965 4.93 -8.195 1 91.44 74 VAL B C 1
ATOM 2602 O O . VAL B 1 74 ? -7.461 4.664 -9.281 1 91.44 74 VAL B O 1
ATOM 2605 N N . ASN B 1 75 ? -7.508 4.352 -7.051 1 94.5 75 ASN B N 1
ATOM 2606 C CA . ASN B 1 75 ? -6.285 3.559 -7.039 1 94.5 75 ASN B CA 1
ATOM 2607 C C . ASN B 1 75 ? -6.48 2.24 -6.297 1 94.5 75 ASN B C 1
ATOM 2609 O O . ASN B 1 75 ? -5.559 1.75 -5.641 1 94.5 75 ASN B O 1
ATOM 2613 N N . SER B 1 76 ? -7.672 1.797 -6.289 1 96.19 76 SER B N 1
ATOM 2614 C CA . SER B 1 76 ? -7.949 0.522 -5.637 1 96.19 76 SER B CA 1
ATOM 2615 C C . SER B 1 76 ? -9.109 -0.204 -6.316 1 96.19 76 SER B C 1
ATOM 2617 O O . SER B 1 76 ? -10.086 0.423 -6.723 1 96.19 76 SER B O 1
ATOM 2619 N N . ASP B 1 77 ? -8.984 -1.456 -6.406 1 97.62 77 ASP B N 1
ATOM 2620 C CA . ASP B 1 77 ? -10.039 -2.262 -7.008 1 97.62 77 ASP B CA 1
ATOM 2621 C C . ASP B 1 77 ? -10.094 -3.652 -6.383 1 97.62 77 ASP B C 1
ATOM 2623 O O . ASP B 1 77 ? -9.32 -3.963 -5.477 1 97.62 77 ASP B O 1
ATOM 2627 N N . VAL B 1 78 ? -11.156 -4.367 -6.695 1 98.31 78 VAL B N 1
ATOM 2628 C CA . VAL B 1 78 ? -11.32 -5.77 -6.336 1 98.31 78 VAL B CA 1
ATOM 2629 C C . VAL B 1 78 ? -11.219 -6.641 -7.586 1 98.31 78 VAL B C 1
ATOM 2631 O O . VAL B 1 78 ? -11.82 -6.328 -8.617 1 98.31 78 VAL B O 1
ATOM 2634 N N . GLY B 1 79 ? -10.438 -7.688 -7.48 1 98.31 79 GLY B N 1
ATOM 2635 C CA . GLY B 1 79 ? -10.234 -8.539 -8.641 1 98.31 79 GLY B CA 1
ATOM 2636 C C . GLY B 1 79 ? -10.18 -10.016 -8.297 1 98.31 79 GLY B C 1
ATOM 2637 O O . GLY B 1 79 ? -9.992 -10.383 -7.137 1 98.31 79 GLY B O 1
ATOM 2638 N N . TYR B 1 80 ? -10.43 -10.781 -9.273 1 98.5 80 TYR B N 1
ATOM 2639 C CA . TYR B 1 80 ? -10.375 -12.234 -9.188 1 98.5 80 TYR B CA 1
ATOM 2640 C C . TYR B 1 80 ? -9.188 -12.773 -9.977 1 98.5 80 TYR B C 1
ATOM 2642 O O . TYR B 1 80 ? -8.883 -12.289 -11.062 1 98.5 80 TYR B O 1
ATOM 2650 N N . TYR B 1 81 ? -8.531 -13.773 -9.445 1 97.81 81 TYR B N 1
ATOM 2651 C CA . TYR B 1 81 ? -7.41 -14.438 -10.102 1 97.81 81 TYR B CA 1
ATOM 2652 C C . TYR B 1 81 ? -7.402 -15.93 -9.789 1 97.81 81 TYR B C 1
ATOM 2654 O O . TYR B 1 81 ? -7.418 -16.328 -8.625 1 97.81 81 TYR B O 1
ATOM 2662 N N . ALA B 1 82 ? -7.414 -16.781 -10.766 1 97.94 82 ALA B N 1
ATOM 2663 C CA . ALA B 1 82 ? -7.27 -18.234 -10.648 1 97.94 82 ALA B CA 1
ATOM 2664 C C . ALA B 1 82 ? -6.051 -18.719 -11.43 1 97.94 82 ALA B C 1
ATOM 2666 O O . ALA B 1 82 ? -5.797 -18.266 -12.547 1 97.94 82 ALA B O 1
ATOM 2667 N N . TRP B 1 83 ? -5.305 -19.719 -10.844 1 95.88 83 TRP B N 1
ATOM 2668 C CA . TRP B 1 83 ? -4.066 -20.125 -11.492 1 95.88 83 TRP B CA 1
ATOM 2669 C C . TRP B 1 83 ? -3.854 -21.625 -11.352 1 95.88 83 TRP B C 1
ATOM 2671 O O . TRP B 1 83 ? -4.395 -22.25 -10.438 1 95.88 83 TRP B O 1
ATOM 2681 N N . LYS B 1 84 ? -3.027 -22.109 -12.234 1 94.88 84 LYS B N 1
ATOM 2682 C CA . LYS B 1 84 ? -2.686 -23.531 -12.273 1 94.88 84 LYS B CA 1
ATOM 2683 C C . LYS B 1 84 ? -1.611 -23.859 -11.242 1 94.88 84 LYS B C 1
ATOM 2685 O O . LYS B 1 84 ? -0.662 -23.094 -11.055 1 94.88 84 LYS B O 1
ATOM 2690 N N . CYS B 1 85 ? -1.854 -25.016 -10.57 1 91.06 85 CYS B N 1
ATOM 2691 C CA . CYS B 1 85 ? -0.853 -25.562 -9.664 1 91.06 85 CYS B CA 1
ATOM 2692 C C . CYS B 1 85 ? -0.274 -26.859 -10.203 1 91.06 85 CYS B C 1
ATOM 2694 O O . CYS B 1 85 ? -0.891 -27.516 -11.047 1 91.06 85 CYS B O 1
ATOM 2696 N N . PRO B 1 86 ? 0.883 -27.156 -9.719 1 88.5 86 PRO B N 1
ATOM 2697 C CA . PRO B 1 86 ? 1.453 -28.422 -10.164 1 88.5 86 PRO B CA 1
ATOM 2698 C C . PRO B 1 86 ? 0.588 -29.625 -9.781 1 88.5 86 PRO B C 1
ATOM 2700 O O . PRO B 1 86 ? 0.151 -29.734 -8.633 1 88.5 86 PRO B O 1
ATOM 2703 N N . LYS B 1 87 ? 0.418 -30.453 -10.695 1 87.62 87 LYS B N 1
ATOM 2704 C CA . LYS B 1 87 ? -0.34 -31.656 -10.414 1 87.62 87 LYS B CA 1
ATOM 2705 C C . LYS B 1 87 ? 0.383 -32.531 -9.391 1 87.62 87 LYS B C 1
ATOM 2707 O O . LYS B 1 87 ? 1.611 -32.625 -9.406 1 87.62 87 LYS B O 1
ATOM 2712 N N . PRO B 1 88 ? -0.27 -33.125 -8.461 1 90.94 88 PRO B N 1
ATOM 2713 C CA . PRO B 1 88 ? -1.72 -33.344 -8.445 1 90.94 88 PRO B CA 1
ATOM 2714 C C . PRO B 1 88 ? -2.451 -32.312 -7.559 1 90.94 88 PRO B C 1
ATOM 2716 O O . PRO B 1 88 ? -3.578 -32.594 -7.129 1 90.94 88 PRO B O 1
ATOM 2719 N N . LEU B 1 89 ? -1.912 -31.266 -7.281 1 90.56 89 LEU B N 1
ATOM 2720 C CA . LEU B 1 89 ? -2.566 -30.234 -6.473 1 90.56 89 LEU B CA 1
ATOM 2721 C C . LEU B 1 89 ? -3.779 -29.656 -7.199 1 90.56 89 LEU B C 1
ATOM 2723 O O . LEU B 1 89 ? -3.779 -29.547 -8.422 1 90.56 89 LEU B O 1
ATOM 2727 N N . LYS B 1 90 ? -4.793 -29.359 -6.457 1 92.38 90 LYS B N 1
ATOM 2728 C CA . LYS B 1 90 ? -5.887 -28.578 -7.027 1 92.38 90 LYS B CA 1
ATOM 2729 C C . LYS B 1 90 ? -5.438 -27.156 -7.355 1 92.38 90 LYS B C 1
ATOM 2731 O O . LYS B 1 90 ? -4.586 -26.594 -6.664 1 92.38 90 LYS B O 1
ATOM 2736 N N . ASN B 1 91 ? -6.035 -26.625 -8.422 1 95 91 ASN B N 1
ATOM 2737 C CA . ASN B 1 91 ? -5.801 -25.219 -8.758 1 95 91 ASN B CA 1
ATOM 2738 C C . ASN B 1 91 ? -6.332 -24.281 -7.672 1 95 91 ASN B C 1
ATOM 2740 O O . ASN B 1 91 ? -7.152 -24.688 -6.848 1 95 91 ASN B O 1
ATOM 2744 N N . ARG B 1 92 ? -5.816 -23.094 -7.676 1 95.06 92 ARG B N 1
ATOM 2745 C CA . ARG B 1 92 ? -6.191 -22.141 -6.633 1 95.06 92 ARG B CA 1
ATOM 2746 C C . ARG B 1 92 ? -6.789 -20.875 -7.234 1 95.06 92 ARG B C 1
ATOM 2748 O O . ARG B 1 92 ? -6.559 -20.578 -8.406 1 95.06 92 ARG B O 1
ATOM 2755 N N . ASP B 1 93 ? -7.57 -20.188 -6.461 1 96.88 93 ASP B N 1
ATOM 2756 C CA . ASP B 1 93 ? -8.047 -18.844 -6.824 1 96.88 93 ASP B CA 1
ATOM 2757 C C . ASP B 1 93 ? -8.039 -17.922 -5.613 1 96.88 93 ASP B C 1
ATOM 2759 O O . ASP B 1 93 ? -7.824 -18.359 -4.484 1 96.88 93 ASP B O 1
ATOM 2763 N N . VAL B 1 94 ? -8.172 -16.609 -5.879 1 97.56 94 VAL B N 1
ATOM 2764 C CA . VAL B 1 94 ? -8.258 -15.578 -4.844 1 97.56 94 VAL B CA 1
ATOM 2765 C C . VAL B 1 94 ? -9.156 -14.438 -5.324 1 97.56 94 VAL B C 1
ATOM 2767 O O . VAL B 1 94 ? -9.32 -14.234 -6.531 1 97.56 94 VAL B O 1
ATOM 2770 N N . ILE B 1 95 ? -9.773 -13.797 -4.418 1 98.31 95 ILE B N 1
ATOM 2771 C CA . ILE B 1 95 ? -10.328 -12.461 -4.582 1 98.31 95 ILE B CA 1
ATOM 2772 C C . ILE B 1 95 ? -9.539 -11.461 -3.736 1 98.31 95 ILE B C 1
ATOM 2774 O O . ILE B 1 95 ? -9.391 -11.648 -2.525 1 98.31 95 ILE B O 1
ATOM 2778 N N . THR B 1 96 ? -9.039 -10.414 -4.402 1 98.25 96 THR B N 1
ATOM 2779 C CA . THR B 1 96 ? -8.172 -9.508 -3.658 1 98.25 96 THR B CA 1
ATOM 2780 C C . THR B 1 96 ? -8.648 -8.07 -3.799 1 98.25 96 THR B C 1
ATOM 2782 O O . THR B 1 96 ? -9.195 -7.688 -4.836 1 98.25 96 THR B O 1
ATOM 2785 N N . LEU B 1 97 ? -8.531 -7.34 -2.738 1 97.69 97 LEU B N 1
ATOM 2786 C CA . LEU B 1 97 ? -8.531 -5.879 -2.787 1 97.69 97 LEU B CA 1
ATOM 2787 C C . LEU B 1 97 ? -7.125 -5.344 -3.029 1 97.69 97 LEU B C 1
ATOM 2789 O O . LEU B 1 97 ? -6.219 -5.586 -2.23 1 97.69 97 LEU B O 1
ATOM 2793 N N . ARG B 1 98 ? -6.969 -4.688 -4.09 1 97.81 98 ARG B N 1
ATOM 2794 C CA . ARG B 1 98 ? -5.664 -4.199 -4.531 1 97.81 98 ARG B CA 1
ATOM 2795 C C . ARG B 1 98 ? -5.613 -2.674 -4.5 1 97.81 98 ARG B C 1
ATOM 2797 O O . ARG B 1 98 ? -6.574 -2.006 -4.887 1 97.81 98 ARG B O 1
ATOM 2804 N N . SER B 1 99 ? -4.5 -2.17 -3.996 1 96.5 99 SER B N 1
ATOM 2805 C CA . SER B 1 99 ? -4.203 -0.741 -4.027 1 96.5 99 SER B CA 1
ATOM 2806 C C . SER B 1 99 ? -2.836 -0.474 -4.645 1 96.5 99 SER B C 1
ATOM 2808 O O . SER B 1 99 ? -1.92 -1.289 -4.512 1 96.5 99 SER B O 1
ATOM 2810 N N . TRP B 1 100 ? -2.773 0.651 -5.328 1 97.75 100 TRP B N 1
ATOM 2811 C CA . TRP B 1 100 ? -1.49 0.988 -5.934 1 97.75 100 TRP B CA 1
ATOM 2812 C C . TRP B 1 100 ? -1.212 2.484 -5.824 1 97.75 100 TRP B C 1
ATOM 2814 O O . TRP B 1 100 ? -2.131 3.279 -5.617 1 97.75 100 TRP B O 1
ATOM 2824 N N . LEU B 1 101 ? 0.078 2.781 -5.887 1 96.31 101 LEU B N 1
ATOM 2825 C CA . LEU B 1 101 ? 0.489 4.168 -5.707 1 96.31 101 LEU B CA 1
ATOM 2826 C C . LEU B 1 101 ? 1.795 4.449 -6.441 1 96.31 101 LEU B C 1
ATOM 2828 O O . LEU B 1 101 ? 2.836 3.881 -6.102 1 96.31 101 LEU B O 1
ATOM 2832 N N . PRO B 1 102 ? 1.725 5.32 -7.484 1 94.19 102 PRO B N 1
ATOM 2833 C CA . PRO B 1 102 ? 2.975 5.836 -8.047 1 94.19 102 PRO B CA 1
ATOM 2834 C C . PRO B 1 102 ? 3.727 6.746 -7.074 1 94.19 102 PRO B C 1
ATOM 2836 O O . PRO B 1 102 ? 3.133 7.656 -6.492 1 94.19 102 PRO B O 1
ATOM 2839 N N . MET B 1 103 ? 4.957 6.457 -6.863 1 92.25 103 MET B N 1
ATOM 2840 C CA . MET B 1 103 ? 5.844 7.215 -5.984 1 92.25 103 MET B CA 1
ATOM 2841 C C . MET B 1 103 ? 6.992 7.828 -6.77 1 92.25 103 MET B C 1
ATOM 2843 O O . MET B 1 103 ? 8.148 7.445 -6.59 1 92.25 103 MET B O 1
ATOM 2847 N N . GLY B 1 104 ? 6.672 8.82 -7.633 1 87.56 104 GLY B N 1
ATOM 2848 C CA . GLY B 1 104 ? 7.691 9.336 -8.531 1 87.56 104 GLY B CA 1
ATOM 2849 C C . GLY B 1 104 ? 8.125 8.328 -9.578 1 87.56 104 GLY B C 1
ATOM 2850 O O . GLY B 1 104 ? 7.328 7.922 -10.422 1 87.56 104 GLY B O 1
ATOM 2851 N N . ALA B 1 105 ? 9.375 7.914 -9.375 1 89.81 105 ALA B N 1
ATOM 2852 C CA . ALA B 1 105 ? 9.914 6.949 -10.328 1 89.81 105 ALA B CA 1
ATOM 2853 C C . ALA B 1 105 ? 9.648 5.516 -9.875 1 89.81 105 ALA B C 1
ATOM 2855 O O . ALA B 1 105 ? 9.953 4.562 -10.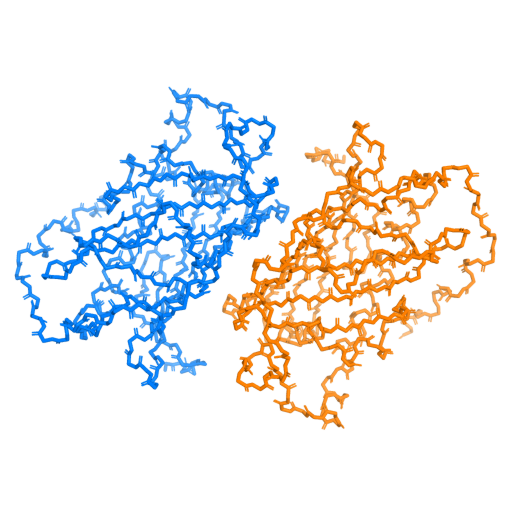594 1 89.81 105 ALA B O 1
ATOM 2856 N N . ASP B 1 106 ? 9.141 5.379 -8.688 1 95.06 106 ASP B N 1
ATOM 2857 C CA . ASP B 1 106 ? 8.852 4.07 -8.117 1 95.06 106 ASP B CA 1
ATOM 2858 C C . ASP B 1 106 ? 7.344 3.803 -8.094 1 95.06 106 ASP B C 1
ATOM 2860 O O . ASP B 1 106 ? 6.543 4.73 -8.219 1 95.06 106 ASP B O 1
ATOM 2864 N N . TYR B 1 107 ? 6.988 2.539 -8.016 1 97.62 107 TYR B N 1
ATOM 2865 C CA . TYR B 1 107 ? 5.586 2.133 -7.992 1 97.62 107 TYR B CA 1
ATOM 2866 C C . TYR B 1 107 ? 5.336 1.087 -6.914 1 97.62 107 TYR B C 1
ATOM 2868 O O . TYR B 1 107 ? 6.16 0.189 -6.711 1 97.62 107 TYR B O 1
ATOM 2876 N N . ILE B 1 108 ? 4.211 1.251 -6.246 1 98.06 108 ILE B N 1
ATOM 2877 C CA . ILE B 1 108 ? 3.797 0.29 -5.23 1 98.06 108 ILE B CA 1
ATOM 2878 C C . ILE B 1 108 ? 2.453 -0.323 -5.617 1 98.06 108 ILE B C 1
ATOM 2880 O O . ILE B 1 108 ? 1.548 0.384 -6.066 1 98.06 108 ILE B O 1
ATOM 2884 N N . ILE B 1 109 ? 2.357 -1.596 -5.516 1 98.12 109 ILE B N 1
ATOM 2885 C CA . ILE B 1 109 ? 1.089 -2.316 -5.566 1 98.12 109 ILE B CA 1
ATOM 2886 C C . ILE B 1 109 ? 0.971 -3.238 -4.355 1 98.12 109 ILE B C 1
ATOM 2888 O O . ILE B 1 109 ? 1.909 -3.973 -4.031 1 98.12 109 ILE B O 1
ATOM 2892 N N . MET B 1 110 ? -0.119 -3.215 -3.666 1 97.56 110 MET B N 1
ATOM 2893 C CA . MET B 1 110 ? -0.359 -4.102 -2.531 1 97.56 110 MET B CA 1
ATOM 2894 C C . MET B 1 110 ? -1.753 -4.715 -2.607 1 97.56 110 MET B C 1
ATOM 2896 O O . MET B 1 110 ? -2.672 -4.113 -3.164 1 97.56 110 MET B O 1
ATOM 2900 N N . ASN B 1 111 ? -1.87 -5.875 -2.068 1 97.06 111 ASN B N 1
ATOM 2901 C CA . ASN B 1 111 ? -3.209 -6.449 -2.012 1 97.06 111 ASN B CA 1
ATOM 2902 C C . ASN B 1 111 ? -3.354 -7.426 -0.847 1 97.06 111 ASN B C 1
ATOM 2904 O O . ASN B 1 111 ? -2.361 -7.809 -0.225 1 97.06 111 ASN B O 1
ATOM 2908 N N . TYR B 1 112 ? -4.586 -7.738 -0.505 1 96.38 112 TYR B N 1
ATOM 2909 C CA . TYR B 1 112 ? -4.957 -8.812 0.406 1 96.38 112 TYR B CA 1
ATOM 2910 C C . TYR B 1 112 ? -6.305 -9.414 0.023 1 96.38 112 TYR B C 1
ATOM 2912 O O . TYR B 1 112 ? -7.078 -8.797 -0.711 1 96.38 112 TYR B O 1
ATOM 2920 N N . SER B 1 113 ? -6.578 -10.594 0.514 1 97.38 113 SER B N 1
ATOM 2921 C CA . SER B 1 113 ? -7.777 -11.32 0.121 1 97.38 113 SER B CA 1
ATOM 2922 C C . SER B 1 113 ? -9.016 -10.766 0.812 1 97.38 113 SER B C 1
ATOM 2924 O O . SER B 1 113 ? -8.977 -10.445 2.002 1 97.38 113 SER B O 1
ATOM 2926 N N . VAL B 1 114 ? -10.078 -10.68 0.079 1 97.75 114 VAL B N 1
ATOM 2927 C CA . VAL B 1 114 ? -11.391 -10.328 0.604 1 97.75 114 VAL B CA 1
ATOM 2928 C C . VAL B 1 114 ? -12.43 -11.32 0.097 1 97.75 114 VAL B C 1
ATOM 2930 O O . VAL B 1 114 ? -12.172 -12.086 -0.836 1 97.75 114 VAL B O 1
ATOM 2933 N N . LYS B 1 115 ? -13.562 -11.305 0.76 1 97.19 115 LYS B N 1
ATOM 2934 C CA . LYS B 1 115 ? -14.75 -12.008 0.29 1 97.19 115 LYS B CA 1
ATOM 2935 C C . LYS B 1 115 ? -15.688 -11.07 -0.468 1 97.19 115 LYS B C 1
ATOM 2937 O O . LYS B 1 115 ? -15.859 -9.914 -0.085 1 97.19 115 LYS B O 1
ATOM 2942 N N . HIS B 1 116 ? -16.156 -11.531 -1.465 1 96.56 116 HIS B N 1
ATOM 2943 C CA . HIS B 1 116 ? -17.234 -10.883 -2.203 1 96.56 116 HIS B CA 1
ATOM 2944 C C . HIS B 1 116 ? -18.438 -11.805 -2.332 1 96.56 116 HIS B C 1
ATOM 2946 O O . HIS B 1 116 ? -18.312 -12.945 -2.781 1 96.56 116 HIS B O 1
ATOM 2952 N N . PRO B 1 117 ? -19.594 -11.328 -1.989 1 95.81 117 PRO B N 1
ATOM 2953 C CA . PRO B 1 117 ? -20.766 -12.211 -1.932 1 95.81 117 PRO B CA 1
ATOM 2954 C C . PRO B 1 117 ? -21.109 -12.828 -3.285 1 95.81 117 PRO B C 1
ATOM 2956 O O . PRO B 1 117 ? -21.641 -13.938 -3.344 1 95.81 117 PRO B O 1
ATOM 2959 N N . LYS B 1 118 ? -20.844 -12.219 -4.336 1 96.81 118 LYS B N 1
ATOM 2960 C CA . LYS B 1 118 ? -21.203 -12.711 -5.664 1 96.81 118 LYS B CA 1
ATOM 2961 C C . LYS B 1 118 ? -20.172 -13.719 -6.164 1 96.81 118 LYS B C 1
ATOM 2963 O O . LYS B 1 118 ? -20.375 -14.367 -7.191 1 96.81 118 LYS B O 1
ATOM 2968 N N . TYR B 1 119 ? -19.062 -13.844 -5.434 1 97.12 119 TYR B N 1
ATOM 2969 C CA . TYR B 1 119 ? -18 -14.742 -5.887 1 97.12 119 TYR B CA 1
ATOM 2970 C C . TYR B 1 119 ? -17.516 -15.625 -4.75 1 97.12 119 TYR B C 1
ATOM 2972 O O . TYR B 1 119 ? -16.344 -15.562 -4.363 1 97.12 119 TYR B O 1
ATOM 2980 N N . PRO B 1 120 ? -18.344 -16.5 -4.301 1 96.06 120 PRO B N 1
ATOM 2981 C CA . PRO B 1 120 ? -17.938 -17.453 -3.268 1 96.06 120 PRO B CA 1
ATOM 2982 C C . PRO B 1 120 ? -16.922 -18.484 -3.785 1 96.06 120 PRO B C 1
ATOM 2984 O O . PRO B 1 120 ? -16.734 -18.609 -4.996 1 96.06 120 PRO B O 1
ATOM 2987 N N . PRO B 1 121 ? -16.297 -19.203 -2.871 1 94.62 121 PRO B N 1
ATOM 2988 C CA . PRO B 1 121 ? -15.344 -20.219 -3.314 1 94.62 121 PRO B CA 1
ATOM 2989 C C . PRO B 1 121 ? -15.977 -21.25 -4.254 1 94.62 121 PRO B C 1
ATOM 2991 O O . PRO B 1 121 ? -17.125 -21.656 -4.051 1 94.62 121 PRO B O 1
ATOM 2994 N N . ARG B 1 122 ? -15.211 -21.625 -5.211 1 94.06 122 ARG B N 1
ATOM 2995 C CA . ARG B 1 122 ? -15.633 -22.625 -6.18 1 94.06 122 ARG B CA 1
ATOM 2996 C C . ARG B 1 122 ? -15.297 -24.031 -5.699 1 94.06 122 ARG B C 1
ATOM 2998 O O . ARG B 1 122 ? -14.281 -24.25 -5.035 1 94.06 122 ARG B O 1
ATOM 3005 N N . LYS B 1 123 ? -16.047 -25 -6.18 1 91.5 123 LYS B N 1
ATOM 3006 C CA . LYS B 1 123 ? -15.875 -26.375 -5.738 1 91.5 123 LYS B CA 1
ATOM 3007 C C . LYS B 1 123 ? -14.656 -27.016 -6.398 1 91.5 123 LYS B C 1
ATOM 3009 O O . LYS B 1 123 ? -14.008 -27.875 -5.812 1 91.5 123 LYS B O 1
ATOM 3014 N N . ASP B 1 124 ? -14.367 -26.531 -7.559 1 93.31 124 ASP B N 1
ATOM 3015 C CA . ASP B 1 124 ? -13.312 -27.188 -8.328 1 93.31 124 ASP B CA 1
ATOM 3016 C C . ASP B 1 124 ? -11.953 -26.547 -8.062 1 93.31 124 ASP B C 1
ATOM 3018 O O . ASP B 1 124 ? -10.938 -26.984 -8.602 1 93.31 124 ASP B O 1
ATOM 3022 N N . LEU B 1 125 ? -11.922 -25.547 -7.246 1 95 125 LEU B N 1
ATOM 3023 C CA . LEU B 1 125 ? -10.695 -24.844 -6.887 1 95 125 LEU B CA 1
ATOM 3024 C C . LEU B 1 125 ? -10.555 -24.734 -5.375 1 95 125 LEU B C 1
ATOM 3026 O O . LEU B 1 125 ? -11.523 -24.906 -4.641 1 95 125 LEU B O 1
ATOM 3030 N N . VAL B 1 126 ? -9.367 -24.531 -4.93 1 94 126 VAL B N 1
ATOM 3031 C CA . VAL B 1 126 ? -9.117 -24.172 -3.535 1 94 126 VAL B CA 1
ATOM 3032 C C . VAL B 1 126 ? -8.945 -22.672 -3.408 1 94 126 VAL B C 1
ATOM 3034 O O . VAL B 1 126 ? -8.102 -22.078 -4.09 1 94 126 VAL B O 1
ATOM 3037 N N . ARG B 1 127 ? -9.734 -22.031 -2.629 1 95.69 127 ARG B N 1
ATOM 3038 C CA . ARG B 1 127 ? -9.594 -20.594 -2.383 1 95.69 127 ARG B CA 1
ATOM 3039 C C . ARG B 1 127 ? -8.414 -20.312 -1.458 1 95.69 127 ARG B C 1
ATOM 3041 O O . ARG B 1 127 ? -8.477 -20.609 -0.261 1 95.69 127 ARG B O 1
ATOM 3048 N N . ALA B 1 128 ? -7.395 -19.766 -2.016 1 94.06 128 ALA B N 1
ATOM 3049 C CA . ALA B 1 128 ? -6.227 -19.359 -1.228 1 94.06 128 ALA B CA 1
ATOM 3050 C C . ALA B 1 128 ? -6.449 -18.016 -0.563 1 94.06 128 ALA B C 1
ATOM 3052 O O . ALA B 1 128 ? -7.426 -17.312 -0.862 1 94.06 128 ALA B O 1
ATOM 3053 N N . VAL B 1 129 ? -5.609 -17.688 0.391 1 94.44 129 VAL B N 1
ATOM 3054 C CA . VAL B 1 129 ? -5.738 -16.422 1.117 1 94.44 129 VAL B CA 1
ATOM 3055 C C . VAL B 1 129 ? -4.422 -15.648 1.044 1 94.44 129 VAL B C 1
ATOM 3057 O O . VAL B 1 129 ? -3.418 -16.062 1.626 1 94.44 129 VAL B O 1
ATOM 3060 N N . SER B 1 130 ? -4.449 -14.602 0.258 1 94.81 130 SER B N 1
ATOM 3061 C CA . SER B 1 130 ? -3.367 -13.625 0.362 1 94.81 130 SER B CA 1
ATOM 3062 C C . SER B 1 130 ? -3.498 -12.789 1.629 1 94.81 130 SER B C 1
ATOM 3064 O O . SER B 1 130 ? -4.344 -11.891 1.704 1 94.81 130 SER B O 1
ATOM 3066 N N . ILE B 1 131 ? -2.672 -13.117 2.6 1 92 131 ILE B N 1
ATOM 3067 C CA . ILE B 1 131 ? -2.668 -12.281 3.801 1 92 131 ILE B CA 1
ATOM 3068 C C . ILE B 1 131 ? -2.176 -10.883 3.455 1 92 131 ILE B C 1
ATOM 3070 O O . ILE B 1 131 ? -2.818 -9.891 3.807 1 92 131 ILE B O 1
ATOM 3074 N N . GLN B 1 132 ? -1.093 -10.898 2.721 1 92.12 132 GLN B N 1
ATOM 3075 C CA . GLN B 1 132 ? -0.574 -9.648 2.168 1 92.12 132 GLN B CA 1
ATOM 3076 C C . GLN B 1 132 ? 0.396 -9.914 1.021 1 92.12 132 GLN B C 1
ATOM 3078 O O . GLN B 1 132 ? 1.237 -10.812 1.109 1 92.12 132 GLN B O 1
ATOM 3083 N N . THR B 1 133 ? 0.233 -9.141 0.068 1 96.5 133 THR B N 1
ATOM 3084 C CA . THR B 1 133 ? 1.135 -9.195 -1.077 1 96.5 133 THR B CA 1
ATOM 3085 C C . THR B 1 133 ? 1.521 -7.785 -1.523 1 96.5 133 THR B C 1
ATOM 3087 O O . THR B 1 133 ? 0.695 -6.871 -1.496 1 96.5 133 THR B O 1
ATOM 3090 N N . GLY B 1 134 ? 2.756 -7.629 -1.944 1 97.31 134 GLY B N 1
ATOM 3091 C CA . GLY B 1 134 ? 3.225 -6.336 -2.412 1 97.31 134 GLY B CA 1
ATOM 3092 C C . GLY B 1 134 ? 4.191 -6.434 -3.576 1 97.31 134 GLY B C 1
ATOM 3093 O O . GLY B 1 134 ? 4.949 -7.402 -3.682 1 97.31 134 GLY B O 1
ATOM 3094 N N . TYR B 1 135 ? 4.125 -5.477 -4.441 1 98.38 135 TYR B N 1
ATOM 3095 C CA . TYR B 1 135 ? 5.109 -5.199 -5.48 1 98.38 135 TYR B CA 1
ATOM 3096 C C . TYR B 1 135 ? 5.758 -3.838 -5.266 1 98.38 135 TYR B C 1
ATOM 3098 O O . TYR B 1 135 ? 5.066 -2.834 -5.086 1 98.38 135 TYR B O 1
ATOM 3106 N N . LEU B 1 136 ? 7.031 -3.85 -5.223 1 98.25 136 LEU B N 1
ATOM 3107 C CA . LEU B 1 136 ? 7.797 -2.609 -5.242 1 98.25 136 LEU B CA 1
ATOM 3108 C C . LEU B 1 136 ? 8.664 -2.523 -6.492 1 98.25 136 LEU B C 1
ATOM 3110 O O . LEU B 1 136 ? 9.617 -3.293 -6.648 1 98.25 136 LEU B O 1
ATOM 3114 N N . ILE B 1 137 ? 8.273 -1.632 -7.359 1 98.31 137 ILE B N 1
ATOM 3115 C CA . ILE B 1 137 ? 9.039 -1.377 -8.578 1 98.31 137 ILE B CA 1
ATOM 3116 C C . ILE B 1 137 ? 9.875 -0.111 -8.398 1 98.31 137 ILE B C 1
ATOM 3118 O O . ILE B 1 137 ? 9.336 0.968 -8.148 1 98.31 137 ILE B O 1
ATOM 3122 N N . GLN B 1 138 ? 11.18 -0.3 -8.609 1 96.69 138 GLN B N 1
ATOM 3123 C CA . GLN B 1 138 ? 12.07 0.836 -8.391 1 96.69 138 GLN B CA 1
ATOM 3124 C C . GLN B 1 138 ? 12.812 1.209 -9.672 1 96.69 138 GLN B C 1
ATOM 3126 O O . GLN B 1 138 ? 13.516 0.38 -10.25 1 96.69 138 GLN B O 1
ATOM 3131 N N . GLY B 1 139 ? 12.625 2.463 -10.047 1 95.62 139 GLY B N 1
ATOM 3132 C CA . GLY B 1 139 ? 13.367 2.957 -11.195 1 95.62 139 GLY B CA 1
ATOM 3133 C C . GLY B 1 139 ? 14.844 3.18 -10.906 1 95.62 139 GLY B C 1
ATOM 3134 O O . GLY B 1 139 ? 15.195 3.742 -9.867 1 95.62 139 GLY B O 1
ATOM 3135 N N . ARG B 1 140 ? 15.711 2.68 -11.727 1 90 140 ARG B N 1
ATOM 3136 C CA . ARG B 1 140 ? 17.156 2.842 -11.602 1 90 140 ARG B CA 1
ATOM 3137 C C . ARG B 1 140 ? 17.719 3.658 -12.758 1 90 140 ARG B C 1
ATOM 3139 O O . ARG B 1 140 ? 18.938 3.693 -12.969 1 90 140 ARG B O 1
ATOM 3146 N N . GLY B 1 141 ? 16.953 4.305 -13.5 1 87.25 141 GLY B N 1
ATOM 3147 C CA . GLY B 1 141 ? 17.203 5.027 -14.734 1 87.25 141 GLY B CA 1
ATOM 3148 C C . GLY B 1 141 ? 16.031 5.023 -15.688 1 87.25 141 GLY B C 1
ATOM 3149 O O . GLY B 1 141 ? 14.961 4.508 -15.367 1 87.25 141 GLY B O 1
ATOM 3150 N N . VAL B 1 142 ? 16.25 5.535 -16.844 1 88.94 142 VAL B N 1
ATOM 3151 C CA . VAL B 1 142 ? 15.18 5.711 -17.812 1 88.94 142 VAL B CA 1
ATOM 3152 C C . VAL B 1 142 ? 14.758 4.352 -18.359 1 88.94 142 VAL B C 1
ATOM 3154 O O . VAL B 1 142 ? 13.578 4.133 -18.656 1 88.94 142 VAL B O 1
ATOM 3157 N N . ARG B 1 143 ? 15.625 3.404 -18.484 1 94.12 143 ARG B N 1
ATOM 3158 C CA . ARG B 1 143 ? 15.297 2.139 -19.125 1 94.12 143 ARG B CA 1
ATOM 3159 C C . ARG B 1 143 ? 15.656 0.958 -18.219 1 94.12 143 ARG B C 1
ATOM 3161 O O . ARG B 1 143 ? 16 -0.12 -18.719 1 94.12 143 ARG B O 1
ATOM 3168 N N . SER B 1 144 ? 15.758 1.188 -17 1 97.25 144 SER B N 1
ATOM 3169 C CA . SER B 1 144 ? 16.094 0.105 -16.078 1 97.25 144 SER B CA 1
ATOM 3170 C C . SER B 1 144 ? 15.312 0.214 -14.781 1 97.25 144 SER B C 1
ATOM 3172 O O . SER B 1 144 ? 14.961 1.315 -14.352 1 97.25 144 SER B O 1
ATOM 3174 N N . CYS B 1 145 ? 15.023 -0.911 -14.227 1 97.94 145 CYS B N 1
ATOM 3175 C CA . CYS B 1 145 ? 14.297 -0.941 -12.961 1 97.94 145 CYS B CA 1
ATOM 3176 C C . CYS B 1 145 ? 14.555 -2.246 -12.211 1 97.94 145 CYS B C 1
ATOM 3178 O O . CYS B 1 145 ? 15.297 -3.105 -12.695 1 97.94 145 CYS B O 1
ATOM 3180 N N . SER B 1 146 ? 14.125 -2.273 -11.031 1 97.38 146 SER B N 1
ATOM 3181 C CA . SER B 1 146 ? 14.062 -3.51 -10.258 1 97.38 146 SER B CA 1
ATOM 3182 C C . SER B 1 146 ? 12.672 -3.738 -9.688 1 97.38 146 SER B C 1
ATOM 3184 O O . SER B 1 146 ? 11.891 -2.793 -9.539 1 97.38 146 SER B O 1
ATOM 3186 N N . ILE B 1 147 ? 12.375 -4.961 -9.453 1 98.12 147 ILE B N 1
ATOM 3187 C CA . ILE B 1 147 ? 11.109 -5.301 -8.812 1 98.12 147 ILE B CA 1
ATOM 3188 C C . ILE B 1 147 ? 11.359 -6.207 -7.613 1 98.12 147 ILE B C 1
ATOM 3190 O O . ILE B 1 147 ? 12.203 -7.105 -7.672 1 98.12 147 ILE B O 1
ATOM 3194 N N . THR B 1 148 ? 10.742 -5.898 -6.531 1 97.56 148 THR B N 1
ATOM 3195 C CA . THR B 1 148 ? 10.633 -6.777 -5.371 1 97.56 148 THR B CA 1
ATOM 3196 C C . THR B 1 148 ? 9.188 -7.219 -5.156 1 97.56 148 THR B C 1
ATOM 3198 O O . THR B 1 148 ? 8.281 -6.383 -5.113 1 97.56 148 THR B O 1
ATOM 3201 N N . TYR B 1 149 ? 9.016 -8.445 -5.238 1 97.62 149 TYR B N 1
ATOM 3202 C CA . TYR B 1 149 ? 7.738 -9.086 -4.949 1 97.62 149 TYR B CA 1
ATOM 3203 C C . TYR B 1 149 ? 7.773 -9.789 -3.596 1 97.62 149 TYR B C 1
ATOM 3205 O O . TYR B 1 149 ? 8.703 -10.555 -3.309 1 97.62 149 TYR B O 1
ATOM 3213 N N . LEU B 1 150 ? 6.805 -9.531 -2.725 1 96.5 150 LEU B N 1
ATOM 3214 C CA . LEU B 1 150 ? 6.672 -10.203 -1.437 1 96.5 150 LEU B CA 1
ATOM 3215 C C . LEU B 1 150 ? 5.238 -10.664 -1.211 1 96.5 150 LEU B C 1
ATOM 3217 O O . LEU B 1 150 ? 4.293 -9.898 -1.395 1 96.5 150 LEU B O 1
ATOM 3221 N N . ALA B 1 151 ? 5.129 -11.953 -0.809 1 93.81 151 ALA B N 1
ATOM 3222 C CA . ALA B 1 151 ? 3.791 -12.492 -0.575 1 93.81 151 ALA B CA 1
ATOM 3223 C C . ALA B 1 151 ? 3.762 -13.367 0.675 1 93.81 151 ALA B C 1
ATOM 3225 O O . ALA B 1 151 ? 4.66 -14.18 0.891 1 93.81 151 ALA B O 1
ATOM 3226 N N . GLN B 1 152 ? 2.869 -13.07 1.478 1 91.12 152 GLN B N 1
ATOM 3227 C CA . GLN B 1 152 ? 2.441 -13.961 2.545 1 91.12 152 GLN B CA 1
ATOM 3228 C C . GLN B 1 152 ? 1.083 -14.586 2.23 1 91.12 152 GLN B C 1
ATOM 3230 O O . GLN B 1 152 ? 0.065 -13.891 2.221 1 91.12 152 GLN B O 1
ATOM 3235 N N . VAL B 1 153 ? 1.114 -15.891 1.956 1 90.38 153 VAL B N 1
ATOM 3236 C CA . VAL B 1 153 ? -0.089 -16.531 1.436 1 90.38 153 VAL B CA 1
ATOM 3237 C C . VAL B 1 153 ? -0.344 -17.828 2.184 1 90.38 153 VAL B C 1
ATOM 3239 O O . VAL B 1 153 ? 0.591 -18.578 2.482 1 90.38 153 VAL B O 1
ATOM 3242 N N . ASP B 1 154 ? -1.631 -18.047 2.498 1 88.88 154 ASP B N 1
ATOM 3243 C CA . ASP B 1 154 ? -2.113 -19.359 2.895 1 88.88 154 ASP B CA 1
ATOM 3244 C C . ASP B 1 154 ? -2.742 -20.094 1.713 1 88.88 154 ASP B C 1
ATOM 3246 O O . ASP B 1 154 ? -3.836 -19.734 1.268 1 88.88 154 ASP B O 1
ATOM 3250 N N . PRO B 1 155 ? -2.105 -21.047 1.222 1 86.81 155 PRO B N 1
ATOM 3251 C CA . PRO B 1 155 ? -2.637 -21.734 0.045 1 86.81 155 PRO B CA 1
ATOM 3252 C C . PRO B 1 155 ? -3.84 -22.625 0.373 1 86.81 155 PRO B C 1
ATOM 3254 O O . PRO B 1 155 ? -4.508 -23.125 -0.535 1 86.81 155 PRO B O 1
ATOM 3257 N N . LYS B 1 156 ? -4.309 -22.625 1.584 1 83.44 156 LYS B N 1
ATOM 3258 C CA . LYS B 1 156 ? -5.426 -23.422 2.092 1 83.44 156 LYS B CA 1
ATOM 3259 C C . LYS B 1 156 ? -5.324 -24.875 1.631 1 83.44 156 LYS B C 1
ATOM 3261 O O . LYS B 1 156 ? -5.902 -25.25 0.608 1 83.44 156 LYS B O 1
ATOM 3266 N N . GLY B 1 157 ? -4.277 -25.609 2.105 1 69.25 157 GLY B N 1
ATOM 3267 C CA . GLY B 1 157 ? -3.924 -27.016 1.917 1 69.25 157 GLY B CA 1
ATOM 3268 C C . GLY B 1 157 ? -2.553 -27.359 2.463 1 69.25 157 GLY B C 1
ATOM 3269 O O . GLY B 1 157 ? -1.658 -26.516 2.496 1 69.25 157 GLY B O 1
ATOM 3270 N N . SER B 1 158 ? -2.627 -28.297 3.373 1 71.62 158 SER B N 1
ATOM 3271 C CA . SER B 1 158 ? -1.307 -28.797 3.736 1 71.62 158 SER B CA 1
ATOM 3272 C C . SER B 1 158 ? -0.525 -29.234 2.504 1 71.62 158 SER B C 1
ATOM 3274 O O . SER B 1 158 ? -0.942 -30.156 1.797 1 71.62 158 SER B O 1
ATOM 3276 N N . LEU B 1 159 ? 0.428 -28.328 2.107 1 78.94 159 LEU B N 1
ATOM 3277 C CA . LEU B 1 159 ? 1.177 -28.641 0.895 1 78.94 159 LEU B CA 1
ATOM 3278 C C . LEU B 1 159 ? 2.371 -29.531 1.208 1 78.94 159 LEU B C 1
ATOM 3280 O O . LEU B 1 159 ? 3.033 -29.359 2.232 1 78.94 159 LEU B O 1
ATOM 3284 N N . PRO B 1 160 ? 2.627 -30.453 0.302 1 81.19 160 PRO B N 1
ATOM 3285 C CA . PRO B 1 160 ? 3.846 -31.25 0.456 1 81.19 160 PRO B CA 1
ATOM 3286 C C . PRO B 1 160 ? 5.117 -30.406 0.366 1 81.19 160 PRO B C 1
ATOM 3288 O O . PRO B 1 160 ? 5.121 -29.359 -0.284 1 81.19 160 PRO B O 1
ATOM 3291 N N . LYS B 1 161 ? 6.125 -30.859 1.023 1 77.44 161 LYS B N 1
ATOM 3292 C CA . LYS B 1 161 ? 7.406 -30.156 1.031 1 77.44 161 LYS B CA 1
ATOM 3293 C C . LYS B 1 161 ? 7.934 -29.953 -0.387 1 77.44 161 LYS B C 1
ATOM 3295 O O . LYS B 1 161 ? 8.547 -28.922 -0.688 1 77.44 161 LYS B O 1
ATOM 3300 N N . TRP B 1 162 ? 7.66 -30.953 -1.169 1 83.69 162 TRP B N 1
ATOM 3301 C CA . TRP B 1 162 ? 8.18 -30.859 -2.527 1 83.69 162 TRP B CA 1
ATOM 3302 C C . TRP B 1 162 ? 7.566 -29.672 -3.264 1 83.69 162 TRP B C 1
ATOM 3304 O O . TRP B 1 162 ? 8.188 -29.094 -4.16 1 83.69 162 TRP B O 1
ATOM 3314 N N . VAL B 1 163 ? 6.383 -29.281 -2.953 1 83.62 163 VAL B N 1
ATOM 3315 C CA . VAL B 1 163 ? 5.707 -28.156 -3.592 1 83.62 163 VAL B CA 1
ATOM 3316 C C . VAL B 1 163 ? 6.395 -26.859 -3.195 1 83.62 163 VAL B C 1
ATOM 3318 O O . VAL B 1 163 ? 6.598 -25.984 -4.035 1 83.62 163 VAL B O 1
ATOM 3321 N N . VAL B 1 164 ? 6.73 -26.734 -1.962 1 78.81 164 VAL B N 1
ATOM 3322 C CA . VAL B 1 164 ? 7.395 -25.531 -1.462 1 78.81 164 VAL B CA 1
ATOM 3323 C C . VAL B 1 164 ? 8.734 -25.344 -2.166 1 78.81 164 VAL B C 1
ATOM 3325 O O . VAL B 1 164 ? 9.07 -24.25 -2.615 1 78.81 164 VAL B O 1
ATOM 3328 N N . ASN B 1 165 ? 9.422 -26.422 -2.289 1 82.44 165 ASN B N 1
ATOM 3329 C CA . ASN B 1 165 ? 10.711 -26.375 -2.98 1 82.44 165 ASN B CA 1
ATOM 3330 C C . ASN B 1 165 ? 10.539 -26.031 -4.457 1 82.44 165 ASN B C 1
ATOM 3332 O O . ASN B 1 165 ? 11.258 -25.172 -4.984 1 82.44 165 ASN B O 1
ATOM 3336 N N . LYS B 1 166 ? 9.664 -26.656 -5 1 86.5 166 LYS B N 1
ATOM 3337 C CA . LYS B 1 166 ? 9.406 -26.406 -6.418 1 86.5 166 LYS B CA 1
ATOM 3338 C C . LYS B 1 166 ? 8.969 -24.969 -6.66 1 86.5 166 LYS B C 1
ATOM 3340 O O . LYS B 1 166 ? 9.391 -24.344 -7.637 1 86.5 166 LYS B O 1
ATOM 3345 N N . SER B 1 167 ? 8.141 -24.438 -5.852 1 85.31 167 SER B N 1
ATOM 3346 C CA . SER B 1 167 ? 7.625 -23.078 -5.973 1 85.31 167 SER B CA 1
ATOM 3347 C C . SER B 1 167 ? 8.758 -22.062 -5.926 1 85.31 167 SER B C 1
ATOM 3349 O O . SER B 1 167 ? 8.812 -21.156 -6.758 1 85.31 167 SER B O 1
ATOM 3351 N N . SER B 1 168 ? 9.672 -22.219 -5.035 1 86.69 168 SER B N 1
ATOM 3352 C CA . SER B 1 168 ? 10.695 -21.203 -4.805 1 86.69 168 SER B CA 1
ATOM 3353 C C . SER B 1 168 ? 11.891 -21.406 -5.73 1 86.69 168 SER B C 1
ATOM 3355 O O . SER B 1 168 ? 12.562 -20.438 -6.102 1 86.69 168 SER B O 1
ATOM 3357 N N . GLN B 1 169 ? 12.133 -22.609 -6.117 1 89.44 169 GLN B N 1
ATOM 3358 C CA . GLN B 1 169 ? 13.336 -22.906 -6.895 1 89.44 169 GLN B CA 1
ATOM 3359 C C . GLN B 1 169 ? 13.031 -22.891 -8.391 1 89.44 169 GLN B C 1
ATOM 3361 O O . GLN B 1 169 ? 13.922 -22.641 -9.203 1 89.44 169 GLN B O 1
ATOM 3366 N N . PHE B 1 170 ? 11.789 -23.141 -8.695 1 90.69 170 PHE B N 1
ATOM 3367 C CA . PHE B 1 170 ? 11.5 -23.297 -10.109 1 90.69 170 PHE B CA 1
ATOM 3368 C C . PHE B 1 170 ? 10.367 -22.375 -10.547 1 90.69 170 PHE B C 1
ATOM 3370 O O . PHE B 1 170 ? 10.547 -21.547 -11.445 1 90.69 170 PHE B O 1
ATOM 3377 N N . LEU B 1 171 ? 9.227 -22.5 -9.922 1 90.88 171 LEU B N 1
ATOM 3378 C CA . LEU B 1 171 ? 8.031 -21.797 -10.383 1 90.88 171 LEU B CA 1
ATOM 3379 C C . LEU B 1 171 ? 8.195 -20.297 -10.289 1 90.88 171 LEU B C 1
ATOM 3381 O O . LEU B 1 171 ? 7.895 -19.562 -11.234 1 90.88 171 LEU B O 1
ATOM 3385 N N . ALA B 1 172 ? 8.68 -19.766 -9.156 1 93.19 172 ALA B N 1
ATOM 3386 C CA . ALA B 1 172 ? 8.828 -18.328 -8.953 1 93.19 172 ALA B CA 1
ATOM 3387 C C . ALA B 1 172 ? 9.836 -17.734 -9.922 1 93.19 172 ALA B C 1
ATOM 3389 O O . ALA B 1 172 ? 9.547 -16.766 -10.617 1 93.19 172 ALA B O 1
ATOM 3390 N N . PRO B 1 173 ? 11.039 -18.328 -10.031 1 95.69 173 PRO B N 1
ATOM 3391 C CA . PRO B 1 173 ? 11.984 -17.797 -11.023 1 95.69 173 PRO B CA 1
ATOM 3392 C C . PRO B 1 173 ? 11.43 -17.844 -12.445 1 95.69 173 PRO B C 1
ATOM 3394 O O . PRO B 1 173 ? 11.641 -16.891 -13.219 1 95.69 173 PRO B O 1
ATOM 3397 N N . LYS B 1 174 ? 10.766 -18.891 -12.734 1 95.12 174 LYS B N 1
ATOM 3398 C CA . LYS B 1 174 ? 10.172 -19.016 -14.062 1 95.12 174 LYS B CA 1
ATOM 3399 C C . LYS B 1 174 ? 9.141 -17.922 -14.312 1 95.12 174 LYS B C 1
ATOM 3401 O O . LYS B 1 174 ? 9.102 -17.312 -15.391 1 95.12 174 LYS B O 1
ATOM 3406 N N . ALA B 1 175 ? 8.312 -17.703 -13.359 1 94.94 175 ALA B N 1
ATOM 3407 C CA . ALA B 1 175 ? 7.305 -16.641 -13.461 1 94.94 175 ALA B CA 1
ATOM 3408 C C . ALA B 1 175 ? 7.957 -15.281 -13.648 1 94.94 175 ALA B C 1
ATOM 3410 O O . ALA B 1 175 ? 7.488 -14.461 -14.445 1 94.94 175 ALA B O 1
ATOM 3411 N N . MET B 1 176 ? 9.039 -14.992 -12.969 1 97 176 MET B N 1
ATOM 3412 C CA . MET B 1 176 ? 9.766 -13.734 -13.078 1 97 176 MET B CA 1
ATOM 3413 C C . MET B 1 176 ? 10.367 -13.57 -14.469 1 97 176 MET B C 1
ATOM 3415 O O . MET B 1 176 ? 10.297 -12.484 -15.055 1 97 176 MET B O 1
ATOM 3419 N N . LYS B 1 177 ? 10.922 -14.617 -14.938 1 97.12 177 LYS B N 1
ATOM 3420 C CA . LYS B 1 177 ? 11.516 -14.578 -16.266 1 97.12 177 LYS B CA 1
ATOM 3421 C C . LYS B 1 177 ? 10.453 -14.336 -17.344 1 97.12 177 LYS B C 1
ATOM 3423 O O . LYS B 1 177 ? 10.68 -13.562 -18.281 1 97.12 177 LYS B O 1
ATOM 3428 N N . LYS B 1 178 ? 9.383 -15.023 -17.156 1 97.44 178 LYS B N 1
ATOM 3429 C CA . LYS B 1 178 ? 8.281 -14.82 -18.094 1 97.44 178 LYS B CA 1
ATOM 3430 C C . LYS B 1 178 ? 7.789 -13.375 -18.047 1 97.44 178 LYS B C 1
ATOM 3432 O O . LYS B 1 178 ? 7.508 -12.781 -19.094 1 97.44 178 LYS B O 1
ATOM 3437 N N . MET B 1 179 ? 7.684 -12.828 -16.922 1 97.88 179 MET B N 1
ATOM 3438 C CA . MET B 1 179 ? 7.277 -11.43 -16.766 1 97.88 179 MET B CA 1
ATOM 3439 C C . MET B 1 179 ? 8.289 -10.5 -17.422 1 97.88 179 MET B C 1
ATOM 3441 O O . MET B 1 179 ? 7.902 -9.531 -18.094 1 97.88 179 MET B O 1
ATOM 3445 N N . TYR B 1 180 ? 9.508 -10.82 -17.219 1 98.19 180 TYR B N 1
ATOM 3446 C CA . TYR B 1 180 ? 10.57 -10.039 -17.844 1 98.19 180 TYR B CA 1
ATOM 3447 C C . TYR B 1 180 ? 10.406 -9.992 -19.359 1 98.19 180 TYR B C 1
ATOM 3449 O O . TYR B 1 180 ? 10.422 -8.922 -19.969 1 98.19 180 TYR B O 1
ATOM 3457 N N . LYS B 1 181 ? 10.211 -11.141 -19.891 1 98.25 181 LYS B N 1
ATOM 3458 C CA . LYS B 1 181 ? 10.023 -11.234 -21.328 1 98.25 181 LYS B CA 1
ATOM 3459 C C . LYS B 1 181 ? 8.758 -10.508 -21.781 1 98.25 181 LYS B C 1
ATOM 3461 O O . LYS B 1 181 ? 8.742 -9.859 -22.828 1 98.25 181 LYS B O 1
ATOM 3466 N N . ALA B 1 182 ? 7.746 -10.68 -21 1 98.62 182 ALA B N 1
ATOM 3467 C CA . ALA B 1 182 ? 6.504 -9.977 -21.297 1 98.62 182 ALA B CA 1
ATOM 3468 C C . ALA B 1 182 ? 6.727 -8.469 -21.328 1 98.62 182 ALA B C 1
ATOM 3470 O O . ALA B 1 182 ? 6.18 -7.773 -22.188 1 98.62 182 ALA B O 1
ATOM 3471 N N . CYS B 1 183 ? 7.5 -7.965 -20.438 1 98.69 183 CYS B N 1
ATOM 3472 C CA . CYS B 1 183 ? 7.773 -6.531 -20.391 1 98.69 183 CYS B CA 1
ATOM 3473 C C . CYS B 1 183 ? 8.508 -6.062 -21.641 1 98.69 183 CYS B C 1
ATOM 3475 O O . CYS B 1 183 ? 8.227 -4.984 -22.156 1 98.69 183 CYS B O 1
ATOM 3477 N N . LEU B 1 184 ? 9.391 -6.887 -22.094 1 98.44 184 LEU B N 1
ATOM 3478 C CA . LEU B 1 184 ? 10.141 -6.539 -23.297 1 98.44 184 LEU B CA 1
ATOM 3479 C C . LEU B 1 184 ? 9.211 -6.406 -24.5 1 98.44 184 LEU B C 1
ATOM 3481 O O . LEU B 1 184 ? 9.422 -5.547 -25.359 1 98.44 184 LEU B O 1
ATOM 3485 N N . LYS B 1 185 ? 8.172 -7.168 -24.5 1 98.56 185 LYS B N 1
ATOM 3486 C CA . LYS B 1 185 ? 7.293 -7.238 -25.656 1 98.56 185 LYS B CA 1
ATOM 3487 C C . LYS B 1 185 ? 6.102 -6.297 -25.5 1 98.56 185 LYS B C 1
ATOM 3489 O O . LYS B 1 185 ? 5.391 -6.02 -26.469 1 98.56 185 LYS B O 1
ATOM 3494 N N . TYR B 1 186 ? 5.934 -5.73 -24.406 1 98.62 186 TYR B N 1
ATOM 3495 C CA . TYR B 1 186 ? 4.699 -5.031 -24.047 1 98.62 186 TYR B CA 1
ATOM 3496 C C . TYR B 1 186 ? 4.523 -3.779 -24.906 1 98.62 186 TYR B C 1
ATOM 3498 O O . TYR B 1 186 ? 3.432 -3.516 -25.406 1 98.62 186 TYR B O 1
ATOM 3506 N N . PRO B 1 187 ? 5.57 -2.99 -25.109 1 98.06 187 PRO B N 1
ATOM 3507 C CA . PRO B 1 187 ? 5.348 -1.768 -25.875 1 98.06 187 PRO B CA 1
ATOM 3508 C C . PRO B 1 187 ? 4.781 -2.045 -27.266 1 98.06 187 PRO B C 1
ATOM 3510 O O . PRO B 1 187 ? 3.834 -1.383 -27.703 1 98.06 187 PRO B O 1
ATOM 3513 N N . ASP B 1 188 ? 5.254 -3.021 -27.891 1 98.25 188 ASP B N 1
ATOM 3514 C CA . ASP B 1 188 ? 4.758 -3.377 -29.219 1 98.25 188 ASP B CA 1
ATOM 3515 C C . ASP B 1 188 ? 3.33 -3.914 -29.141 1 98.25 188 ASP B C 1
ATOM 3517 O O . ASP B 1 188 ? 2.484 -3.559 -29.969 1 98.25 188 ASP B O 1
ATOM 3521 N N . TRP B 1 189 ? 3.1 -4.746 -28.203 1 98.62 189 TRP B N 1
ATOM 3522 C CA . TRP B 1 189 ? 1.762 -5.305 -28.031 1 98.62 189 TRP B CA 1
ATOM 3523 C C . TRP B 1 189 ? 0.748 -4.203 -27.75 1 98.62 189 TRP B C 1
ATOM 3525 O O . TRP B 1 189 ? -0.332 -4.172 -28.344 1 98.62 189 TRP B O 1
ATOM 3535 N N . LYS B 1 190 ? 1.056 -3.34 -26.812 1 98.62 190 LYS B N 1
ATOM 3536 C CA . LYS B 1 190 ? 0.142 -2.295 -26.359 1 98.62 190 LYS B CA 1
ATOM 3537 C C . LYS B 1 190 ? -0.188 -1.325 -27.484 1 98.62 190 LYS B C 1
ATOM 3539 O O . LYS B 1 190 ? -1.314 -0.836 -27.594 1 98.62 190 LYS B O 1
ATOM 3544 N N . GLN B 1 191 ? 0.758 -1.075 -28.344 1 98.19 191 GLN B N 1
ATOM 3545 C CA . GLN B 1 191 ? 0.545 -0.189 -29.484 1 98.19 191 GLN B CA 1
ATOM 3546 C C . GLN B 1 191 ? -0.59 -0.696 -30.375 1 98.19 191 GLN B C 1
ATOM 3548 O O . GLN B 1 191 ? -1.312 0.098 -30.984 1 98.19 191 GLN B O 1
ATOM 3553 N N . LYS B 1 192 ? -0.838 -1.971 -30.344 1 98.25 192 LYS B N 1
ATOM 3554 C CA . LYS B 1 192 ? -1.836 -2.596 -31.203 1 98.25 192 LYS B CA 1
ATOM 3555 C C . LYS B 1 192 ? -3.105 -2.926 -30.422 1 98.25 192 LYS B C 1
ATOM 3557 O O . LYS B 1 192 ? -4.082 -3.412 -31 1 98.25 192 LYS B O 1
ATOM 3562 N N . HIS B 1 193 ? -3.1 -2.715 -29.156 1 98.12 193 HIS B N 1
ATOM 3563 C CA . HIS B 1 193 ? -4.219 -3.076 -28.297 1 98.12 193 HIS B CA 1
ATOM 3564 C C . HIS B 1 193 ? -4.598 -1.921 -27.375 1 98.12 193 HIS B C 1
ATOM 3566 O O . HIS B 1 193 ? -4.207 -1.896 -26.203 1 98.12 193 HIS B O 1
ATOM 3572 N N . ASN B 1 194 ? -5.43 -0.97 -27.875 1 96.62 194 ASN B N 1
ATOM 3573 C CA . ASN B 1 194 ? -5.902 0.183 -27.109 1 96.62 194 ASN B CA 1
ATOM 3574 C C . ASN B 1 194 ? -4.75 0.913 -26.422 1 96.62 194 ASN B C 1
ATOM 3576 O O . ASN B 1 194 ? -4.723 1.021 -25.203 1 96.62 194 ASN B O 1
ATOM 3580 N N . PRO B 1 195 ? -3.785 1.433 -27.172 1 96.62 195 PRO B N 1
ATOM 3581 C CA . PRO B 1 195 ? -2.521 1.952 -26.641 1 96.62 195 PRO B CA 1
ATOM 3582 C C . PRO B 1 195 ? -2.721 3.029 -25.578 1 96.62 195 PRO B C 1
ATOM 3584 O O . PRO B 1 195 ? -1.863 3.215 -24.719 1 96.62 195 PRO B O 1
ATOM 3587 N N . HIS B 1 196 ? -3.85 3.684 -25.484 1 96.38 196 HIS B N 1
ATOM 3588 C CA . HIS B 1 196 ? -4.023 4.805 -24.578 1 96.38 196 HIS B CA 1
ATOM 3589 C C . HIS B 1 196 ? -4.922 4.426 -23.406 1 96.38 196 HIS B C 1
ATOM 3591 O O . HIS B 1 196 ? -5.121 5.223 -22.484 1 96.38 196 HIS B O 1
ATOM 3597 N N . PHE B 1 197 ? -5.441 3.242 -23.422 1 97.62 197 PHE B N 1
ATOM 3598 C CA . PHE B 1 197 ? -6.316 2.793 -22.344 1 97.62 197 PHE B CA 1
ATOM 3599 C C . PHE B 1 197 ? -5.508 2.238 -21.172 1 97.62 197 PHE B C 1
ATOM 3601 O O . PHE B 1 197 ? -5.055 1.092 -21.219 1 97.62 197 PHE B O 1
ATOM 3608 N N . LYS B 1 198 ? -5.297 3.051 -20.156 1 97.81 198 LYS B N 1
ATOM 3609 C CA . LYS B 1 198 ? -4.555 2.723 -18.938 1 97.81 198 LYS B CA 1
ATOM 3610 C C . LYS B 1 198 ? -5.27 3.254 -17.703 1 97.81 198 LYS B C 1
ATOM 3612 O O . LYS B 1 198 ? -4.773 4.164 -17.031 1 97.81 198 LYS B O 1
ATOM 3617 N N . PRO B 1 199 ? -6.344 2.617 -17.344 1 97.25 199 PRO B N 1
ATOM 3618 C CA . PRO B 1 199 ? -7.145 3.143 -16.234 1 97.25 199 PRO B CA 1
ATOM 3619 C C . PRO B 1 199 ? -6.383 3.156 -14.914 1 97.25 199 PRO B C 1
ATOM 3621 O O . PRO B 1 199 ? -6.777 3.855 -13.977 1 97.25 199 PRO B O 1
ATOM 3624 N N . TRP B 1 200 ? -5.227 2.422 -14.82 1 96.88 200 TRP B N 1
ATOM 3625 C CA . TRP B 1 200 ? -4.418 2.439 -13.609 1 96.88 200 TRP B CA 1
ATOM 3626 C C . TRP B 1 200 ? -3.592 3.719 -13.523 1 96.88 200 TRP B C 1
ATOM 3628 O O . TRP B 1 200 ? -3.072 4.059 -12.461 1 96.88 200 TRP B O 1
ATOM 3638 N N . LEU B 1 201 ? -3.521 4.418 -14.633 1 95.38 201 LEU B N 1
ATOM 3639 C CA . LEU B 1 201 ? -2.883 5.73 -14.68 1 95.38 201 LEU B CA 1
ATOM 3640 C C . LEU B 1 201 ? -3.926 6.836 -14.781 1 95.38 201 LEU B C 1
ATOM 3642 O O . LEU B 1 201 ? -3.736 7.926 -14.234 1 95.38 201 LEU B O 1
ATOM 3646 N N . PHE B 1 202 ? -4.977 6.508 -15.531 1 95.44 202 PHE B N 1
ATOM 3647 C CA . PHE B 1 202 ? -6.055 7.449 -15.805 1 95.44 202 PHE B CA 1
ATOM 3648 C C . PHE B 1 202 ? -7.395 6.883 -15.344 1 95.44 202 PHE B C 1
ATOM 3650 O O . PHE B 1 202 ? -8.188 6.406 -16.156 1 95.44 202 PHE B O 1
ATOM 3657 N N . PRO B 1 203 ? -7.652 7.07 -14.102 1 93.81 203 PRO B N 1
ATOM 3658 C CA . PRO B 1 203 ? -8.812 6.406 -13.508 1 93.81 203 PRO B CA 1
ATOM 3659 C C . PRO B 1 203 ? -10.125 6.797 -14.18 1 93.81 203 PRO B C 1
ATOM 3661 O O . PRO B 1 203 ? -11.109 6.051 -14.109 1 93.81 203 PRO B O 1
ATOM 3664 N N . GLU B 1 204 ? -10.188 7.941 -14.867 1 93.88 204 GLU B N 1
ATOM 3665 C CA . GLU B 1 204 ? -11.398 8.375 -15.555 1 93.88 204 GLU B CA 1
ATOM 3666 C C . GLU B 1 204 ? -11.758 7.422 -16.688 1 93.88 204 GLU B C 1
ATOM 3668 O O . GLU B 1 204 ? -12.891 7.414 -17.172 1 93.88 204 GLU B O 1
ATOM 3673 N N . GLN B 1 205 ? -10.828 6.586 -17.078 1 96.94 205 GLN B N 1
ATOM 3674 C CA . GLN B 1 205 ? -11.047 5.645 -18.172 1 96.94 205 GLN B CA 1
ATOM 3675 C C . GLN B 1 205 ? -11.75 4.383 -17.672 1 96.94 205 GLN B C 1
ATOM 3677 O O . GLN B 1 205 ? -12.242 3.586 -18.469 1 96.94 205 GLN B O 1
ATOM 3682 N N . SER B 1 206 ? -11.797 4.184 -16.391 1 95.75 206 SER B N 1
ATOM 3683 C CA . SER B 1 206 ? -12.305 2.924 -15.852 1 95.75 206 SER B CA 1
ATOM 3684 C C . SER B 1 206 ? -13.781 2.734 -16.172 1 95.75 206 SER B C 1
ATOM 3686 O O . SER B 1 206 ? -14.578 3.666 -16.047 1 95.75 206 SER B O 1
ATOM 3688 N N . THR B 1 207 ? -14.117 1.565 -16.578 1 95.25 207 THR B N 1
ATOM 3689 C CA . THR B 1 207 ? -15.5 1.216 -16.859 1 95.25 207 THR B CA 1
ATOM 3690 C C . THR B 1 207 ? -16.031 0.223 -15.828 1 95.25 207 THR B C 1
ATOM 3692 O O . THR B 1 207 ? -17.125 -0.316 -15.984 1 95.25 207 THR B O 1
ATOM 3695 N N . LEU B 1 208 ? -15.281 -0.011 -14.789 1 96.62 208 LEU B N 1
ATOM 3696 C CA . LEU B 1 208 ? -15.656 -0.971 -13.758 1 96.62 208 LEU B CA 1
ATOM 3697 C C . LEU B 1 208 ? -16.781 -0.42 -12.883 1 96.62 208 LEU B C 1
ATOM 3699 O O . LEU B 1 208 ? -16.812 0.779 -12.594 1 96.62 208 LEU B O 1
ATOM 3703 N N . PRO B 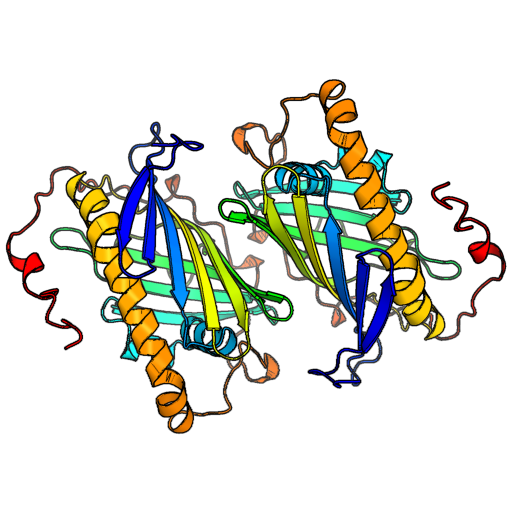1 209 ? -17.688 -1.313 -12.523 1 97.06 209 PRO B N 1
ATOM 3704 C CA . PRO B 1 209 ? -18.656 -0.861 -11.531 1 97.06 209 PRO B CA 1
ATOM 3705 C C . PRO B 1 209 ? -18.016 -0.503 -10.195 1 97.06 209 PRO B C 1
ATOM 3707 O O . PRO B 1 209 ? -16.922 -0.993 -9.883 1 97.06 209 PRO B O 1
ATOM 3710 N N . THR B 1 210 ? -18.672 0.306 -9.461 1 95.5 210 THR B N 1
ATOM 3711 C CA . THR B 1 210 ? -18.188 0.653 -8.125 1 95.5 210 THR B CA 1
ATOM 3712 C C . THR B 1 210 ? -18.562 -0.43 -7.121 1 95.5 210 THR B C 1
ATOM 3714 O O . THR B 1 210 ? -19.688 -0.931 -7.125 1 95.5 210 THR B O 1
ATOM 3717 N N . VAL B 1 211 ? -17.641 -0.792 -6.348 1 96.12 211 VAL B N 1
ATOM 3718 C CA . VAL B 1 211 ? -17.859 -1.71 -5.234 1 96.12 211 VAL B CA 1
ATOM 3719 C C . VAL B 1 211 ? -17.797 -0.947 -3.912 1 96.12 211 VAL B C 1
ATOM 3721 O O . VAL B 1 211 ? -16.891 -0.142 -3.695 1 96.12 211 VAL B O 1
ATOM 3724 N N . ALA B 1 212 ? -18.797 -1.2 -3.092 1 95 212 ALA B N 1
ATOM 3725 C CA . ALA B 1 212 ? -18.781 -0.589 -1.766 1 95 212 ALA B CA 1
ATOM 3726 C C . ALA B 1 212 ? -17.953 -1.416 -0.788 1 95 212 ALA B C 1
ATOM 3728 O O . ALA B 1 212 ? -18.016 -2.648 -0.803 1 95 212 ALA B O 1
ATOM 3729 N N . LEU B 1 213 ? -17.219 -0.68 0.01 1 94.75 213 LEU B N 1
ATOM 3730 C CA . LEU B 1 213 ? -16.438 -1.361 1.035 1 94.75 213 LEU B CA 1
ATOM 3731 C C . LEU B 1 213 ? -17.328 -2.252 1.897 1 94.75 213 LEU B C 1
ATOM 3733 O O . LEU B 1 213 ? -16.906 -3.336 2.311 1 94.75 213 LEU B O 1
ATOM 3737 N N . SER B 1 214 ? -18.5 -1.814 2.084 1 93.5 214 SER B N 1
ATOM 3738 C CA . SER B 1 214 ? -19.438 -2.512 2.961 1 93.5 214 SER B CA 1
ATOM 3739 C C . SER B 1 214 ? -19.859 -3.852 2.367 1 93.5 214 SER B C 1
ATOM 3741 O O . SER B 1 214 ? -20.406 -4.703 3.07 1 93.5 214 SER B O 1
ATOM 3743 N N . GLU B 1 215 ? -19.609 -4.031 1.118 1 95.12 215 GLU B N 1
ATOM 3744 C CA . GLU B 1 215 ? -19.953 -5.281 0.45 1 95.12 215 GLU B CA 1
ATOM 3745 C C . GLU B 1 215 ? -18.875 -6.336 0.664 1 95.12 215 GLU B C 1
ATOM 3747 O O . GLU B 1 215 ? -19.078 -7.512 0.354 1 95.12 215 GLU B O 1
ATOM 3752 N N . LEU B 1 216 ? -17.766 -5.891 1.212 1 96.69 216 LEU B N 1
ATOM 3753 C CA . LEU B 1 216 ? -16.609 -6.777 1.324 1 96.69 216 LEU B CA 1
ATOM 3754 C C . LEU B 1 216 ? -16.359 -7.176 2.777 1 96.69 216 LEU B C 1
ATOM 3756 O O . LEU B 1 216 ? -16.828 -6.5 3.695 1 96.69 216 LEU B O 1
ATOM 3760 N N . SER B 1 217 ? -15.727 -8.289 2.924 1 95.56 217 SER B N 1
ATOM 3761 C CA . SER B 1 217 ? -15.18 -8.703 4.211 1 95.56 217 SER B CA 1
ATOM 3762 C C . SER B 1 217 ? -13.812 -9.352 4.051 1 95.56 217 SER B C 1
ATOM 3764 O O . SER B 1 217 ? -13.469 -9.82 2.963 1 95.56 217 SER B O 1
ATOM 3766 N N . ILE B 1 218 ? -13.094 -9.297 5.109 1 94.5 218 ILE B N 1
ATOM 3767 C CA . ILE B 1 218 ? -11.766 -9.898 5.059 1 94.5 218 ILE B CA 1
ATOM 3768 C C . ILE B 1 218 ? -11.883 -11.414 4.906 1 94.5 218 ILE B C 1
ATOM 3770 O O . ILE B 1 218 ? -12.688 -12.047 5.59 1 94.5 218 ILE B O 1
ATOM 3774 N N . GLN B 1 219 ? -11.094 -11.938 3.996 1 92.19 219 GLN B N 1
ATOM 3775 C CA . GLN B 1 219 ? -11.016 -13.391 3.904 1 92.19 219 GLN B CA 1
ATOM 3776 C C . GLN B 1 219 ? -10.016 -13.953 4.91 1 92.19 219 GLN B C 1
ATOM 3778 O O . GLN B 1 219 ? -8.812 -13.75 4.777 1 92.19 219 GLN B O 1
ATOM 3783 N N . HIS B 1 220 ? -10.523 -14.68 5.852 1 87.69 220 HIS B N 1
ATOM 3784 C CA . HIS B 1 220 ? -9.672 -15.344 6.828 1 87.69 220 HIS B CA 1
ATOM 3785 C C . HIS B 1 220 ? -9.43 -16.797 6.449 1 87.69 220 HIS B C 1
ATOM 3787 O O . HIS B 1 220 ? -10.352 -17.484 5.992 1 87.69 220 HIS B O 1
ATOM 3793 N N . ALA B 1 221 ? -8.273 -17.188 6.711 1 82.5 221 ALA B N 1
ATOM 3794 C CA . ALA B 1 221 ? -7.93 -18.578 6.375 1 82.5 221 ALA B CA 1
ATOM 3795 C C . ALA B 1 221 ? -8.781 -19.562 7.172 1 82.5 221 ALA B C 1
ATOM 3797 O O . ALA B 1 221 ? -9.203 -20.594 6.645 1 82.5 221 ALA B O 1
ATOM 3798 N N . ASP B 1 222 ? -9.039 -19.234 8.344 1 81.56 222 ASP B N 1
ATOM 3799 C CA . ASP B 1 222 ? -9.734 -20.156 9.234 1 81.56 222 ASP B CA 1
ATOM 3800 C C . ASP B 1 222 ? -11.203 -20.297 8.836 1 81.56 222 ASP B C 1
ATOM 3802 O O . ASP B 1 222 ? -11.883 -21.219 9.281 1 81.56 222 ASP B O 1
ATOM 3806 N N . SER B 1 223 ? -11.664 -19.422 7.926 1 83.56 223 SER B N 1
ATOM 3807 C CA . SER B 1 223 ? -13.062 -19.469 7.508 1 83.56 223 SER B CA 1
ATOM 3808 C C . SER B 1 223 ? -13.258 -20.406 6.324 1 83.56 223 SER B C 1
ATOM 3810 O O . SER B 1 223 ? -14.391 -20.641 5.902 1 83.56 223 SER B O 1
ATOM 3812 N N . LEU B 1 224 ? -12.156 -20.938 5.801 1 87.25 224 LEU B N 1
ATOM 3813 C CA . LEU B 1 224 ? -12.203 -21.781 4.621 1 87.25 224 LEU B CA 1
ATOM 3814 C C . LEU B 1 224 ? -11.891 -23.234 4.984 1 87.25 224 LEU B C 1
ATOM 3816 O O . LEU B 1 224 ? -11.188 -23.5 5.969 1 87.25 224 LEU B O 1
ATOM 3820 N N . GLU B 1 225 ? -12.469 -24.094 4.203 1 80.56 225 GLU B N 1
ATOM 3821 C CA . GLU B 1 225 ? -12.141 -25.516 4.391 1 80.56 225 GLU B CA 1
ATOM 3822 C C . GLU B 1 225 ? -10.664 -25.781 4.09 1 80.56 225 GLU B C 1
ATOM 3824 O O . GLU B 1 225 ? -10.109 -25.219 3.146 1 80.56 225 GLU B O 1
ATOM 3829 N N . ASN B 1 226 ? -10.117 -26.594 4.996 1 78.31 226 ASN B N 1
ATOM 3830 C CA . ASN B 1 226 ? -8.75 -27.031 4.754 1 78.31 226 ASN B CA 1
ATOM 3831 C C . ASN B 1 226 ? -8.703 -28.344 3.961 1 78.31 226 ASN B C 1
ATOM 3833 O O . ASN B 1 226 ? -9.242 -29.359 4.398 1 78.31 226 ASN B O 1
ATOM 3837 N N . ILE B 1 227 ? -8.102 -28.266 2.809 1 82.25 227 ILE B N 1
ATOM 3838 C CA . ILE B 1 227 ? -7.93 -29.469 1.995 1 82.25 227 ILE B CA 1
ATOM 3839 C C . ILE B 1 227 ? -6.562 -30.078 2.273 1 82.25 227 ILE B C 1
ATOM 3841 O O . ILE B 1 227 ? -5.535 -29.406 2.166 1 82.25 227 ILE B O 1
ATOM 3845 N N . ASP B 1 228 ? -6.547 -31.266 2.658 1 83 228 ASP B N 1
ATOM 3846 C CA . ASP B 1 228 ? -5.285 -31.922 2.975 1 83 228 ASP B CA 1
ATOM 3847 C C . ASP B 1 228 ? -4.641 -32.5 1.721 1 83 228 ASP B C 1
ATOM 3849 O O . ASP B 1 228 ? -5.102 -33.531 1.2 1 83 228 ASP B O 1
ATOM 3853 N N . GLU B 1 229 ? -3.627 -31.891 1.29 1 85.88 229 GLU B N 1
ATOM 3854 C CA . GLU B 1 229 ? -2.885 -32.375 0.129 1 85.88 229 GLU B CA 1
ATOM 3855 C C . GLU B 1 229 ? -1.465 -32.781 0.51 1 85.88 229 GLU B C 1
ATOM 3857 O O . GLU B 1 229 ? -0.599 -32.906 -0.357 1 85.88 229 GLU B O 1
ATOM 3862 N N . SER B 1 230 ? -1.211 -33 1.765 1 82.06 230 SER B N 1
ATOM 3863 C CA . SER B 1 230 ? 0.131 -33.25 2.289 1 82.06 230 SER B CA 1
ATOM 3864 C C . SER B 1 230 ? 0.679 -34.594 1.83 1 82.06 230 SER B C 1
ATOM 3866 O O . SER B 1 230 ? 1.895 -34.781 1.792 1 82.06 230 SER B O 1
ATOM 3868 N N . SER B 1 231 ? -0.206 -35.438 1.478 1 83.69 231 SER B N 1
ATOM 3869 C CA . SER B 1 231 ? 0.221 -36.812 1.153 1 83.69 231 SER B CA 1
ATOM 3870 C C . SER B 1 231 ? 0.428 -36.969 -0.348 1 83.69 231 SER B C 1
ATOM 3872 O O . SER B 1 231 ? 0.868 -38.031 -0.803 1 83.69 231 SER B O 1
ATOM 3874 N N . LEU B 1 232 ? 0.168 -35.906 -1.048 1 85.19 232 LEU B N 1
ATOM 3875 C CA . LEU B 1 232 ? 0.269 -36.031 -2.498 1 85.19 232 LEU B CA 1
ATOM 3876 C C . LEU B 1 232 ? 1.728 -36.094 -2.939 1 85.19 232 LEU B C 1
ATOM 3878 O O . LEU B 1 232 ? 2.572 -35.375 -2.393 1 85.19 232 LEU B O 1
ATOM 3882 N N . SER B 1 233 ? 2.086 -36.938 -3.857 1 84.81 233 SER B N 1
ATOM 3883 C CA . SER B 1 233 ? 3.436 -37.062 -4.398 1 84.81 233 SER B CA 1
ATOM 3884 C C . SER B 1 233 ? 3.553 -36.375 -5.75 1 84.81 233 SER B C 1
ATOM 3886 O O . SER B 1 233 ? 2.582 -36.312 -6.508 1 84.81 233 SER B O 1
ATOM 3888 N N . GLU B 1 234 ? 4.734 -35.906 -5.945 1 82.19 234 GLU B N 1
ATOM 3889 C CA . GLU B 1 234 ? 4.988 -35.219 -7.207 1 82.19 234 GLU B CA 1
ATOM 3890 C C . GLU B 1 234 ? 4.84 -36.156 -8.391 1 82.19 234 GLU B C 1
ATOM 3892 O O . GLU B 1 234 ? 5.328 -37.312 -8.352 1 82.19 234 GLU B O 1
ATOM 3897 N N . THR B 1 235 ? 4.078 -35.812 -9.43 1 76.19 235 THR B N 1
ATOM 3898 C CA . THR B 1 235 ? 3.939 -36.625 -10.633 1 76.19 235 THR B CA 1
ATOM 3899 C C . THR B 1 235 ? 5.035 -36.281 -11.641 1 76.19 235 THR B C 1
ATOM 3901 O O . THR B 1 235 ? 5.492 -35.125 -11.711 1 76.19 235 THR B O 1
ATOM 3904 N N . LYS B 1 236 ? 5.926 -37.219 -12.164 1 62.91 236 LYS B N 1
ATOM 3905 C CA . LYS B 1 236 ? 7.039 -37.094 -13.094 1 62.91 236 LYS B CA 1
ATOM 3906 C C . LYS B 1 236 ? 6.664 -36.219 -14.297 1 62.91 236 LYS B C 1
ATOM 3908 O O . LYS B 1 236 ? 7.535 -35.688 -14.992 1 62.91 236 LYS B O 1
ATOM 3913 N N . ASP B 1 237 ? 5.598 -36.062 -14.789 1 52.84 237 ASP B N 1
ATOM 3914 C CA . ASP B 1 237 ? 5.281 -35.469 -16.078 1 52.84 237 ASP B CA 1
ATOM 3915 C C . ASP B 1 237 ? 5.574 -33.969 -16.094 1 52.84 237 ASP B C 1
ATOM 3917 O O . ASP B 1 237 ? 5.672 -33.375 -17.156 1 52.84 237 ASP B O 1
ATOM 3921 N N . ASP B 1 238 ? 5.547 -33.312 -15.062 1 50.91 238 ASP B N 1
ATOM 3922 C CA . ASP B 1 238 ? 5.434 -31.875 -15.172 1 50.91 238 ASP B CA 1
ATOM 3923 C C . ASP B 1 238 ? 6.809 -31.219 -15.32 1 50.91 238 ASP B C 1
ATOM 3925 O O . ASP B 1 238 ? 6.918 -30 -15.398 1 50.91 238 ASP B O 1
ATOM 3929 N N . ARG B 1 239 ? 7.895 -31.797 -15.141 1 45.19 239 ARG B N 1
ATOM 3930 C CA . ARG B 1 239 ? 9.234 -31.266 -15.352 1 45.19 239 ARG B CA 1
ATOM 3931 C C . ARG B 1 239 ? 9.469 -30.922 -16.828 1 45.19 239 ARG B C 1
ATOM 3933 O O . ARG B 1 239 ? 10.445 -30.266 -17.172 1 45.19 239 ARG B O 1
ATOM 3940 N N . GLY B 1 240 ? 8.898 -31.531 -17.812 1 39.47 240 GLY B N 1
ATOM 3941 C CA . GLY B 1 240 ? 9.219 -31.422 -19.219 1 39.47 240 GLY B CA 1
ATOM 3942 C C . GLY B 1 240 ? 8.945 -30.047 -19.797 1 39.47 240 GLY B C 1
ATOM 3943 O O . GLY B 1 240 ? 9.523 -29.672 -20.812 1 39.47 240 GLY B O 1
ATOM 3944 N N . GLU B 1 241 ? 7.895 -29.406 -19.484 1 40.56 241 GLU B N 1
ATOM 3945 C CA . GLU B 1 241 ? 7.594 -28.203 -20.25 1 40.56 241 GLU B CA 1
ATOM 3946 C C . GLU B 1 241 ? 8.562 -27.062 -19.922 1 40.56 241 GLU B C 1
ATOM 3948 O O . GLU B 1 241 ? 8.555 -26.031 -20.578 1 40.56 241 GLU B O 1
ATOM 3953 N N . GLY B 1 242 ? 9.164 -27.016 -18.781 1 38.59 242 GLY B N 1
ATOM 3954 C CA . GLY B 1 242 ? 10.055 -25.906 -18.484 1 38.59 242 GLY B CA 1
ATOM 3955 C C . GLY B 1 242 ? 11.461 -26.125 -19 1 38.59 242 GLY B C 1
ATOM 3956 O O . GLY B 1 242 ? 12.422 -25.578 -18.453 1 38.59 242 GLY B O 1
ATOM 3957 N N . SER B 1 243 ? 11.758 -27.062 -19.922 1 34.41 243 SER B N 1
ATOM 3958 C CA . SER B 1 243 ? 13.117 -27.156 -20.438 1 34.41 243 SER B CA 1
ATOM 3959 C C . SER B 1 243 ? 13.672 -25.797 -20.797 1 34.41 243 SER B C 1
ATOM 3961 O O . SER B 1 243 ? 12.93 -24.906 -21.234 1 34.41 243 SER B O 1
ATOM 3963 N N . ASP B 1 244 ? 14.805 -25.484 -20.234 1 38.22 244 ASP B N 1
ATOM 3964 C CA . ASP B 1 244 ? 15.742 -24.359 -20.359 1 38.22 244 ASP B CA 1
ATOM 3965 C C . ASP B 1 244 ? 16.016 -24.031 -21.828 1 38.22 244 ASP B C 1
ATOM 3967 O O . ASP B 1 244 ? 17.094 -24.297 -22.328 1 38.22 244 ASP B O 1
ATOM 3971 N N . GLU B 1 245 ? 15.18 -24.297 -22.797 1 33.66 245 GLU B N 1
ATOM 3972 C CA . GLU B 1 245 ? 15.695 -23.922 -24.109 1 33.66 245 GLU B CA 1
ATOM 3973 C C . GLU B 1 245 ? 16.172 -22.484 -24.125 1 33.66 245 GLU B C 1
ATOM 3975 O O . GLU B 1 245 ? 16.609 -21.969 -25.156 1 33.66 245 GLU B O 1
ATOM 3980 N N . ASP B 1 246 ? 15.75 -21.656 -23.266 1 34.81 246 ASP B N 1
ATOM 3981 C CA . ASP B 1 246 ? 16.172 -20.281 -23.562 1 34.81 246 ASP B CA 1
ATOM 3982 C C . ASP B 1 246 ? 17.656 -20.094 -23.25 1 34.81 246 ASP B C 1
ATOM 3984 O O . ASP B 1 246 ? 18.016 -19.672 -22.141 1 34.81 246 ASP B O 1
ATOM 3988 N N . SER B 1 247 ? 18.562 -21.109 -23.484 1 30.31 247 SER B N 1
ATOM 3989 C CA . SER B 1 247 ? 19.969 -20.734 -23.594 1 30.31 247 SER B CA 1
ATOM 3990 C C . SER B 1 247 ? 20.141 -19.5 -24.484 1 30.31 247 SER B C 1
ATOM 3992 O O . SER B 1 247 ? 19.703 -19.484 -25.625 1 30.31 247 SER B O 1
ATOM 3994 N N . VAL B 1 248 ? 20.047 -18.344 -23.969 1 28.45 248 VAL B N 1
ATOM 3995 C CA . VAL B 1 248 ? 20.547 -17.203 -24.719 1 28.45 248 VAL B CA 1
ATOM 3996 C C . VAL B 1 248 ? 21.859 -17.594 -25.406 1 28.45 248 VAL B C 1
ATOM 3998 O O . VAL B 1 248 ? 22.812 -17.984 -24.766 1 28.45 248 VAL B O 1
ATOM 4001 N N . ASN B 1 249 ? 21.734 -18.234 -26.578 1 23.72 249 ASN B N 1
ATOM 4002 C CA . ASN B 1 249 ? 22.844 -18.062 -27.516 1 23.72 249 ASN B CA 1
ATOM 4003 C C . ASN B 1 249 ? 23.188 -16.578 -27.703 1 23.72 249 ASN B C 1
ATOM 4005 O O . ASN B 1 249 ? 22.281 -15.742 -27.781 1 23.72 249 ASN B O 1
#